Protein AF-A0A818V9G6-F1 (afdb_monomer)

Organism: NCBI:txid392033

Radius of gyration: 25.85 Å; Cα contacts (8 Å, |Δi|>4): 824; chains: 1; bounding box: 69×55×58 Å

pLDDT: mean 82.62, std 18.38, range [22.2, 98.62]

Mean predicted aligned error: 15.46 Å

Solvent-accessible surface area (backbone atoms only — not comparable to full-atom values): 23618 Å² total; per-residue (Å²): 104,80,31,44,23,48,38,34,36,33,36,74,29,57,73,32,66,68,58,37,52,49,52,52,50,51,43,48,75,70,61,42,40,80,78,40,77,47,78,49,63,40,52,57,70,60,30,46,64,73,47,48,96,37,66,90,42,96,58,34,69,60,47,28,52,56,56,30,71,36,48,30,38,38,33,37,34,36,26,70,46,24,39,64,50,52,45,58,46,36,40,60,67,52,18,88,52,16,43,75,78,39,43,91,15,54,14,22,70,63,32,80,34,60,84,50,31,43,59,49,67,47,95,57,53,54,91,77,52,59,74,60,67,60,41,74,78,58,62,80,79,83,75,82,91,81,87,81,86,79,90,77,93,76,97,64,88,79,78,60,72,46,40,82,43,76,79,36,66,56,29,31,40,29,40,25,85,32,49,56,93,79,73,47,72,46,34,28,38,24,36,41,36,53,40,96,88,72,32,26,41,31,40,41,37,44,72,72,46,73,64,32,48,50,54,48,25,69,75,26,62,70,39,76,32,35,57,31,37,36,39,47,41,76,81,59,51,85,21,44,66,64,49,39,73,74,40,69,86,36,44,33,33,21,32,52,48,34,63,74,70,47,70,88,52,84,62,74,46,46,57,81,40,54,72,62,38,52,69,46,54,88,54,33,48,55,35,52,71,20,30,40,57,69,67,76,32,55,58,73,88,70,36,58,25,67,32,43,36,38,36,31,67,85,38,19,33,32,41,34,35,50,39,45,31,30,25,46,73,47,52,75,71,43,40,74,75,66,44,44,72,68,35,67,44,65,33,76,39,59,83,66,54,21,34,47,84,29,34,56,20,41,56,38,31,49,49,20,52,50,41,46,60,70,73,50,84,34,32,24,35,42,21,26,33,46,36,65,45,78,59,63,31,48,62,50,52,51,51,45,53,63,71,40,44,70,56,32,54,51,49,15,54,52,22,36,72,75,44,80,79,54,64,76,54,78,87,58,52,72,54,44,20,44,73,40,79,58,80,87

Structure (mmCIF, N/CA/C/O backbone):
data_AF-A0A818V9G6-F1
#
_entry.id   AF-A0A818V9G6-F1
#
loop_
_atom_site.group_PDB
_atom_site.id
_atom_site.type_symbol
_atom_site.label_atom_id
_atom_site.label_alt_id
_atom_site.label_comp_id
_atom_site.label_asym_id
_atom_site.label_entity_id
_atom_site.label_seq_id
_atom_site.pdbx_PDB_ins_code
_atom_site.Cartn_x
_atom_site.Cartn_y
_atom_site.Cartn_z
_atom_site.occupancy
_atom_site.B_iso_or_equiv
_atom_site.auth_seq_id
_atom_site.auth_comp_id
_atom_site.auth_asym_id
_atom_site.auth_atom_id
_atom_site.pdbx_PDB_model_num
ATOM 1 N N . MET A 1 1 ? 14.598 -2.514 -17.286 1.00 56.56 1 MET A N 1
ATOM 2 C CA . MET A 1 1 ? 13.953 -3.072 -16.066 1.00 56.56 1 MET A CA 1
ATOM 3 C C . MET A 1 1 ? 14.981 -3.086 -14.938 1.00 56.56 1 MET A C 1
ATOM 5 O O . MET A 1 1 ? 16.111 -3.499 -15.182 1.00 56.56 1 MET A O 1
ATOM 9 N N . PHE A 1 2 ? 14.643 -2.624 -13.728 1.00 63.19 2 PHE A N 1
ATOM 10 C CA . PHE A 1 2 ? 15.576 -2.663 -12.592 1.00 63.19 2 PHE A CA 1
ATOM 11 C C . PHE A 1 2 ? 15.808 -4.105 -12.131 1.00 63.19 2 PHE A C 1
ATOM 13 O O . PHE A 1 2 ? 14.854 -4.850 -11.912 1.00 63.19 2 PHE A O 1
ATOM 20 N N . GLN A 1 3 ? 17.072 -4.495 -12.003 1.00 75.94 3 GLN A N 1
ATOM 21 C CA . GLN A 1 3 ? 17.481 -5.838 -11.611 1.00 75.94 3 GLN A CA 1
ATOM 22 C C . GLN A 1 3 ? 18.470 -5.757 -10.454 1.00 75.94 3 GLN A C 1
ATOM 24 O O . GLN A 1 3 ? 19.176 -4.764 -10.267 1.00 75.94 3 GLN A O 1
ATOM 29 N N . VAL A 1 4 ? 18.541 -6.843 -9.697 1.00 75.12 4 VAL A N 1
ATOM 30 C CA . VAL A 1 4 ? 19.542 -7.033 -8.652 1.00 75.12 4 VAL A CA 1
ATOM 31 C C . VAL A 1 4 ? 20.383 -8.258 -8.980 1.00 75.12 4 VAL A C 1
ATOM 33 O O . VAL A 1 4 ? 19.848 -9.293 -9.382 1.00 75.12 4 VAL A O 1
ATOM 36 N N . THR A 1 5 ? 21.697 -8.138 -8.824 1.00 81.69 5 THR A N 1
ATOM 37 C CA . THR A 1 5 ? 22.648 -9.220 -9.098 1.00 81.69 5 THR A CA 1
ATOM 38 C C . THR A 1 5 ? 23.633 -9.389 -7.949 1.00 81.69 5 THR A C 1
ATOM 40 O O . THR A 1 5 ? 23.911 -8.456 -7.190 1.00 81.69 5 THR A O 1
ATOM 43 N N . LEU A 1 6 ? 24.134 -10.612 -7.800 1.00 85.44 6 LEU A N 1
ATOM 44 C CA . LEU A 1 6 ? 25.155 -10.951 -6.823 1.00 85.44 6 LEU A CA 1
ATOM 45 C C . LEU A 1 6 ? 26.521 -10.671 -7.441 1.00 85.44 6 LEU A C 1
ATOM 47 O O . LEU A 1 6 ? 26.845 -11.212 -8.495 1.00 85.44 6 LEU A O 1
ATOM 51 N N . CYS A 1 7 ? 27.329 -9.880 -6.751 1.00 91.81 7 CYS A N 1
ATOM 52 C CA . CYS A 1 7 ? 28.738 -9.677 -7.037 1.00 91.81 7 CYS A CA 1
ATOM 53 C C . CYS A 1 7 ? 29.556 -10.296 -5.905 1.00 91.81 7 CYS A C 1
ATOM 55 O O . CYS A 1 7 ? 29.342 -9.986 -4.735 1.00 91.81 7 CYS A O 1
ATOM 57 N N . ILE A 1 8 ? 30.496 -11.178 -6.237 1.00 93.50 8 ILE A N 1
ATOM 58 C CA . ILE A 1 8 ? 31.497 -11.655 -5.277 1.00 93.50 8 ILE A CA 1
ATOM 59 C C . ILE A 1 8 ? 32.866 -11.297 -5.825 1.00 93.50 8 ILE A C 1
ATOM 61 O O . ILE A 1 8 ? 33.253 -11.817 -6.870 1.00 93.50 8 ILE A O 1
ATOM 65 N N . LEU A 1 9 ? 33.605 -10.458 -5.106 1.00 95.75 9 LEU A N 1
ATOM 66 C CA . LEU A 1 9 ? 35.024 -10.225 -5.345 1.00 95.75 9 LEU A CA 1
ATOM 67 C C . LEU A 1 9 ? 35.819 -11.320 -4.628 1.00 95.75 9 LEU A C 1
ATOM 69 O O . LEU A 1 9 ? 35.649 -11.543 -3.423 1.00 95.75 9 LEU A O 1
ATOM 73 N N . LYS A 1 10 ? 36.629 -12.045 -5.400 1.00 95.31 10 LYS A N 1
ATOM 74 C CA . LYS A 1 10 ? 37.334 -13.258 -4.972 1.00 95.31 10 LYS A CA 1
ATOM 75 C C . LYS A 1 10 ? 38.595 -12.927 -4.152 1.00 95.31 10 LYS A C 1
ATOM 77 O O . LYS A 1 10 ? 39.013 -11.767 -4.120 1.00 95.31 10 LYS A O 1
ATOM 82 N N . PRO A 1 11 ? 39.212 -13.918 -3.475 1.00 95.19 11 PRO A N 1
ATOM 83 C CA . PRO A 1 11 ? 40.272 -13.640 -2.505 1.00 95.19 11 PRO A CA 1
ATOM 84 C C . PRO A 1 11 ? 41.513 -12.925 -3.040 1.00 95.19 11 PRO A C 1
ATOM 86 O O . PRO A 1 11 ? 42.150 -12.179 -2.307 1.00 95.19 11 PRO A O 1
ATOM 89 N N . ASP A 1 12 ? 41.872 -13.142 -4.299 1.00 90.62 12 ASP A N 1
ATOM 90 C CA . ASP A 1 12 ? 42.953 -12.434 -4.996 1.00 90.62 12 ASP A CA 1
ATOM 91 C C . ASP A 1 12 ? 42.668 -10.936 -5.157 1.00 90.62 12 ASP A C 1
ATOM 93 O O . ASP A 1 12 ? 43.559 -10.123 -4.922 1.00 90.62 12 ASP A O 1
ATOM 97 N N . ILE A 1 13 ? 41.424 -10.564 -5.470 1.00 95.44 13 ILE A N 1
ATOM 98 C CA . ILE A 1 13 ? 41.014 -9.157 -5.563 1.00 95.44 13 ILE A CA 1
ATOM 99 C C . ILE A 1 13 ? 40.977 -8.512 -4.185 1.00 95.44 13 ILE A C 1
ATOM 101 O O . ILE A 1 13 ? 41.532 -7.437 -3.991 1.00 95.44 13 ILE A O 1
ATOM 105 N N . VAL A 1 14 ? 40.366 -9.176 -3.203 1.00 93.56 14 VAL A N 1
ATOM 106 C CA . VAL A 1 14 ? 40.207 -8.609 -1.853 1.00 93.56 14 VAL A CA 1
ATOM 107 C C . VAL A 1 14 ? 41.549 -8.450 -1.133 1.00 93.56 14 VAL A C 1
ATOM 109 O O . VAL A 1 14 ? 41.711 -7.523 -0.345 1.00 93.56 14 VAL A O 1
ATOM 112 N N . ARG A 1 15 ? 42.534 -9.311 -1.420 1.00 92.25 15 ARG A N 1
ATOM 113 C CA . ARG A 1 15 ? 43.902 -9.192 -0.885 1.00 92.25 15 ARG A CA 1
ATOM 114 C C . ARG A 1 15 ? 44.738 -8.098 -1.541 1.00 92.25 15 ARG A C 1
ATOM 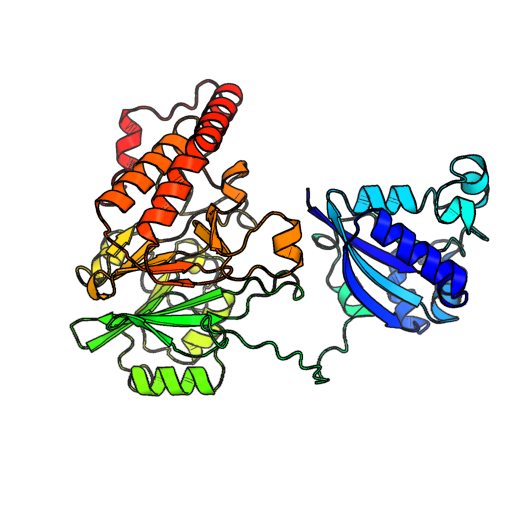116 O O . ARG A 1 15 ? 45.806 -7.795 -1.020 1.00 92.25 15 ARG A O 1
ATOM 123 N N . SER A 1 16 ? 44.287 -7.530 -2.657 1.00 91.31 16 SER A N 1
ATOM 124 C CA . SER A 1 16 ? 44.971 -6.443 -3.352 1.00 91.31 16 SER A CA 1
ATOM 125 C C . SER A 1 16 ? 44.153 -5.155 -3.215 1.00 91.31 16 SER A C 1
ATOM 127 O O . SER A 1 16 ? 43.252 -4.915 -4.020 1.00 91.31 16 SER A O 1
ATOM 129 N N . PRO A 1 17 ? 44.434 -4.297 -2.211 1.00 87.44 17 PRO A N 1
ATOM 130 C CA . PRO A 1 17 ? 43.645 -3.089 -1.959 1.00 87.44 17 PRO A CA 1
ATOM 131 C C . PRO A 1 17 ? 43.538 -2.159 -3.171 1.00 87.44 17 PRO A C 1
ATOM 133 O O . PRO A 1 17 ? 42.506 -1.519 -3.364 1.00 87.44 17 PRO A O 1
ATOM 136 N N . HIS A 1 18 ? 44.582 -2.100 -4.006 1.00 90.12 18 HIS A N 1
ATOM 137 C CA . HIS A 1 18 ? 44.571 -1.304 -5.231 1.00 90.12 18 HIS A CA 1
ATOM 138 C C . HIS A 1 18 ? 43.517 -1.816 -6.225 1.00 90.12 18 HIS A C 1
ATOM 140 O O . HIS A 1 18 ? 42.634 -1.051 -6.610 1.00 90.12 18 HIS A O 1
ATOM 146 N N . LEU A 1 19 ? 43.538 -3.118 -6.537 1.00 90.94 19 LEU A N 1
ATOM 147 C CA . LEU A 1 19 ? 42.581 -3.750 -7.455 1.00 90.94 19 LEU A CA 1
ATOM 148 C C . LEU A 1 19 ? 41.156 -3.749 -6.894 1.00 90.94 19 LEU A C 1
ATOM 150 O O . LEU A 1 19 ? 40.196 -3.510 -7.623 1.00 90.94 19 LEU A O 1
ATOM 154 N N . PHE A 1 20 ? 41.002 -3.983 -5.587 1.00 89.81 20 PHE A N 1
ATOM 155 C CA . PHE A 1 20 ? 39.706 -3.894 -4.920 1.00 89.81 20 PHE A CA 1
ATOM 156 C C . PHE A 1 20 ? 39.092 -2.501 -5.105 1.00 89.81 20 PHE A C 1
ATOM 158 O O . PHE A 1 20 ? 37.963 -2.379 -5.577 1.00 89.81 20 PHE A O 1
ATOM 165 N N . ASN A 1 21 ? 39.847 -1.445 -4.790 1.00 86.62 21 ASN A N 1
ATOM 166 C CA . ASN A 1 21 ? 39.370 -0.070 -4.916 1.00 86.62 21 ASN A CA 1
ATOM 167 C C . ASN A 1 21 ? 39.098 0.325 -6.372 1.00 86.62 21 ASN A C 1
ATOM 169 O O . ASN A 1 21 ? 38.137 1.048 -6.631 1.00 86.62 21 ASN A O 1
ATOM 173 N N . GLU A 1 22 ? 39.914 -0.143 -7.316 1.00 90.44 22 GLU A N 1
ATOM 174 C CA . GLU A 1 22 ? 39.704 0.068 -8.750 1.00 90.44 22 GLU A CA 1
ATOM 175 C C . GLU A 1 22 ? 38.382 -0.548 -9.220 1.00 90.44 22 GLU A C 1
ATOM 177 O O . GLU A 1 22 ? 37.556 0.140 -9.822 1.00 90.44 22 GLU A O 1
ATOM 182 N N . ILE A 1 23 ? 38.116 -1.803 -8.850 1.00 92.06 23 ILE A N 1
ATOM 183 C CA . ILE A 1 23 ? 36.875 -2.495 -9.213 1.00 92.06 23 ILE A CA 1
ATOM 184 C C . ILE A 1 23 ? 35.658 -1.837 -8.549 1.00 92.06 23 ILE A C 1
ATOM 186 O O . ILE A 1 23 ? 34.636 -1.653 -9.209 1.00 92.06 23 ILE A O 1
ATOM 190 N N . ILE A 1 24 ? 35.747 -1.422 -7.279 1.00 89.00 24 ILE A N 1
ATOM 191 C CA . ILE A 1 24 ? 34.659 -0.683 -6.615 1.00 89.00 24 ILE A CA 1
ATOM 192 C C . ILE A 1 24 ? 34.381 0.646 -7.333 1.00 89.00 24 ILE A C 1
ATOM 194 O O . ILE A 1 24 ? 33.220 0.958 -7.605 1.00 89.00 24 ILE A O 1
ATOM 198 N N . LYS A 1 25 ? 35.422 1.408 -7.695 1.00 84.12 25 LYS A N 1
ATOM 199 C CA . LYS A 1 25 ? 35.271 2.647 -8.476 1.00 84.12 25 LYS A CA 1
ATOM 200 C C . LYS A 1 25 ? 34.621 2.381 -9.829 1.00 84.12 25 LYS A C 1
ATOM 202 O O . LYS A 1 25 ? 33.707 3.109 -10.200 1.00 84.12 25 LYS A O 1
ATOM 207 N N . LEU A 1 26 ? 35.039 1.330 -10.531 1.00 88.25 26 LEU A N 1
ATOM 208 C CA . LEU A 1 26 ? 34.465 0.949 -11.818 1.00 88.25 26 LEU A CA 1
ATOM 209 C C . LEU A 1 26 ? 32.978 0.576 -11.693 1.00 88.25 26 LEU A C 1
ATOM 211 O O . LEU A 1 26 ? 32.168 1.004 -12.515 1.00 88.25 26 LEU A O 1
ATOM 215 N N . ILE A 1 27 ? 32.598 -0.165 -10.645 1.00 87.44 27 ILE A N 1
ATOM 216 C CA . ILE A 1 27 ? 31.195 -0.494 -10.337 1.00 87.44 27 ILE A CA 1
ATOM 217 C C . ILE A 1 27 ? 30.376 0.793 -10.133 1.00 87.44 27 ILE A C 1
ATOM 219 O O . ILE A 1 27 ? 29.310 0.942 -10.734 1.00 87.44 27 ILE A O 1
ATOM 223 N N . LEU A 1 28 ? 30.892 1.755 -9.359 1.00 75.88 28 LEU A N 1
ATOM 224 C CA . LEU A 1 28 ? 30.233 3.050 -9.136 1.00 75.88 28 LEU A CA 1
ATOM 225 C C . LEU A 1 28 ? 30.137 3.893 -10.419 1.00 75.88 28 LEU A C 1
ATOM 227 O O . LEU A 1 28 ? 29.083 4.458 -10.705 1.00 75.88 28 LEU A O 1
ATOM 231 N N . GLN A 1 29 ? 31.201 3.947 -11.225 1.00 80.12 29 GLN A N 1
ATOM 232 C CA . GLN A 1 29 ? 31.221 4.655 -12.514 1.00 80.12 29 GLN A CA 1
ATOM 233 C C . GLN A 1 29 ? 30.221 4.069 -13.514 1.00 80.12 29 GLN A C 1
ATOM 235 O O . GLN A 1 29 ? 29.648 4.793 -14.324 1.00 80.12 29 GLN A O 1
ATOM 240 N N . ARG A 1 30 ? 29.979 2.757 -13.443 1.00 85.31 30 ARG A N 1
ATOM 241 C CA . ARG A 1 30 ? 28.943 2.058 -14.212 1.00 85.31 30 ARG A CA 1
ATOM 242 C C . ARG A 1 30 ? 27.561 2.161 -13.563 1.00 85.31 30 ARG A C 1
ATOM 244 O O . ARG A 1 30 ? 26.678 1.390 -13.919 1.00 85.31 30 ARG A O 1
ATOM 251 N N . GLN A 1 31 ? 27.358 3.109 -12.646 1.00 82.38 31 GLN A N 1
ATOM 252 C CA . GLN A 1 31 ? 26.064 3.447 -12.043 1.00 82.38 31 GLN A CA 1
ATOM 253 C C . GLN A 1 31 ? 25.389 2.278 -11.310 1.00 82.38 31 GLN A C 1
ATOM 255 O O . GLN A 1 31 ? 24.166 2.248 -11.162 1.00 82.38 31 GLN A O 1
ATOM 260 N N . PHE A 1 32 ? 26.167 1.301 -10.839 1.00 78.62 32 PHE A N 1
ATOM 261 C CA . PHE A 1 32 ? 25.643 0.303 -9.917 1.00 78.62 32 PHE A CA 1
ATOM 262 C C . PHE A 1 32 ? 25.528 0.880 -8.517 1.00 78.62 32 PHE A C 1
ATOM 264 O O . PHE A 1 32 ? 26.389 1.614 -8.033 1.00 78.62 32 PHE A O 1
ATOM 271 N N . ILE A 1 33 ? 24.479 0.452 -7.834 1.00 69.81 33 ILE A N 1
ATOM 272 C CA . ILE A 1 33 ? 24.230 0.776 -6.441 1.00 69.81 33 ILE A CA 1
ATOM 273 C C . ILE A 1 33 ? 24.598 -0.439 -5.598 1.00 69.81 33 ILE A C 1
ATOM 275 O O . ILE A 1 33 ? 24.114 -1.543 -5.847 1.00 69.81 33 ILE A O 1
ATOM 279 N N . PHE A 1 34 ? 25.405 -0.240 -4.560 1.00 78.44 34 PHE A N 1
ATOM 280 C CA . PHE A 1 34 ? 25.644 -1.259 -3.542 1.00 78.44 34 PHE A CA 1
ATOM 281 C C . PHE A 1 34 ? 24.451 -1.305 -2.581 1.00 78.44 34 PHE A C 1
ATOM 283 O O . PHE A 1 34 ? 24.351 -0.495 -1.665 1.00 78.44 34 PHE A O 1
ATOM 290 N N . ILE A 1 35 ? 23.536 -2.254 -2.786 1.00 62.03 35 ILE A N 1
ATOM 291 C CA . ILE A 1 35 ? 22.356 -2.447 -1.926 1.00 62.03 35 ILE A CA 1
ATOM 292 C C . ILE A 1 35 ? 22.779 -3.056 -0.585 1.00 62.03 35 ILE A C 1
ATOM 294 O O . ILE A 1 35 ? 22.267 -2.697 0.474 1.00 62.03 35 ILE A O 1
ATOM 298 N N . LYS A 1 36 ? 23.718 -4.004 -0.624 1.00 68.56 36 LYS A N 1
ATOM 299 C CA . LYS A 1 36 ? 24.294 -4.620 0.572 1.00 68.56 36 LYS A CA 1
ATOM 300 C C . LYS A 1 36 ? 25.715 -5.061 0.290 1.00 68.56 36 LYS A C 1
ATOM 302 O O . LYS A 1 36 ? 25.979 -5.590 -0.782 1.00 68.56 36 LYS A O 1
ATOM 307 N N . SER A 1 37 ? 26.588 -4.918 1.276 1.00 80.00 37 SER A N 1
ATOM 308 C CA . SER A 1 37 ? 27.981 -5.355 1.208 1.00 80.00 37 SER A CA 1
ATOM 309 C C . SER A 1 37 ? 28.327 -6.160 2.451 1.00 80.00 37 SER A C 1
ATOM 311 O O . SER A 1 37 ? 27.856 -5.848 3.546 1.00 80.00 37 SER A O 1
ATOM 313 N N . LYS A 1 38 ? 29.138 -7.205 2.299 1.00 83.19 38 LYS A N 1
ATOM 314 C CA . LYS A 1 38 ? 29.694 -7.963 3.418 1.00 83.19 38 LYS A CA 1
ATOM 315 C C . LYS A 1 38 ? 31.058 -8.526 3.052 1.00 83.19 38 LYS A C 1
ATOM 317 O O . LYS A 1 38 ? 31.180 -9.277 2.088 1.00 83.19 38 LYS A O 1
ATOM 322 N N . HIS A 1 39 ? 32.045 -8.221 3.884 1.00 86.06 39 HIS A N 1
ATOM 323 C CA . HIS A 1 39 ? 33.328 -8.910 3.890 1.00 86.06 39 HIS A CA 1
ATOM 324 C C . HIS A 1 39 ? 33.225 -10.135 4.791 1.00 86.06 39 HIS A C 1
ATOM 326 O O . HIS A 1 39 ? 32.699 -10.057 5.905 1.00 86.06 39 HIS A O 1
ATOM 332 N N . LEU A 1 40 ? 33.674 -11.282 4.299 1.00 86.94 40 LEU A N 1
ATOM 333 C CA . LEU A 1 40 ? 33.691 -12.518 5.071 1.00 86.94 40 LEU A CA 1
ATOM 334 C C . LEU A 1 40 ? 34.746 -13.475 4.528 1.00 86.94 40 LEU A C 1
ATOM 336 O O . LEU A 1 40 ? 35.236 -13.300 3.420 1.00 86.94 40 LEU A O 1
ATOM 340 N N . GLN A 1 41 ? 35.034 -14.532 5.273 1.00 90.75 41 GLN A N 1
ATOM 341 C CA . GLN A 1 41 ? 35.801 -15.672 4.788 1.00 90.75 41 GLN A CA 1
ATOM 342 C C . GLN A 1 41 ? 34.910 -16.912 4.834 1.00 90.75 41 GLN A C 1
ATOM 344 O O . GLN A 1 41 ? 34.267 -17.190 5.849 1.00 90.75 41 GLN A O 1
ATOM 349 N N . LEU A 1 42 ? 34.823 -17.634 3.717 1.00 88.00 42 LEU A N 1
ATOM 350 C CA . LEU A 1 42 ? 34.069 -18.882 3.657 1.00 88.00 42 LEU A CA 1
ATOM 351 C C . LEU A 1 42 ? 34.885 -20.005 4.290 1.00 88.00 42 LEU A C 1
ATOM 353 O O . LEU A 1 42 ? 36.059 -20.174 3.975 1.00 88.00 42 LEU A O 1
ATOM 357 N N . ASN A 1 43 ? 34.247 -20.810 5.138 1.00 89.81 43 ASN A N 1
ATOM 358 C CA . ASN A 1 43 ? 34.790 -22.125 5.447 1.00 89.81 43 ASN A CA 1
ATOM 359 C C . ASN A 1 43 ? 34.507 -23.080 4.273 1.00 89.81 43 ASN A C 1
ATOM 361 O O . ASN A 1 43 ? 33.672 -22.800 3.405 1.00 89.81 43 ASN A O 1
ATOM 365 N N . ARG A 1 44 ? 35.208 -24.215 4.249 1.00 89.75 44 ARG A N 1
ATOM 366 C CA . ARG A 1 44 ? 35.089 -25.205 3.174 1.00 89.75 44 ARG A CA 1
ATOM 367 C C . ARG A 1 44 ? 33.640 -25.657 2.952 1.00 89.75 44 ARG A C 1
ATOM 369 O O . ARG A 1 44 ? 33.165 -25.597 1.826 1.00 89.75 44 ARG A O 1
ATOM 376 N N . GLN A 1 45 ? 32.928 -26.006 4.024 1.00 88.56 45 GLN A N 1
ATOM 377 C CA . GLN A 1 45 ? 31.542 -26.485 3.969 1.00 88.56 45 GLN A CA 1
ATOM 378 C C . GLN A 1 45 ? 30.593 -25.480 3.294 1.00 88.56 45 GLN A C 1
ATOM 380 O O . GLN A 1 45 ? 29.797 -25.856 2.437 1.00 88.56 45 GLN A O 1
ATOM 385 N N . ARG A 1 46 ? 30.684 -24.185 3.635 1.00 83.94 46 ARG A N 1
ATOM 386 C CA . ARG A 1 46 ? 29.854 -23.139 3.010 1.00 83.94 46 ARG A CA 1
ATOM 387 C C . ARG A 1 46 ? 30.211 -22.920 1.542 1.00 83.94 46 ARG A C 1
ATOM 389 O O . ARG A 1 46 ? 29.323 -22.639 0.743 1.00 83.94 46 ARG A O 1
ATOM 396 N N . ALA A 1 47 ? 31.489 -23.046 1.179 1.00 87.31 47 ALA A N 1
ATOM 397 C CA . ALA A 1 47 ? 31.914 -22.971 -0.217 1.00 87.31 47 ALA A CA 1
ATOM 398 C C . ALA A 1 47 ? 31.403 -24.172 -1.038 1.00 87.31 47 ALA A C 1
ATOM 400 O O . ALA A 1 47 ? 30.965 -23.978 -2.170 1.00 87.31 47 ALA A O 1
ATOM 401 N N . GLU A 1 48 ? 31.409 -25.381 -0.469 1.00 88.25 48 GLU A N 1
ATOM 402 C CA . GLU A 1 48 ? 30.835 -26.588 -1.087 1.00 88.25 48 GLU A CA 1
ATOM 403 C C . GLU A 1 48 ? 29.321 -26.454 -1.278 1.00 88.25 48 GLU A C 1
ATOM 405 O O . GLU A 1 48 ? 28.803 -26.713 -2.360 1.00 88.25 48 GLU A O 1
ATOM 410 N N . GLU A 1 49 ? 28.605 -25.970 -0.261 1.00 84.75 49 GLU A N 1
ATOM 411 C CA . GLU A 1 49 ? 27.172 -25.693 -0.376 1.00 84.75 49 GLU A CA 1
ATOM 412 C C . GLU A 1 49 ? 26.863 -24.649 -1.457 1.00 84.75 49 GLU A C 1
ATOM 414 O O . GLU A 1 49 ? 25.934 -24.841 -2.241 1.00 84.75 49 GLU A O 1
ATOM 419 N N . PHE A 1 50 ? 27.648 -23.571 -1.532 1.00 82.19 50 PHE A N 1
ATOM 420 C CA . PHE A 1 50 ? 27.447 -22.516 -2.524 1.00 82.19 50 PHE A CA 1
ATOM 421 C C . PHE A 1 50 ? 27.672 -23.001 -3.964 1.00 82.19 50 PHE A C 1
ATOM 423 O O . PHE A 1 50 ? 26.915 -22.630 -4.855 1.00 82.19 50 PHE A O 1
ATOM 430 N N . TYR A 1 51 ? 28.686 -23.839 -4.198 1.00 82.88 51 TYR A N 1
ATOM 431 C CA . TYR A 1 51 ? 29.033 -24.342 -5.533 1.00 82.88 51 TYR A CA 1
ATOM 432 C C . TYR A 1 51 ? 28.492 -25.748 -5.824 1.00 82.88 51 TYR A C 1
ATOM 434 O O . TYR A 1 51 ? 28.985 -26.402 -6.742 1.00 82.88 51 TYR A O 1
ATOM 442 N N . ARG A 1 52 ? 27.486 -26.222 -5.077 1.00 85.31 52 ARG A N 1
ATOM 443 C CA . ARG A 1 52 ? 26.956 -27.595 -5.175 1.00 85.31 52 ARG A CA 1
ATOM 444 C C . ARG A 1 52 ? 26.580 -28.006 -6.603 1.00 85.31 52 ARG A C 1
ATOM 446 O O . ARG A 1 52 ? 26.852 -29.130 -7.004 1.00 85.31 52 ARG A O 1
ATOM 453 N N . GLU A 1 53 ? 26.046 -27.085 -7.403 1.00 80.31 53 GLU A N 1
ATOM 454 C CA . GLU A 1 53 ? 25.700 -27.310 -8.821 1.00 80.31 53 GLU A CA 1
ATOM 455 C C . GLU A 1 53 ? 26.905 -27.682 -9.707 1.00 80.31 53 GLU A C 1
ATOM 457 O O . GLU A 1 53 ? 26.753 -28.114 -10.849 1.00 80.31 53 GLU A O 1
ATOM 462 N N . HIS A 1 54 ? 28.127 -27.502 -9.208 1.00 84.31 54 HIS A N 1
ATOM 463 C CA . HIS A 1 54 ? 29.361 -27.859 -9.893 1.00 84.31 54 HIS A CA 1
ATOM 464 C C . HIS A 1 54 ? 30.037 -29.099 -9.309 1.00 84.31 54 HIS A C 1
ATOM 466 O O . HIS A 1 54 ? 31.133 -29.407 -9.762 1.00 84.31 54 HIS A O 1
ATOM 472 N N . GLN A 1 55 ? 29.432 -29.809 -8.350 1.00 89.44 55 GLN A N 1
ATOM 473 C CA . GLN A 1 55 ? 30.074 -30.906 -7.611 1.00 89.44 55 GLN A CA 1
ATOM 474 C C . GLN A 1 55 ? 30.691 -31.990 -8.513 1.00 89.44 55 GLN A C 1
ATOM 476 O O . GLN A 1 55 ? 31.747 -32.529 -8.192 1.00 89.44 55 GLN A O 1
ATOM 481 N N . GLU A 1 56 ? 30.081 -32.258 -9.668 1.00 91.12 56 GLU A N 1
ATOM 482 C CA . GLU A 1 56 ? 30.549 -33.258 -10.640 1.00 91.12 56 GLU A CA 1
ATOM 483 C C . GLU A 1 56 ? 31.589 -32.722 -11.643 1.00 91.12 56 GLU A C 1
ATOM 485 O O . GLU A 1 56 ? 32.096 -33.456 -12.490 1.00 91.12 56 GLU A O 1
ATOM 490 N N . LYS A 1 57 ? 31.920 -31.425 -11.603 1.00 90.19 57 LYS A N 1
ATOM 491 C CA . LYS A 1 57 ? 32.890 -30.823 -12.527 1.00 90.19 57 LYS A CA 1
ATOM 492 C C . LYS A 1 57 ? 34.316 -31.040 -12.022 1.00 90.19 57 LYS A C 1
ATOM 494 O O . LYS A 1 57 ? 34.619 -30.797 -10.857 1.00 90.19 57 LYS A O 1
ATOM 499 N N . PHE A 1 58 ? 35.239 -31.362 -12.932 1.00 91.06 58 PHE A N 1
ATOM 500 C CA . PHE A 1 58 ? 36.655 -31.618 -12.612 1.00 91.06 58 PHE A CA 1
ATOM 501 C C . PHE A 1 58 ? 37.352 -30.475 -11.839 1.00 91.06 58 PHE A C 1
ATOM 503 O O . PHE A 1 58 ? 38.316 -30.706 -11.115 1.00 91.06 58 PHE A O 1
ATOM 510 N N . PHE A 1 59 ? 36.877 -29.230 -11.974 1.00 86.19 59 PHE A N 1
ATOM 511 C CA . PHE A 1 59 ? 37.442 -28.054 -11.302 1.00 86.19 59 PHE A CA 1
ATOM 512 C C . PHE A 1 59 ? 36.832 -27.758 -9.921 1.00 86.19 59 PHE A C 1
ATOM 514 O O . PHE A 1 59 ? 37.292 -26.833 -9.247 1.00 86.19 59 PHE A O 1
ATOM 521 N N . TYR A 1 60 ? 35.815 -28.505 -9.484 1.00 90.88 60 TYR A N 1
ATOM 522 C CA . TYR A 1 60 ? 35.035 -28.215 -8.277 1.00 90.88 60 TYR A CA 1
ATOM 523 C C . TYR A 1 60 ? 35.887 -28.117 -7.011 1.00 90.88 60 TYR A C 1
ATOM 525 O O . TYR A 1 60 ? 35.863 -27.100 -6.320 1.00 90.88 60 TYR A O 1
ATOM 533 N N . SER A 1 61 ? 36.712 -29.136 -6.749 1.00 92.88 61 SER A N 1
ATOM 534 C CA . SER A 1 61 ? 37.566 -29.184 -5.554 1.00 92.88 61 SER A CA 1
ATOM 535 C C . SER A 1 61 ? 38.525 -27.988 -5.491 1.00 92.88 61 SER A C 1
ATOM 537 O O . SER A 1 61 ? 38.683 -27.348 -4.448 1.00 92.88 61 SER A O 1
ATOM 539 N N . ARG A 1 62 ? 39.097 -27.606 -6.642 1.00 93.06 62 ARG A N 1
ATOM 540 C CA . ARG A 1 62 ? 39.973 -26.432 -6.760 1.00 93.06 62 ARG A CA 1
ATOM 541 C C . ARG A 1 62 ? 39.213 -25.126 -6.515 1.00 93.06 62 ARG A C 1
ATOM 543 O O . ARG A 1 62 ? 39.745 -24.242 -5.845 1.00 93.06 62 ARG A O 1
ATOM 550 N N . LEU A 1 63 ? 37.993 -25.001 -7.041 1.00 90.56 63 LEU A N 1
ATOM 551 C CA . LEU A 1 63 ? 37.130 -23.830 -6.859 1.00 90.56 63 LEU A CA 1
ATOM 552 C C . LEU A 1 63 ? 36.741 -23.641 -5.389 1.00 90.56 63 LEU A C 1
ATOM 554 O O . LEU A 1 63 ? 36.913 -22.547 -4.855 1.00 90.56 63 LEU A O 1
ATOM 558 N N . VAL A 1 64 ? 36.286 -24.708 -4.729 1.00 93.19 64 VAL A N 1
ATOM 559 C CA . VAL A 1 64 ? 35.949 -24.717 -3.298 1.00 93.19 64 VAL A CA 1
ATOM 560 C C . VAL A 1 64 ? 37.160 -24.326 -2.457 1.00 93.19 64 VAL A C 1
ATOM 562 O O . VAL A 1 64 ? 37.077 -23.405 -1.641 1.00 93.19 64 VAL A O 1
ATOM 565 N N . HIS A 1 65 ? 38.305 -24.980 -2.684 1.00 93.88 65 HIS A N 1
ATOM 566 C CA . HIS A 1 65 ? 39.524 -24.691 -1.934 1.00 93.88 65 HIS A CA 1
ATOM 567 C C . HIS A 1 65 ? 39.921 -23.218 -2.075 1.00 93.88 65 HIS A C 1
ATOM 569 O O . HIS A 1 65 ? 40.108 -22.528 -1.076 1.00 93.88 65 HIS A O 1
ATOM 575 N N . TYR A 1 66 ? 39.953 -22.702 -3.303 1.00 94.12 66 TYR A N 1
ATOM 576 C CA . TYR A 1 66 ? 40.291 -21.306 -3.566 1.00 94.12 66 TYR A CA 1
ATOM 577 C C . TYR A 1 66 ? 39.310 -20.317 -2.923 1.00 94.12 66 TYR A C 1
ATOM 579 O O . TYR A 1 66 ? 39.746 -19.345 -2.315 1.00 94.12 66 TYR A O 1
ATOM 587 N N . MET A 1 67 ? 38.004 -20.569 -2.988 1.00 93.31 67 MET A N 1
ATOM 588 C CA . MET A 1 67 ? 36.999 -19.668 -2.409 1.00 93.31 67 MET A CA 1
ATOM 589 C C . MET A 1 67 ? 36.988 -19.682 -0.874 1.00 93.31 67 MET A C 1
ATOM 591 O O . MET A 1 67 ? 36.509 -18.729 -0.265 1.00 93.31 67 MET A O 1
ATOM 595 N N . SER A 1 68 ? 37.545 -20.727 -0.253 1.00 92.88 68 SER A N 1
ATOM 596 C CA . SER A 1 68 ? 37.714 -20.838 1.205 1.00 92.88 68 SER A CA 1
ATOM 597 C C . SER A 1 68 ? 39.093 -20.401 1.724 1.00 92.88 68 SER A C 1
ATOM 599 O O . SER A 1 68 ? 39.294 -20.301 2.934 1.00 92.88 68 SER A O 1
ATOM 601 N N . CYS A 1 69 ? 40.057 -20.108 0.840 1.00 93.62 69 CYS A N 1
ATOM 602 C CA . CYS A 1 69 ? 41.440 -19.860 1.257 1.00 93.62 69 CYS A CA 1
ATOM 603 C C . CYS A 1 69 ? 41.698 -18.444 1.789 1.00 93.62 69 CYS A C 1
ATOM 605 O O . CYS A 1 69 ? 42.811 -18.172 2.235 1.00 93.62 69 CYS A O 1
ATOM 607 N N . GLY A 1 70 ? 40.733 -17.522 1.707 1.00 90.94 70 GLY A N 1
ATOM 608 C CA . GLY A 1 70 ? 40.913 -16.124 2.100 1.00 90.94 70 GLY A CA 1
ATOM 609 C C . GLY A 1 70 ? 39.623 -15.304 2.119 1.00 90.94 70 GLY A C 1
ATOM 610 O O . GLY A 1 70 ? 38.555 -15.834 1.805 1.00 90.94 70 GLY A O 1
ATOM 611 N N . PRO A 1 71 ? 39.715 -14.014 2.490 1.00 93.19 71 PRO A N 1
ATOM 612 C CA . PRO A 1 71 ? 38.556 -13.138 2.565 1.00 93.19 71 PRO A CA 1
ATOM 613 C C . PRO A 1 71 ? 37.984 -12.872 1.173 1.00 93.19 71 PRO A C 1
ATOM 615 O O . PRO A 1 71 ? 38.717 -12.698 0.207 1.00 93.19 71 PRO A O 1
ATOM 618 N N . ILE A 1 72 ? 36.665 -12.794 1.092 1.00 94.19 72 ILE A N 1
ATOM 619 C CA . ILE A 1 72 ? 35.903 -12.369 -0.079 1.00 94.19 72 ILE A CA 1
ATOM 620 C C . ILE A 1 72 ? 35.068 -11.142 0.284 1.00 94.19 72 ILE A C 1
ATOM 622 O O . ILE A 1 72 ? 34.774 -10.892 1.458 1.00 94.19 72 ILE A O 1
ATOM 626 N N . SER A 1 73 ? 34.640 -10.401 -0.733 1.00 91.75 73 SER A N 1
ATOM 627 C CA . SER A 1 73 ? 33.698 -9.300 -0.570 1.00 91.75 73 SER A CA 1
ATOM 628 C C . SER A 1 73 ? 32.457 -9.592 -1.392 1.00 91.75 73 SER A C 1
ATOM 630 O O . SER A 1 73 ? 32.528 -9.718 -2.612 1.00 91.75 73 SER A O 1
ATOM 632 N N . CYS A 1 74 ? 31.329 -9.765 -0.714 1.00 88.38 74 CYS A N 1
ATOM 633 C CA . CYS A 1 74 ? 30.048 -10.065 -1.336 1.00 88.38 74 CYS A CA 1
ATOM 634 C C . CYS A 1 74 ? 29.186 -8.811 -1.359 1.00 88.38 74 CYS A C 1
ATOM 636 O O . CYS A 1 74 ? 28.970 -8.178 -0.324 1.00 88.38 74 CYS A O 1
ATOM 638 N N . HIS A 1 75 ? 28.644 -8.498 -2.526 1.00 84.62 75 HIS A N 1
ATOM 639 C CA . HIS A 1 75 ? 27.811 -7.338 -2.763 1.00 84.62 75 HIS A CA 1
ATOM 640 C C . HIS A 1 75 ? 26.522 -7.738 -3.472 1.00 84.62 75 HIS A C 1
ATOM 642 O O . HIS A 1 75 ? 26.524 -8.543 -4.400 1.00 84.62 75 HIS A O 1
ATOM 648 N N . ILE A 1 76 ? 25.416 -7.140 -3.051 1.00 79.88 76 ILE A N 1
ATOM 649 C CA . ILE A 1 76 ? 24.180 -7.118 -3.824 1.00 79.88 76 ILE A CA 1
ATOM 650 C C . ILE A 1 76 ? 24.175 -5.798 -4.576 1.00 79.88 76 ILE A C 1
ATOM 652 O O . ILE A 1 76 ? 24.145 -4.737 -3.949 1.00 79.88 76 ILE A O 1
ATOM 656 N N . LEU A 1 77 ? 24.245 -5.872 -5.902 1.00 82.25 77 LEU A N 1
ATOM 657 C CA . LEU A 1 77 ? 24.294 -4.705 -6.770 1.00 82.25 77 LEU A CA 1
ATOM 658 C C . LEU A 1 77 ? 22.934 -4.479 -7.431 1.00 82.25 77 LEU A C 1
ATOM 660 O O . LEU A 1 77 ? 22.312 -5.431 -7.901 1.00 82.25 77 LEU A O 1
ATOM 664 N N . GLY A 1 78 ? 22.488 -3.226 -7.474 1.00 72.06 78 GLY A N 1
ATOM 665 C CA . GLY A 1 78 ? 21.251 -2.802 -8.128 1.00 72.06 78 GLY A CA 1
ATOM 666 C C . GLY A 1 78 ? 21.515 -1.826 -9.266 1.00 72.06 78 GLY A C 1
ATOM 667 O O . GLY A 1 78 ? 22.282 -0.880 -9.094 1.00 72.06 78 GLY A O 1
ATOM 668 N N . ARG A 1 79 ? 20.879 -2.057 -10.417 1.00 84.31 79 ARG A N 1
ATOM 669 C CA . ARG A 1 79 ? 20.904 -1.183 -11.603 1.00 84.31 79 ARG A CA 1
ATOM 670 C C . ARG A 1 79 ? 19.782 -1.595 -12.565 1.00 84.31 79 ARG A C 1
ATOM 672 O O . ARG A 1 79 ? 19.297 -2.726 -12.529 1.00 84.31 79 ARG A O 1
ATOM 679 N N . GLU A 1 80 ? 19.386 -0.720 -13.481 1.00 76.81 80 GLU A N 1
ATOM 680 C CA . GLU A 1 80 ? 18.708 -1.173 -14.696 1.00 76.81 80 GLU A CA 1
ATOM 681 C C . GLU A 1 80 ? 19.594 -2.139 -15.503 1.00 76.81 80 GLU A C 1
ATOM 683 O O . GLU A 1 80 ? 20.764 -1.852 -15.759 1.00 76.81 80 GLU A O 1
ATOM 688 N N . ASN A 1 81 ? 19.032 -3.300 -15.865 1.00 84.44 81 ASN A N 1
ATOM 689 C CA . ASN A 1 81 ? 19.722 -4.397 -16.559 1.00 84.44 81 ASN A CA 1
ATOM 690 C C . ASN A 1 81 ? 20.998 -4.877 -15.831 1.00 84.44 81 ASN A C 1
ATOM 692 O O . ASN A 1 81 ? 21.970 -5.288 -16.465 1.00 84.44 81 ASN A O 1
ATOM 696 N N . ALA A 1 82 ? 20.995 -4.827 -14.489 1.00 82.81 82 ALA A N 1
ATOM 697 C CA . ALA A 1 82 ? 22.156 -5.107 -13.641 1.00 82.81 82 ALA A CA 1
ATOM 698 C C . ALA A 1 82 ? 22.860 -6.432 -13.947 1.00 82.81 82 ALA A C 1
ATOM 700 O O . ALA A 1 82 ? 24.082 -6.492 -13.865 1.00 82.81 82 ALA A O 1
ATOM 701 N N . ILE A 1 83 ? 22.118 -7.492 -14.280 1.00 85.06 83 ILE A N 1
ATOM 702 C CA . ILE A 1 83 ? 22.705 -8.812 -14.543 1.00 85.06 83 ILE A CA 1
ATOM 703 C C . ILE A 1 83 ? 23.511 -8.767 -15.833 1.00 85.06 83 ILE A C 1
ATOM 705 O O . ILE A 1 83 ? 24.700 -9.072 -15.824 1.00 85.06 83 ILE A O 1
ATOM 709 N N . GLN A 1 84 ? 22.873 -8.348 -16.927 1.00 90.75 84 GLN A N 1
ATOM 710 C CA . GLN A 1 84 ? 23.512 -8.254 -18.236 1.00 90.75 84 GLN A CA 1
ATOM 711 C C . GLN A 1 84 ? 24.731 -7.337 -18.177 1.00 90.75 84 GLN A C 1
ATOM 713 O O . GLN A 1 84 ? 25.806 -7.701 -18.649 1.00 90.75 84 GLN A O 1
ATOM 718 N N . GLU A 1 85 ? 24.580 -6.178 -17.545 1.00 94.19 85 GLU A N 1
ATOM 719 C CA . GLU A 1 85 ? 25.670 -5.229 -17.403 1.00 94.19 85 GLU A CA 1
ATOM 720 C C . GLU A 1 85 ? 26.817 -5.799 -16.562 1.00 94.19 85 GLU A C 1
ATOM 722 O O . GLU A 1 85 ? 27.972 -5.728 -16.975 1.00 94.19 85 GLU A O 1
ATOM 727 N N . TRP A 1 86 ? 26.531 -6.380 -15.392 1.00 94.38 86 TRP A N 1
ATOM 728 C CA . TRP A 1 86 ? 27.578 -6.910 -14.519 1.00 94.38 86 TRP A CA 1
ATOM 729 C C . TRP A 1 86 ? 28.340 -8.033 -15.224 1.00 94.38 86 TRP A C 1
ATOM 731 O O . TRP A 1 86 ? 29.566 -8.098 -15.166 1.00 94.38 86 TRP A O 1
ATOM 741 N N . ARG A 1 87 ? 27.631 -8.873 -15.982 1.00 92.94 87 ARG A N 1
ATOM 742 C CA . ARG A 1 87 ? 28.232 -9.900 -16.840 1.00 92.94 87 ARG A CA 1
ATOM 743 C C . ARG A 1 87 ? 29.096 -9.300 -17.946 1.00 92.94 87 ARG A C 1
ATOM 745 O O . ARG A 1 87 ? 30.189 -9.812 -18.181 1.00 92.94 87 ARG A O 1
ATOM 752 N N . SER A 1 88 ? 28.645 -8.217 -18.576 1.00 93.75 88 SER A N 1
ATOM 753 C CA . SER A 1 88 ? 29.426 -7.490 -19.579 1.00 93.75 88 SER A CA 1
ATOM 754 C C . SER A 1 88 ? 30.706 -6.904 -18.981 1.00 93.75 88 SER A C 1
ATOM 756 O O . SER A 1 88 ? 31.765 -7.009 -19.590 1.00 93.75 88 SER A O 1
ATOM 758 N N . MET A 1 89 ? 30.635 -6.335 -17.774 1.00 95.44 89 MET A N 1
ATOM 759 C CA . MET A 1 89 ? 31.807 -5.817 -17.062 1.00 95.44 89 MET A CA 1
ATOM 760 C C . MET A 1 89 ? 32.792 -6.923 -16.681 1.00 95.44 89 MET A C 1
ATOM 762 O O . MET A 1 89 ? 34.003 -6.717 -16.747 1.00 95.44 89 MET A O 1
ATOM 766 N N . LEU A 1 90 ? 32.287 -8.091 -16.275 1.00 95.31 90 LEU A N 1
ATOM 767 C CA . LEU A 1 90 ? 33.126 -9.235 -15.930 1.00 95.31 90 LEU A CA 1
ATOM 768 C C . LEU A 1 90 ? 33.872 -9.787 -17.146 1.00 95.31 90 LEU A C 1
ATOM 770 O O . LEU A 1 90 ? 35.045 -10.121 -17.014 1.00 95.31 90 LEU A O 1
ATOM 774 N N . GLY A 1 91 ? 33.211 -9.894 -18.299 1.00 90.81 91 GLY A N 1
ATOM 775 C CA . GLY A 1 91 ? 33.747 -10.572 -19.480 1.00 90.81 91 GLY A CA 1
ATOM 776 C C . GLY A 1 91 ? 33.684 -12.107 -19.386 1.00 90.81 91 GLY A C 1
ATOM 777 O O . GLY A 1 91 ? 33.254 -12.665 -18.366 1.00 90.81 91 GLY A O 1
ATOM 778 N N . PRO A 1 92 ? 34.082 -12.839 -20.444 1.00 89.50 92 PRO A N 1
ATOM 779 C CA . PRO A 1 92 ? 33.993 -14.299 -20.482 1.00 89.50 92 PRO A CA 1
ATOM 780 C C . PRO A 1 92 ? 34.780 -14.994 -19.358 1.00 89.50 92 PRO A C 1
ATOM 782 O O . PRO A 1 92 ? 35.793 -14.499 -18.866 1.00 89.50 92 PRO A O 1
ATOM 785 N N . THR A 1 93 ? 34.304 -16.167 -18.928 1.00 85.75 93 THR A N 1
ATOM 786 C CA . THR A 1 93 ? 34.865 -16.911 -17.779 1.00 85.75 93 THR A CA 1
ATOM 787 C C . THR A 1 93 ? 36.249 -17.510 -18.063 1.00 85.75 93 THR A C 1
ATOM 789 O O . THR A 1 93 ? 37.024 -17.683 -17.122 1.00 85.75 93 THR A O 1
ATOM 792 N N . LYS A 1 94 ? 36.559 -17.817 -19.334 1.00 84.88 94 LYS A N 1
ATOM 793 C CA . LYS A 1 94 ? 37.837 -18.401 -19.773 1.00 84.88 94 LYS A CA 1
ATOM 794 C C . LYS A 1 94 ? 38.884 -17.303 -19.968 1.00 84.88 94 LYS A C 1
ATOM 796 O O . LYS A 1 94 ? 38.986 -16.732 -21.051 1.00 84.88 94 LYS A O 1
ATOM 801 N N . VAL A 1 95 ? 39.644 -17.017 -18.914 1.00 83.81 95 VAL A N 1
ATOM 802 C CA . VAL A 1 95 ? 40.546 -15.857 -18.815 1.00 83.81 95 VAL A CA 1
ATOM 803 C C . VAL A 1 95 ? 41.552 -15.820 -19.964 1.00 83.81 95 VAL A C 1
ATOM 805 O O . VAL A 1 95 ? 41.756 -14.764 -20.553 1.00 83.81 95 VAL A O 1
ATOM 808 N N . TYR A 1 96 ? 42.109 -16.973 -20.348 1.00 82.88 96 TYR A N 1
ATOM 809 C CA . TYR A 1 96 ? 43.097 -17.045 -21.430 1.00 82.88 96 TYR A CA 1
ATOM 810 C C . TYR A 1 96 ? 42.556 -16.572 -22.789 1.00 82.88 96 TYR A C 1
ATOM 812 O O . TYR A 1 96 ? 43.341 -16.120 -23.610 1.00 82.88 96 TYR A O 1
ATOM 820 N N . LYS A 1 97 ? 41.239 -16.660 -23.034 1.00 81.25 97 LYS A N 1
ATOM 821 C CA . LYS A 1 97 ? 40.599 -16.076 -24.227 1.00 81.25 97 LYS A CA 1
ATOM 822 C C . LYS A 1 97 ? 40.228 -14.620 -23.999 1.00 81.25 97 LYS A C 1
ATOM 824 O O . LYS A 1 97 ? 40.478 -13.773 -24.850 1.00 81.25 97 LYS A O 1
ATOM 829 N N . THR A 1 98 ? 39.669 -14.331 -22.825 1.00 82.31 98 THR A N 1
ATOM 830 C CA . THR A 1 98 ? 39.185 -13.000 -22.447 1.00 82.31 98 THR A CA 1
ATOM 831 C C . THR A 1 98 ? 40.265 -11.925 -22.546 1.00 82.31 98 THR A C 1
ATOM 833 O O . THR A 1 98 ? 39.953 -10.808 -22.944 1.00 82.31 98 THR A O 1
ATOM 836 N N . ILE A 1 99 ? 41.525 -12.252 -22.242 1.00 79.50 99 ILE A N 1
ATOM 837 C CA . ILE A 1 99 ? 42.655 -11.314 -22.358 1.00 79.50 99 ILE A CA 1
ATOM 838 C C . ILE A 1 99 ? 42.834 -10.797 -23.798 1.00 79.50 99 ILE A C 1
ATOM 840 O O . ILE A 1 99 ? 43.220 -9.648 -23.979 1.00 79.50 99 ILE A O 1
ATOM 844 N N . PHE A 1 100 ? 42.515 -11.603 -24.817 1.00 78.69 100 PHE A N 1
ATOM 845 C CA . PHE A 1 100 ? 42.635 -11.208 -26.226 1.00 78.69 100 PHE A CA 1
ATOM 846 C C . PHE A 1 100 ? 41.315 -10.684 -26.804 1.00 78.69 100 PHE A C 1
ATOM 848 O O . PHE A 1 100 ? 41.308 -9.707 -27.545 1.00 78.69 100 PHE A O 1
ATOM 855 N N . GLU A 1 101 ? 40.193 -11.320 -26.461 1.00 85.12 101 GLU A N 1
ATOM 856 C CA . GLU A 1 101 ? 38.882 -11.043 -27.068 1.00 85.12 101 GLU A CA 1
ATOM 857 C C . GLU A 1 101 ? 38.117 -9.903 -26.367 1.00 85.12 101 GLU A C 1
ATOM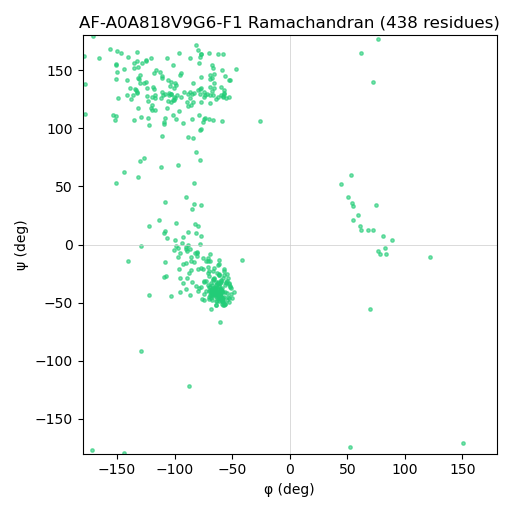 859 O O . GLU A 1 101 ? 37.254 -9.272 -26.973 1.00 85.12 101 GLU A O 1
ATOM 864 N N . ALA A 1 102 ? 38.407 -9.635 -25.089 1.00 87.94 102 ALA A N 1
ATOM 865 C CA . ALA A 1 102 ? 37.709 -8.639 -24.271 1.00 87.94 102 ALA A CA 1
ATOM 866 C C . ALA A 1 102 ? 38.636 -8.040 -23.191 1.00 87.94 102 ALA A C 1
ATOM 868 O O . ALA A 1 102 ? 38.318 -8.029 -21.995 1.00 87.94 102 ALA A O 1
ATOM 869 N N . ALA A 1 103 ? 39.799 -7.540 -23.630 1.00 86.25 103 ALA A N 1
ATOM 870 C CA . ALA A 1 103 ? 40.896 -7.049 -22.787 1.00 86.25 103 ALA A CA 1
ATOM 871 C C . ALA A 1 103 ? 40.508 -5.917 -21.816 1.00 86.25 103 ALA A C 1
ATOM 873 O O . ALA A 1 103 ? 41.184 -5.701 -20.819 1.00 86.25 103 ALA A O 1
ATOM 874 N N . ASN A 1 104 ? 39.419 -5.196 -22.092 1.00 91.38 104 ASN A N 1
ATOM 875 C CA . ASN A 1 104 ? 38.905 -4.084 -21.286 1.00 91.38 104 ASN A CA 1
ATOM 876 C C . ASN A 1 104 ? 37.926 -4.506 -20.171 1.00 91.38 104 ASN A C 1
ATOM 878 O O . ASN A 1 104 ? 37.405 -3.648 -19.460 1.00 91.38 104 ASN A O 1
ATOM 882 N N . THR A 1 105 ? 37.624 -5.799 -20.041 1.00 93.62 105 THR A N 1
ATOM 883 C CA . THR A 1 105 ? 36.751 -6.333 -18.981 1.00 93.62 105 THR A CA 1
ATOM 884 C C . THR A 1 105 ? 37.546 -6.643 -17.716 1.00 93.62 105 THR A C 1
ATOM 886 O O . THR A 1 105 ? 38.754 -6.859 -17.781 1.00 93.62 105 THR A O 1
ATOM 889 N N . ILE A 1 106 ? 36.880 -6.753 -16.560 1.00 94.56 106 ILE A N 1
ATOM 890 C CA . ILE A 1 106 ? 37.544 -7.035 -15.271 1.00 94.56 106 ILE A CA 1
ATOM 891 C C . ILE A 1 106 ? 38.396 -8.314 -15.358 1.00 94.56 106 ILE A C 1
ATOM 893 O O . ILE A 1 106 ? 39.521 -8.349 -14.862 1.00 94.56 106 ILE A O 1
ATOM 897 N N . ARG A 1 107 ? 37.890 -9.368 -16.017 1.00 94.44 107 ARG A N 1
ATOM 898 C CA . ARG A 1 107 ? 38.643 -10.618 -16.219 1.00 94.44 107 ARG A CA 1
ATOM 899 C C . ARG A 1 107 ? 39.760 -10.483 -17.245 1.00 94.44 107 ARG A C 1
ATOM 901 O O . ARG A 1 107 ? 40.759 -11.178 -17.103 1.00 94.44 107 ARG A O 1
ATOM 908 N N . GLY A 1 108 ? 39.593 -9.634 -18.257 1.00 88.94 108 GLY A N 1
ATOM 909 C CA . GLY A 1 108 ? 40.629 -9.368 -19.258 1.00 88.94 108 GLY A CA 1
ATOM 910 C C . GLY A 1 108 ? 41.808 -8.598 -18.672 1.00 88.94 108 GLY A C 1
ATOM 911 O O . GLY A 1 108 ? 42.951 -8.921 -18.967 1.00 88.94 108 GLY A O 1
ATOM 912 N N . GLN A 1 109 ? 41.529 -7.641 -17.786 1.00 91.00 109 GLN A N 1
ATOM 913 C CA . GLN A 1 109 ? 42.545 -6.787 -17.169 1.00 91.00 109 GLN A CA 1
ATOM 914 C C . GLN A 1 109 ? 43.251 -7.449 -15.983 1.00 91.00 109 GLN A C 1
ATOM 916 O O . GLN A 1 109 ? 44.441 -7.223 -15.775 1.00 91.00 109 GLN A O 1
ATOM 921 N N . HIS A 1 110 ? 42.531 -8.249 -15.188 1.00 90.88 110 HIS A N 1
ATOM 922 C CA . HIS A 1 110 ? 43.038 -8.719 -13.892 1.00 90.88 110 HIS A CA 1
ATOM 923 C C . HIS A 1 110 ? 42.940 -10.237 -13.682 1.00 90.88 110 HIS A C 1
ATOM 925 O O . HIS A 1 110 ? 43.326 -10.737 -12.622 1.00 90.88 110 HIS A O 1
ATOM 931 N N . GLY A 1 111 ? 42.391 -10.991 -14.640 1.00 88.69 111 GLY A N 1
ATOM 932 C CA . GLY A 1 111 ? 42.238 -12.438 -14.514 1.00 88.69 111 GLY A CA 1
ATOM 933 C C . GLY A 1 111 ? 43.586 -13.153 -14.558 1.00 88.69 111 GLY A C 1
ATOM 934 O O . GLY A 1 111 ? 44.411 -12.880 -15.421 1.00 88.69 111 GLY A O 1
ATOM 935 N N . ILE A 1 112 ? 43.791 -14.121 -13.660 1.00 87.00 112 ILE A N 1
ATOM 936 C CA . ILE A 1 112 ? 45.040 -14.901 -13.594 1.00 87.00 112 ILE A CA 1
ATOM 937 C C . ILE A 1 112 ? 44.845 -16.292 -14.211 1.00 87.00 112 ILE A C 1
ATOM 939 O O . ILE A 1 112 ? 45.689 -16.793 -14.944 1.00 87.00 112 ILE A O 1
ATOM 943 N N . THR A 1 113 ? 43.730 -16.954 -13.892 1.00 86.75 113 THR A N 1
ATOM 944 C CA . THR A 1 113 ? 43.367 -18.283 -14.422 1.00 86.75 113 THR A CA 1
ATOM 945 C C . THR A 1 113 ? 41.848 -18.409 -14.492 1.00 86.75 113 THR A C 1
ATOM 947 O O . THR A 1 113 ? 41.144 -17.656 -13.824 1.00 86.75 113 THR A O 1
ATOM 950 N N . ASP A 1 114 ? 41.322 -19.419 -15.186 1.00 84.00 114 ASP A N 1
ATOM 951 C CA . ASP A 1 114 ? 39.870 -19.660 -15.261 1.00 84.00 114 ASP A CA 1
ATOM 952 C C . ASP A 1 114 ? 39.203 -19.797 -13.874 1.00 84.00 114 ASP A C 1
ATOM 954 O O . ASP A 1 114 ? 38.064 -19.372 -13.675 1.00 84.00 114 ASP A O 1
ATOM 958 N N . THR A 1 115 ? 39.916 -20.330 -12.871 1.00 84.50 115 THR A N 1
ATOM 959 C CA . THR A 1 115 ? 39.428 -20.383 -11.479 1.00 84.50 115 THR A CA 1
ATOM 960 C C . THR A 1 115 ? 39.609 -19.045 -10.745 1.00 84.50 115 THR A C 1
ATOM 962 O O . THR A 1 115 ? 38.709 -18.621 -10.010 1.00 84.50 115 THR A O 1
ATOM 965 N N . ARG A 1 116 ? 40.746 -18.364 -10.957 1.00 88.25 116 ARG A N 1
ATOM 966 C CA . ARG A 1 116 ? 41.097 -17.045 -10.389 1.00 88.25 116 ARG A CA 1
ATOM 967 C C . ARG A 1 116 ? 40.791 -15.927 -11.388 1.00 88.25 116 ARG A C 1
ATOM 969 O O . ARG A 1 116 ? 41.688 -15.320 -11.967 1.00 88.25 116 ARG A O 1
ATOM 976 N N . ASN A 1 117 ? 39.502 -15.727 -11.628 1.00 89.50 117 ASN A N 1
ATOM 977 C CA . ASN A 1 117 ? 38.969 -14.797 -12.623 1.00 89.50 117 ASN A CA 1
ATOM 978 C C . ASN A 1 117 ? 38.319 -13.565 -11.970 1.00 89.50 117 ASN A C 1
ATOM 980 O O . ASN A 1 117 ? 37.283 -13.086 -12.432 1.00 89.50 117 ASN A O 1
ATOM 984 N N . CYS A 1 118 ? 38.913 -13.092 -10.871 1.00 92.12 118 CYS A N 1
ATOM 985 C CA . CYS A 1 118 ? 38.586 -11.855 -10.155 1.00 92.12 118 CYS A CA 1
ATOM 986 C C . CYS A 1 118 ? 37.248 -11.842 -9.406 1.00 92.12 118 CYS A C 1
ATOM 988 O O . CYS A 1 118 ? 37.200 -11.570 -8.207 1.00 92.12 118 CYS A O 1
ATOM 990 N N . ALA A 1 119 ? 36.146 -12.110 -10.102 1.00 92.25 119 ALA A N 1
ATOM 991 C CA . ALA A 1 119 ? 34.814 -11.926 -9.563 1.00 92.25 119 ALA A CA 1
ATOM 992 C C . ALA A 1 119 ? 33.768 -12.880 -10.160 1.00 92.25 119 ALA A C 1
ATOM 994 O O . ALA A 1 119 ? 33.887 -13.401 -11.279 1.00 92.25 119 ALA A O 1
ATOM 995 N N . HIS A 1 120 ? 32.724 -13.118 -9.371 1.00 88.75 120 HIS A N 1
ATOM 996 C CA . HIS A 1 120 ? 31.560 -13.918 -9.733 1.00 88.75 120 HIS A CA 1
ATOM 997 C C . HIS A 1 120 ? 30.318 -13.030 -9.872 1.00 88.75 120 HIS A C 1
ATOM 999 O O . HIS A 1 120 ? 30.134 -12.070 -9.120 1.00 88.75 120 HIS A O 1
ATOM 1005 N N . GLY A 1 121 ? 29.475 -13.374 -10.846 1.00 85.19 121 GLY A N 1
ATOM 1006 C CA . GLY A 1 121 ? 28.201 -12.730 -11.133 1.00 85.19 121 GLY A CA 1
ATOM 1007 C C . GLY A 1 121 ? 27.132 -13.787 -11.350 1.00 85.19 121 GLY A C 1
ATOM 1008 O O . GLY A 1 121 ? 27.396 -14.745 -12.076 1.00 85.19 121 GLY A O 1
ATOM 1009 N N . SER A 1 122 ? 25.966 -13.615 -10.727 1.00 76.50 122 SER A N 1
ATOM 1010 C CA . SER A 1 122 ? 24.837 -14.530 -10.925 1.00 76.50 122 SER A CA 1
ATOM 1011 C C . SER A 1 122 ? 24.252 -14.392 -12.333 1.00 76.50 122 SER A C 1
ATOM 1013 O O . SER A 1 122 ? 24.165 -13.281 -12.858 1.00 76.50 122 SER A O 1
ATOM 1015 N N . ASP A 1 123 ? 23.842 -15.521 -12.914 1.00 64.81 123 ASP A N 1
ATOM 1016 C CA . ASP A 1 123 ? 23.256 -15.615 -14.258 1.00 64.81 123 ASP A CA 1
ATOM 1017 C C . ASP A 1 123 ? 21.722 -15.461 -14.257 1.00 64.81 123 ASP A C 1
ATOM 1019 O O . ASP A 1 123 ? 21.097 -15.440 -15.315 1.00 64.81 123 ASP A O 1
ATOM 1023 N N . ILE A 1 124 ? 21.107 -15.315 -13.078 1.00 56.25 124 ILE A N 1
ATOM 1024 C CA . ILE A 1 124 ? 19.660 -15.156 -12.906 1.00 56.25 124 ILE A CA 1
ATOM 1025 C C . ILE A 1 124 ? 19.340 -14.000 -11.959 1.00 56.25 124 ILE A C 1
ATOM 1027 O O . ILE A 1 124 ? 20.157 -13.580 -11.138 1.00 56.25 124 ILE A O 1
ATOM 1031 N N . MET A 1 125 ? 18.121 -13.469 -12.071 1.00 54.59 125 MET A N 1
ATOM 1032 C CA . MET A 1 125 ? 17.598 -12.506 -11.102 1.00 54.59 125 MET A CA 1
ATOM 1033 C C . MET A 1 125 ? 17.640 -13.135 -9.713 1.00 54.59 125 MET A C 1
ATOM 1035 O O . MET A 1 125 ? 17.164 -14.253 -9.546 1.00 54.59 125 MET A O 1
ATOM 1039 N N . ILE A 1 126 ? 18.139 -12.415 -8.700 1.00 51.66 126 ILE A N 1
ATOM 1040 C CA . ILE A 1 126 ? 18.138 -12.927 -7.315 1.00 51.66 126 ILE A CA 1
ATOM 1041 C C . ILE A 1 126 ? 16.714 -13.293 -6.849 1.00 51.66 126 ILE A C 1
ATOM 1043 O O . ILE A 1 126 ? 16.566 -14.164 -6.002 1.00 51.66 126 ILE A O 1
ATOM 1047 N N . TYR A 1 127 ? 15.666 -12.717 -7.454 1.00 42.94 127 TYR A N 1
ATOM 1048 C CA . TYR A 1 127 ? 14.273 -13.135 -7.247 1.00 42.94 127 TYR A CA 1
ATOM 1049 C C . TYR A 1 127 ? 14.002 -14.621 -7.577 1.00 42.94 127 TYR A C 1
ATOM 1051 O O . TYR A 1 127 ? 13.088 -15.198 -7.000 1.00 42.94 127 TYR A O 1
ATOM 1059 N N . GLY A 1 128 ? 14.788 -15.244 -8.466 1.00 37.62 128 GLY A N 1
ATOM 1060 C CA . GLY A 1 128 ? 14.735 -16.673 -8.810 1.00 37.62 128 GLY A CA 1
ATOM 1061 C C . GLY A 1 128 ? 15.780 -17.539 -8.097 1.00 37.62 128 GLY A C 1
ATOM 1062 O O . GLY A 1 128 ? 15.800 -18.753 -8.281 1.00 37.62 128 GLY A O 1
ATOM 1063 N N . LEU A 1 129 ? 16.648 -16.944 -7.271 1.00 38.28 129 LEU A N 1
ATOM 1064 C CA . LEU A 1 129 ? 17.564 -17.700 -6.428 1.00 38.28 129 LEU A CA 1
ATOM 1065 C C . LEU A 1 129 ? 16.855 -18.067 -5.136 1.00 38.28 129 LEU A C 1
ATOM 1067 O O . LEU A 1 129 ? 16.427 -17.206 -4.365 1.00 38.28 129 LEU A O 1
ATOM 1071 N N . SER A 1 130 ? 16.764 -19.374 -4.908 1.00 38.75 130 SER A N 1
ATOM 1072 C CA . SER A 1 130 ? 16.269 -19.937 -3.666 1.00 38.75 130 SER A CA 1
ATOM 1073 C C . SER A 1 130 ? 16.912 -19.240 -2.466 1.00 38.75 130 SER A C 1
ATOM 1075 O O . SER A 1 130 ? 18.063 -18.787 -2.483 1.00 38.75 130 SER A O 1
ATOM 1077 N N . SER A 1 131 ? 16.160 -19.217 -1.375 1.00 45.12 131 SER A N 1
ATOM 1078 C CA . SER A 1 131 ? 16.562 -18.784 -0.041 1.00 45.12 131 SER A CA 1
ATOM 1079 C C . SER A 1 131 ? 17.964 -19.224 0.428 1.00 45.12 131 SER A C 1
ATOM 1081 O O . SER A 1 131 ? 18.440 -18.691 1.425 1.00 45.12 131 SER A O 1
ATOM 1083 N N . LEU A 1 132 ? 18.634 -20.165 -0.244 1.00 42.25 132 LEU A N 1
ATOM 1084 C CA . LEU A 1 132 ? 19.958 -20.698 0.081 1.00 42.25 132 LEU A CA 1
ATOM 1085 C C . LEU A 1 132 ? 21.107 -19.695 -0.117 1.00 42.25 132 LEU A C 1
ATOM 1087 O O . LEU A 1 132 ? 21.917 -19.546 0.797 1.00 42.25 132 LEU A O 1
ATOM 1091 N N . LEU A 1 133 ? 21.174 -18.948 -1.230 1.00 46.88 133 LEU A N 1
ATOM 1092 C CA . LEU A 1 133 ? 22.307 -18.031 -1.468 1.00 46.88 133 LEU A CA 1
ATOM 1093 C C . LEU A 1 133 ? 22.320 -16.856 -0.489 1.00 46.88 133 LEU A C 1
ATOM 1095 O O . LEU A 1 133 ? 23.348 -16.522 0.101 1.00 46.88 133 LEU A O 1
ATOM 1099 N N . PHE A 1 134 ? 21.151 -16.265 -0.250 1.00 49.22 134 PHE A N 1
ATOM 1100 C CA . PHE A 1 134 ? 21.009 -15.196 0.732 1.00 49.22 134 PHE A CA 1
ATOM 1101 C C . PHE A 1 134 ? 21.282 -15.703 2.159 1.00 49.22 134 PHE A C 1
ATOM 1103 O O . PHE A 1 134 ? 21.939 -15.014 2.942 1.00 49.22 134 PHE A O 1
ATOM 1110 N N . ARG A 1 135 ? 20.843 -16.926 2.500 1.00 52.56 135 ARG A N 1
ATOM 1111 C CA . ARG A 1 135 ? 21.121 -17.541 3.809 1.00 52.56 135 ARG A CA 1
ATOM 1112 C C . ARG A 1 135 ? 22.610 -17.848 4.006 1.00 52.56 135 ARG A C 1
ATOM 1114 O O . ARG A 1 135 ? 23.118 -17.572 5.090 1.00 52.56 135 ARG A O 1
ATOM 1121 N N . SER A 1 136 ? 23.323 -18.341 2.992 1.00 52.00 136 SER A N 1
ATOM 1122 C CA . SER A 1 136 ? 24.726 -18.764 3.144 1.00 52.00 136 SER A CA 1
ATOM 1123 C C . SER A 1 136 ? 25.664 -17.596 3.491 1.00 52.00 136 SER A C 1
ATOM 1125 O O . SER A 1 136 ? 26.533 -17.722 4.357 1.00 52.00 136 SER A O 1
ATOM 1127 N N . PHE A 1 137 ? 25.424 -16.408 2.922 1.00 54.19 137 PHE A N 1
ATOM 1128 C CA . PHE A 1 137 ? 26.255 -15.226 3.193 1.00 54.19 137 PHE A CA 1
ATOM 1129 C C . PHE A 1 137 ? 25.705 -14.308 4.293 1.00 54.19 137 PHE A C 1
ATOM 1131 O O . PHE A 1 137 ? 26.491 -13.654 4.988 1.00 54.19 137 PHE A O 1
ATOM 1138 N N . PHE A 1 138 ? 24.385 -14.250 4.506 1.00 55.50 138 PHE A N 1
ATOM 1139 C CA . PHE A 1 138 ? 23.753 -13.215 5.338 1.00 55.50 138 PHE A CA 1
ATOM 1140 C C . PHE A 1 138 ? 22.915 -13.734 6.530 1.00 55.50 138 PHE A C 1
ATOM 1142 O O . PHE A 1 138 ? 22.170 -12.946 7.111 1.00 55.50 138 PHE A O 1
ATOM 1149 N N . SER A 1 139 ? 23.050 -15.002 6.951 1.00 43.31 139 SER A N 1
ATOM 1150 C CA . SER A 1 139 ? 22.224 -15.616 8.019 1.00 43.31 139 SER A CA 1
ATOM 1151 C C . SER A 1 139 ? 22.379 -15.057 9.444 1.00 43.31 139 SER A C 1
ATOM 1153 O O . SER A 1 139 ? 21.404 -15.078 10.188 1.00 43.31 139 SER A O 1
ATOM 1155 N N . SER A 1 140 ? 23.536 -14.530 9.860 1.00 36.78 140 SER A N 1
ATOM 1156 C CA . SER A 1 140 ? 23.782 -14.157 11.275 1.00 36.78 140 SER A CA 1
ATOM 1157 C C . SER A 1 140 ? 23.192 -12.815 11.742 1.00 36.78 140 SER A C 1
ATOM 1159 O O . SER A 1 140 ? 23.588 -12.304 12.783 1.00 36.78 140 SER A O 1
ATOM 1161 N N . PHE A 1 141 ? 22.247 -12.213 11.022 1.00 39.62 141 PHE A N 1
ATOM 1162 C CA . PHE A 1 141 ? 21.764 -10.855 11.322 1.00 39.62 141 PHE A CA 1
ATOM 1163 C C . PHE A 1 141 ? 20.681 -10.780 12.416 1.00 39.62 141 PHE A C 1
ATOM 1165 O O . PHE A 1 141 ? 19.769 -9.963 12.325 1.00 39.62 141 PHE A O 1
ATOM 1172 N N . ARG A 1 142 ? 20.755 -11.642 13.441 1.00 29.78 142 ARG A N 1
ATOM 1173 C CA . ARG A 1 142 ? 19.774 -11.643 14.536 1.00 29.78 142 ARG A CA 1
ATOM 1174 C C . ARG A 1 142 ? 20.140 -10.740 15.716 1.00 29.78 142 ARG A C 1
ATOM 1176 O O . ARG A 1 142 ? 19.232 -10.424 16.456 1.00 29.78 142 ARG A O 1
ATOM 1183 N N . ASN A 1 143 ? 21.384 -10.272 15.858 1.00 28.88 143 ASN A N 1
ATOM 1184 C CA . ASN A 1 143 ? 21.788 -9.362 16.940 1.00 28.88 143 ASN A CA 1
ATOM 1185 C C . ASN A 1 143 ? 22.999 -8.505 16.530 1.00 28.88 143 ASN A C 1
ATOM 1187 O O . ASN A 1 143 ? 24.087 -9.050 16.381 1.00 28.88 143 ASN A O 1
ATOM 1191 N N . MET A 1 144 ? 22.815 -7.190 16.357 1.00 24.42 144 MET A N 1
ATOM 1192 C CA . MET A 1 144 ? 23.786 -6.149 16.747 1.00 24.42 144 MET A CA 1
ATOM 1193 C C . MET A 1 144 ? 23.222 -4.757 16.441 1.00 24.42 144 MET A C 1
ATOM 1195 O O . MET A 1 144 ? 23.055 -4.372 15.284 1.00 24.42 144 MET A O 1
ATOM 1199 N N . SER A 1 145 ? 22.948 -4.017 17.514 1.00 31.33 145 SER A N 1
ATOM 1200 C CA . SER A 1 145 ? 22.802 -2.566 17.520 1.00 31.33 145 SER A CA 1
ATOM 1201 C C . SER A 1 145 ? 24.180 -1.928 17.373 1.00 31.33 145 SER A C 1
ATOM 1203 O O . SER A 1 145 ? 25.086 -2.233 18.142 1.00 31.33 145 SER A O 1
ATOM 1205 N N . SER A 1 146 ? 24.328 -1.005 16.432 1.00 25.69 146 SER A N 1
ATOM 1206 C CA . SER A 1 146 ? 25.360 0.027 16.509 1.00 25.69 146 SER A CA 1
ATOM 1207 C C . SER A 1 146 ? 24.876 1.255 15.752 1.00 25.69 146 SER A C 1
ATOM 1209 O O . SER A 1 146 ? 24.761 1.257 14.525 1.00 25.69 146 SER A O 1
ATOM 1211 N N . THR A 1 147 ? 24.528 2.262 16.540 1.00 26.34 147 THR A N 1
ATOM 1212 C CA . THR A 1 147 ? 24.101 3.606 16.170 1.00 26.34 147 THR A CA 1
ATOM 1213 C C . THR A 1 147 ? 25.241 4.363 15.490 1.00 26.34 147 THR A C 1
ATOM 1215 O O . THR A 1 147 ? 26.366 4.345 15.979 1.00 26.34 147 THR A O 1
ATOM 1218 N N . VAL A 1 148 ? 24.934 5.109 14.430 1.00 22.70 148 VAL A N 1
ATOM 1219 C CA . VAL A 1 148 ? 25.633 6.363 14.120 1.00 22.70 148 VAL A CA 1
ATOM 1220 C C . VAL A 1 148 ? 24.542 7.401 13.902 1.00 22.70 148 VAL A C 1
ATOM 1222 O O . VAL A 1 148 ? 23.759 7.304 12.959 1.00 22.70 148 VAL A O 1
ATOM 1225 N N . ALA A 1 149 ? 24.442 8.337 14.842 1.00 23.80 149 ALA A N 1
ATOM 1226 C CA . ALA A 1 149 ? 23.533 9.465 14.768 1.00 23.80 149 ALA A CA 1
ATOM 1227 C C . ALA A 1 149 ? 24.103 10.513 13.807 1.00 23.80 149 ALA A C 1
ATOM 1229 O O . ALA A 1 149 ? 25.276 10.870 13.895 1.00 23.80 149 ALA A O 1
ATOM 1230 N N . VAL A 1 150 ? 23.255 11.038 12.928 1.00 23.92 150 VAL A N 1
ATOM 1231 C CA . VAL A 1 150 ? 23.485 12.316 12.254 1.00 23.92 150 VAL A CA 1
ATOM 1232 C C . VAL A 1 150 ? 22.281 13.182 12.591 1.00 23.92 150 VAL A C 1
ATOM 1234 O O . VAL A 1 150 ? 21.189 12.971 12.067 1.00 23.92 150 VAL A O 1
ATOM 1237 N N . GLN A 1 151 ? 22.465 14.116 13.523 1.00 22.20 151 GLN A N 1
ATOM 1238 C CA . GLN A 1 151 ? 21.507 15.189 13.762 1.00 22.20 151 GLN A CA 1
ATOM 1239 C C . GLN A 1 151 ? 21.621 16.214 12.636 1.00 22.20 151 GLN A C 1
ATOM 1241 O O . GLN A 1 151 ? 22.709 16.698 12.335 1.00 22.20 151 GLN A O 1
ATOM 1246 N N . THR A 1 152 ? 20.481 16.590 12.066 1.00 24.61 152 THR A N 1
ATOM 1247 C CA . THR A 1 152 ? 20.305 17.903 11.437 1.00 24.61 152 THR A CA 1
ATOM 1248 C C . THR A 1 152 ? 18.974 18.483 11.921 1.00 24.61 152 THR A C 1
ATOM 1250 O O . THR A 1 152 ? 17.982 17.750 11.960 1.00 24.61 152 THR A O 1
ATOM 1253 N N . PRO A 1 153 ? 18.934 19.757 12.344 1.00 28.16 153 PRO A N 1
ATOM 1254 C CA . PRO A 1 153 ? 17.702 20.420 12.738 1.00 28.16 153 PRO A CA 1
ATOM 1255 C C . PRO A 1 153 ? 17.012 20.990 11.494 1.00 28.16 153 PRO A C 1
ATOM 1257 O O . PRO A 1 153 ? 17.650 21.674 10.697 1.00 28.16 153 PRO A O 1
ATOM 1260 N N . ASN A 1 154 ? 15.723 20.694 11.318 1.00 26.41 154 ASN A N 1
ATOM 1261 C CA . ASN A 1 154 ? 14.698 21.672 10.936 1.00 26.41 154 ASN A CA 1
ATOM 1262 C C . ASN A 1 154 ? 13.314 21.012 10.866 1.00 26.41 154 ASN A C 1
ATOM 1264 O O . ASN A 1 154 ? 13.154 19.888 10.394 1.00 26.41 154 ASN A O 1
ATOM 1268 N N . ALA A 1 155 ? 12.329 21.740 11.386 1.00 30.41 155 ALA A N 1
ATOM 1269 C CA . ALA A 1 155 ? 10.951 21.331 11.595 1.00 30.41 155 ALA A CA 1
ATOM 1270 C C . ALA A 1 155 ? 10.246 20.904 10.294 1.00 30.41 155 ALA A C 1
ATOM 1272 O O . ALA A 1 155 ? 9.864 21.723 9.466 1.00 30.41 155 ALA A O 1
ATOM 1273 N N . ALA A 1 156 ? 10.048 19.598 10.154 1.00 33.22 156 ALA A N 1
ATOM 1274 C CA . ALA A 1 156 ? 9.024 18.969 9.329 1.00 33.22 156 ALA A CA 1
ATOM 1275 C C . ALA A 1 156 ? 8.720 17.645 10.029 1.00 33.22 156 ALA A C 1
ATOM 1277 O O . ALA A 1 156 ? 9.631 16.815 10.086 1.00 33.22 156 ALA A O 1
ATOM 1278 N N . HIS A 1 157 ? 7.523 17.508 10.616 1.00 39.31 157 HIS A N 1
ATOM 1279 C CA . HIS A 1 157 ? 7.079 16.383 11.453 1.00 39.31 157 HIS A CA 1
ATOM 1280 C C . HIS A 1 157 ? 7.828 15.078 11.129 1.00 39.31 157 HIS A C 1
ATOM 1282 O O . HIS A 1 157 ? 7.649 14.482 10.070 1.00 39.31 157 HIS A O 1
ATOM 1288 N N . ASN A 1 158 ? 8.748 14.669 12.007 1.00 42.19 158 ASN A N 1
ATOM 1289 C CA . ASN A 1 158 ? 9.290 13.317 11.958 1.00 42.19 158 ASN A CA 1
ATOM 1290 C C . ASN A 1 158 ? 8.211 12.429 12.562 1.00 42.19 158 ASN A C 1
ATOM 1292 O O . ASN A 1 158 ? 8.041 12.406 13.775 1.00 42.19 158 ASN A O 1
ATOM 1296 N N . LEU A 1 159 ? 7.431 11.779 11.703 1.00 56.00 159 LEU A N 1
ATOM 1297 C CA . LEU A 1 159 ? 6.486 10.763 12.133 1.00 56.00 159 LEU A CA 1
ATOM 1298 C C . LEU A 1 159 ? 7.291 9.549 12.590 1.00 56.00 159 LEU A C 1
ATOM 1300 O O . LEU A 1 159 ? 7.916 8.865 11.772 1.00 56.00 159 LEU A O 1
ATOM 1304 N N . ASP A 1 160 ? 7.317 9.313 13.898 1.00 61.34 160 ASP A N 1
ATOM 1305 C CA . ASP A 1 160 ? 7.968 8.136 14.448 1.00 61.34 160 ASP A CA 1
ATOM 1306 C C . ASP A 1 160 ? 7.208 6.882 14.006 1.00 61.34 160 ASP A C 1
ATOM 1308 O O . ASP A 1 160 ? 5.981 6.776 14.077 1.00 61.34 160 ASP A O 1
ATOM 1312 N N . LYS A 1 161 ? 7.955 5.920 13.457 1.00 77.19 161 LYS A N 1
ATOM 1313 C CA . LYS A 1 161 ? 7.374 4.661 12.986 1.00 77.19 161 LYS A CA 1
ATOM 1314 C C . LYS A 1 161 ? 6.844 3.899 14.192 1.00 77.19 161 LYS A C 1
ATOM 1316 O O . 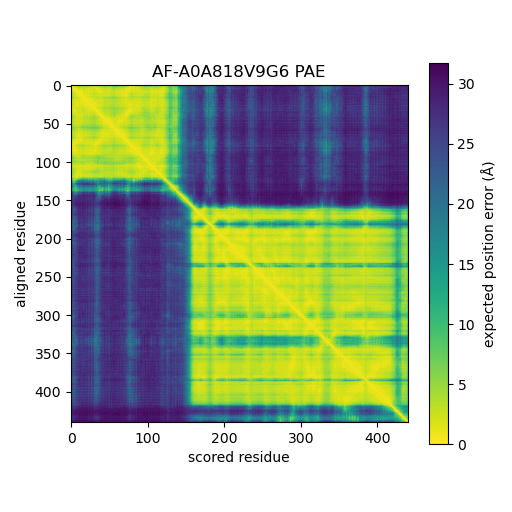LYS A 1 161 ? 7.595 3.682 15.138 1.00 77.19 161 LYS A O 1
ATOM 1321 N N . ASN A 1 162 ? 5.632 3.364 14.066 1.00 87.25 162 ASN A N 1
ATOM 1322 C CA . ASN A 1 162 ? 4.950 2.574 15.087 1.00 87.25 162 ASN A CA 1
ATOM 1323 C C . ASN A 1 162 ? 4.376 3.359 16.278 1.00 87.25 162 ASN A C 1
ATOM 1325 O O . ASN A 1 162 ? 4.344 2.841 17.389 1.00 87.25 162 ASN A O 1
ATOM 1329 N N . GLU A 1 163 ? 3.903 4.579 16.038 1.00 85.06 163 GLU A N 1
ATOM 1330 C CA . GLU A 1 163 ? 3.182 5.393 17.024 1.00 85.06 163 GLU A CA 1
ATOM 1331 C C . GLU A 1 163 ? 1.883 5.922 16.406 1.00 85.06 163 GLU A C 1
ATOM 1333 O O . GLU A 1 163 ? 1.833 6.187 15.196 1.00 85.06 163 GLU A O 1
ATOM 1338 N N . LEU A 1 164 ? 0.829 6.051 17.218 1.00 85.25 164 LEU A N 1
ATOM 1339 C CA . LEU A 1 164 ? -0.402 6.719 16.800 1.00 85.25 164 LEU A CA 1
ATOM 1340 C C . LEU A 1 164 ? -0.182 8.227 16.761 1.00 85.25 164 LEU A C 1
ATOM 1342 O O . LEU A 1 164 ? 0.188 8.847 17.755 1.00 85.25 164 LEU A O 1
ATOM 1346 N N . TYR A 1 165 ? -0.503 8.841 15.628 1.00 86.25 165 TYR A N 1
ATOM 1347 C CA . TYR A 1 165 ? -0.550 10.292 15.524 1.00 86.25 165 TYR A CA 1
ATOM 1348 C C . TYR A 1 165 ? -1.844 10.738 14.851 1.00 86.25 165 TYR A C 1
ATOM 1350 O O . TYR A 1 165 ? -2.381 10.075 13.963 1.00 86.25 165 TYR A O 1
ATOM 1358 N N . SER A 1 166 ? -2.371 11.863 15.329 1.00 88.19 166 SER A N 1
ATOM 1359 C CA . SER A 1 166 ? -3.621 12.431 14.835 1.00 88.19 166 SER A CA 1
ATOM 1360 C C . SER A 1 166 ? -3.387 13.157 13.512 1.00 88.19 166 SER A C 1
ATOM 1362 O O . SER A 1 166 ? -2.486 13.990 13.408 1.00 88.19 166 SER A O 1
ATOM 1364 N N . ILE A 1 167 ? -4.206 12.836 12.510 1.00 90.06 167 ILE A N 1
ATOM 1365 C CA . ILE A 1 167 ? -4.268 13.560 11.231 1.00 90.06 167 ILE A CA 1
ATOM 1366 C C . ILE A 1 167 ? -5.292 14.689 11.318 1.00 90.06 167 ILE A C 1
ATOM 1368 O O . ILE A 1 167 ? -5.100 15.771 10.771 1.00 90.06 167 ILE A O 1
ATOM 1372 N N . GLY A 1 168 ? -6.395 14.416 12.004 1.00 83.06 168 GLY A N 1
ATOM 1373 C CA . GLY A 1 168 ? -7.511 15.323 12.188 1.00 83.06 168 GLY A CA 1
ATOM 1374 C C . GLY A 1 168 ? -8.494 14.743 13.202 1.00 83.06 168 GLY A C 1
ATOM 1375 O O . GLY A 1 168 ? -8.238 13.680 13.776 1.00 83.06 168 GLY A O 1
ATOM 1376 N N . PRO A 1 169 ? -9.626 15.422 13.440 1.00 85.56 169 PRO A N 1
ATOM 1377 C CA . PRO A 1 169 ? -10.621 14.965 14.401 1.00 85.56 169 PRO A CA 1
ATOM 1378 C C . PRO A 1 169 ? -11.027 13.516 14.131 1.00 85.56 169 PRO A C 1
ATOM 1380 O O . PRO A 1 169 ? -11.404 13.181 13.010 1.00 85.56 169 PRO A O 1
ATOM 1383 N N . ASN A 1 170 ? -10.941 12.668 15.157 1.00 93.88 170 ASN A N 1
ATOM 1384 C CA . ASN A 1 170 ? -11.348 11.262 15.113 1.00 93.88 170 ASN A CA 1
ATOM 1385 C C . ASN A 1 170 ? -10.589 10.386 14.097 1.00 93.88 170 ASN A C 1
ATOM 1387 O O . ASN A 1 170 ? -11.053 9.291 13.787 1.00 93.88 170 ASN A O 1
ATOM 1391 N N . PHE A 1 171 ? -9.437 10.832 13.582 1.00 96.94 171 PHE A N 1
ATOM 1392 C CA . PHE A 1 171 ? -8.634 10.068 12.627 1.00 96.94 171 PHE A CA 1
ATOM 1393 C C . PHE A 1 171 ? -7.166 10.037 13.045 1.00 96.94 171 PHE A C 1
ATOM 1395 O O . PHE A 1 171 ? -6.469 11.058 13.034 1.00 96.94 171 PHE A O 1
ATOM 1402 N N . TRP A 1 172 ? -6.673 8.835 13.317 1.00 96.50 172 TRP A N 1
ATOM 1403 C CA . TRP A 1 172 ? -5.270 8.565 13.600 1.00 96.50 172 TRP A CA 1
ATOM 1404 C C . TRP A 1 172 ? -4.652 7.731 12.482 1.00 96.50 172 TRP A C 1
ATOM 1406 O O . TRP A 1 172 ? -5.318 6.904 11.858 1.00 96.50 172 TRP A O 1
ATOM 1416 N N . ASN A 1 173 ? -3.361 7.930 12.242 1.00 94.94 173 ASN A N 1
ATOM 1417 C CA . ASN A 1 173 ? -2.570 7.088 11.354 1.00 94.94 173 ASN A CA 1
ATOM 1418 C C . ASN A 1 173 ? -1.345 6.555 12.099 1.00 94.94 173 ASN A C 1
ATOM 1420 O O . ASN A 1 173 ? -0.904 7.118 13.101 1.00 94.94 173 ASN A O 1
ATOM 1424 N N . VAL A 1 174 ? -0.806 5.456 11.590 1.00 92.88 174 VAL A N 1
ATOM 1425 C CA . VAL A 1 174 ? 0.419 4.825 12.062 1.00 92.88 174 VAL A CA 1
ATOM 1426 C C . VAL A 1 174 ? 1.282 4.511 10.853 1.00 92.88 174 VAL A C 1
ATOM 1428 O O . VAL A 1 174 ? 0.822 3.879 9.901 1.00 92.88 174 VAL A O 1
ATOM 1431 N N . ARG A 1 175 ? 2.563 4.887 10.912 1.00 89.38 175 ARG A N 1
ATOM 1432 C CA . ARG A 1 175 ? 3.560 4.463 9.920 1.00 89.38 175 ARG A CA 1
ATOM 1433 C C . ARG A 1 175 ? 4.183 3.136 10.337 1.00 89.38 175 ARG A C 1
ATOM 1435 O O . ARG A 1 175 ? 4.819 3.034 11.387 1.00 89.38 175 ARG A O 1
ATOM 1442 N N . GLY A 1 176 ? 4.015 2.116 9.508 1.00 83.75 176 GLY A N 1
ATOM 1443 C CA . GLY A 1 176 ? 4.642 0.808 9.657 1.00 83.75 176 GLY A CA 1
ATOM 1444 C C . GLY A 1 176 ? 5.920 0.684 8.833 1.00 83.75 176 GLY A C 1
ATOM 1445 O O . GLY A 1 176 ? 6.185 1.461 7.915 1.00 83.75 176 GLY A O 1
ATOM 1446 N N . ARG A 1 177 ? 6.725 -0.334 9.145 1.00 79.25 177 ARG A N 1
ATOM 1447 C CA . ARG A 1 177 ? 7.861 -0.718 8.301 1.00 79.25 177 ARG A CA 1
ATOM 1448 C C . ARG A 1 177 ? 7.406 -1.777 7.316 1.00 79.25 177 ARG A C 1
ATOM 1450 O O . ARG A 1 177 ? 6.859 -2.797 7.722 1.00 79.25 177 ARG A O 1
ATOM 1457 N N . PHE A 1 178 ? 7.723 -1.582 6.047 1.00 68.69 178 PHE A N 1
ATOM 1458 C CA . PHE A 1 178 ? 7.527 -2.603 5.029 1.00 68.69 178 PHE A CA 1
ATOM 1459 C C . PHE A 1 178 ? 8.766 -2.651 4.161 1.00 68.69 178 PHE A C 1
ATOM 1461 O O . PHE A 1 178 ? 9.064 -1.742 3.388 1.00 68.69 178 PHE A O 1
ATOM 1468 N N . LYS A 1 179 ? 9.547 -3.714 4.338 1.00 59.56 179 LYS A N 1
ATOM 1469 C CA . LYS A 1 179 ? 10.830 -3.843 3.661 1.00 59.56 179 LYS A CA 1
ATOM 1470 C C . LYS A 1 179 ? 10.696 -4.723 2.435 1.00 59.56 179 LYS A C 1
ATOM 1472 O O . LYS A 1 179 ? 10.688 -5.950 2.560 1.00 59.56 179 LYS A O 1
ATOM 1477 N N . ILE A 1 180 ? 10.754 -4.120 1.253 1.00 49.75 180 ILE A N 1
ATOM 1478 C CA . ILE A 1 180 ? 11.017 -4.887 0.038 1.00 49.75 180 ILE A CA 1
ATOM 1479 C C . ILE A 1 180 ? 12.409 -5.513 0.165 1.00 49.75 180 ILE A C 1
ATOM 1481 O O . ILE A 1 180 ? 13.404 -4.850 0.486 1.00 49.75 180 ILE A O 1
ATOM 1485 N N . LEU A 1 181 ? 12.462 -6.834 -0.033 1.00 40.72 181 LEU A N 1
ATOM 1486 C CA . LEU A 1 181 ? 13.676 -7.652 0.061 1.00 40.72 181 LEU A CA 1
ATOM 1487 C C . LEU A 1 181 ? 14.428 -7.538 1.401 1.00 40.72 181 LEU A C 1
ATOM 1489 O O . LEU A 1 181 ? 15.614 -7.857 1.462 1.00 40.72 181 LEU A O 1
ATOM 1493 N N . LYS A 1 182 ? 13.770 -7.096 2.485 1.00 41.19 182 LYS A N 1
ATOM 1494 C CA . LYS A 1 182 ? 14.398 -6.795 3.792 1.00 41.19 182 LYS A CA 1
ATOM 1495 C C . LYS A 1 182 ? 15.446 -5.665 3.762 1.00 41.19 182 LYS A C 1
ATOM 1497 O O . LYS A 1 182 ? 16.174 -5.506 4.744 1.00 41.19 182 LYS A O 1
ATOM 1502 N N . LEU A 1 183 ? 15.531 -4.892 2.675 1.00 39.41 183 LEU A N 1
ATOM 1503 C CA . LEU A 1 183 ? 16.617 -3.929 2.423 1.00 39.41 183 LEU A CA 1
ATOM 1504 C C . LEU A 1 183 ? 16.113 -2.502 2.224 1.00 39.41 183 LEU A C 1
ATOM 1506 O O . LEU A 1 183 ? 16.691 -1.581 2.793 1.00 39.41 183 LEU A O 1
ATOM 1510 N N . VAL A 1 184 ? 15.033 -2.327 1.460 1.00 52.31 184 VAL A N 1
ATOM 1511 C CA . VAL A 1 184 ? 14.435 -1.012 1.212 1.00 52.31 184 VAL A CA 1
ATOM 1512 C C . VAL A 1 184 ? 13.128 -0.946 1.975 1.00 52.31 184 VAL A C 1
ATOM 1514 O O . VAL A 1 184 ? 12.179 -1.647 1.636 1.00 52.31 184 VAL A O 1
ATOM 1517 N N . ASP A 1 185 ? 13.114 -0.149 3.038 1.00 65.62 185 ASP A N 1
ATOM 1518 C CA . ASP A 1 185 ? 11.888 0.169 3.759 1.00 65.62 185 ASP A CA 1
ATOM 1519 C C . ASP A 1 185 ? 11.096 1.180 2.930 1.00 65.62 185 ASP A C 1
ATOM 1521 O O . ASP A 1 185 ? 11.501 2.336 2.820 1.00 65.62 185 ASP A O 1
ATOM 1525 N N . ILE A 1 186 ? 10.026 0.711 2.294 1.00 67.44 186 ILE A N 1
ATOM 1526 C CA . ILE A 1 186 ? 9.076 1.551 1.554 1.00 67.44 186 ILE A CA 1
ATOM 1527 C C . ILE A 1 186 ? 7.885 1.964 2.420 1.00 67.44 186 ILE A C 1
ATOM 1529 O O . ILE A 1 186 ? 7.013 2.692 1.950 1.00 67.44 186 ILE A O 1
ATOM 1533 N N . GLU A 1 187 ? 7.899 1.537 3.687 1.00 79.44 187 GLU A N 1
ATOM 1534 C CA . GLU A 1 187 ? 6.862 1.785 4.682 1.00 79.44 187 GLU A CA 1
ATOM 1535 C C . GLU A 1 187 ? 5.504 1.186 4.310 1.00 79.44 187 GLU A C 1
ATOM 1537 O O . GLU A 1 187 ? 5.265 0.747 3.190 1.00 79.44 187 GLU A O 1
ATOM 1542 N N . THR A 1 188 ? 4.629 1.111 5.297 1.00 85.81 188 THR A N 1
ATOM 1543 C CA . THR A 1 188 ? 3.213 0.770 5.137 1.00 85.81 188 THR A CA 1
ATOM 1544 C C . THR A 1 188 ? 2.430 1.601 6.151 1.00 85.81 188 THR A C 1
ATOM 1546 O O . THR A 1 188 ? 3.026 2.391 6.897 1.00 85.81 188 THR A O 1
ATOM 1549 N N . GLN A 1 189 ? 1.115 1.445 6.203 1.00 92.62 189 GLN A N 1
ATOM 1550 C CA . GLN A 1 189 ? 0.266 2.241 7.069 1.00 92.62 189 GLN A CA 1
ATOM 1551 C C . GLN A 1 189 ? -0.859 1.434 7.702 1.00 92.62 189 GLN A C 1
ATOM 1553 O O . GLN A 1 189 ? -1.221 0.358 7.244 1.00 92.62 189 GLN A O 1
ATOM 1558 N N . MET A 1 190 ? -1.406 2.003 8.766 1.00 95.31 190 MET A N 1
ATOM 1559 C CA . MET A 1 190 ? -2.685 1.629 9.353 1.00 95.31 190 MET A CA 1
ATOM 1560 C C . MET A 1 190 ? -3.364 2.919 9.798 1.00 95.31 190 MET A C 1
ATOM 1562 O O . MET A 1 190 ? -2.692 3.824 10.303 1.00 95.31 190 MET A O 1
ATOM 1566 N N . SER A 1 191 ? -4.677 3.011 9.627 1.00 97.38 191 SER A N 1
ATOM 1567 C CA . SER A 1 191 ? -5.471 4.114 10.171 1.00 97.38 191 SER A CA 1
ATOM 1568 C C . SER A 1 191 ? -6.464 3.611 11.207 1.00 97.38 191 SER A C 1
ATOM 1570 O O . SER A 1 191 ? -6.939 2.483 11.127 1.00 97.38 191 SER A O 1
ATOM 1572 N N . ILE A 1 192 ? -6.789 4.461 12.175 1.00 98.31 192 ILE A N 1
ATOM 1573 C CA . ILE A 1 192 ? -7.852 4.222 13.149 1.00 98.31 192 ILE A CA 1
ATOM 1574 C C . ILE A 1 192 ? -8.814 5.401 13.072 1.00 98.31 192 ILE A C 1
ATOM 1576 O O . ILE A 1 192 ? -8.387 6.552 13.149 1.00 98.31 192 ILE A O 1
ATOM 1580 N N . ILE A 1 193 ? -10.099 5.112 12.901 1.00 98.50 193 ILE A N 1
ATOM 1581 C CA . ILE A 1 193 ? -11.165 6.104 12.755 1.00 98.50 193 ILE A CA 1
ATOM 1582 C C . ILE A 1 193 ? -12.155 5.894 13.892 1.00 98.50 193 ILE A C 1
ATOM 1584 O O . ILE A 1 193 ? -12.635 4.776 14.072 1.00 98.50 193 ILE A O 1
ATOM 1588 N N . GLN A 1 194 ? -12.468 6.941 14.651 1.00 97.94 194 GLN A N 1
ATOM 1589 C CA . GLN A 1 194 ? -13.557 6.895 15.624 1.00 97.94 194 GLN A CA 1
ATOM 1590 C C . GLN A 1 194 ? -14.868 7.319 14.959 1.00 97.94 194 GLN A C 1
ATOM 1592 O O . GLN A 1 194 ? -14.982 8.421 14.428 1.00 97.94 194 GLN A O 1
ATOM 1597 N N . LEU A 1 195 ? -15.857 6.436 15.016 1.00 97.75 195 LEU A N 1
ATOM 1598 C CA . LEU A 1 195 ? -17.207 6.643 14.507 1.00 97.75 195 LEU A CA 1
ATOM 1599 C C . LEU A 1 195 ? -18.028 7.521 15.463 1.00 97.75 195 LEU A C 1
ATOM 1601 O O . LEU A 1 195 ? -17.726 7.624 16.657 1.00 97.75 195 LEU A O 1
ATOM 1605 N N . ARG A 1 196 ? -19.130 8.102 14.972 1.00 95.25 196 ARG A N 1
ATOM 1606 C CA . ARG A 1 196 ? -20.060 8.925 15.774 1.00 95.25 196 ARG A CA 1
ATOM 1607 C C . ARG A 1 196 ? -20.645 8.175 16.973 1.00 95.25 196 ARG A C 1
ATOM 1609 O O . ARG A 1 196 ? -20.960 8.794 17.984 1.00 95.25 196 ARG A O 1
ATOM 1616 N N . ASN A 1 197 ? -20.779 6.853 16.874 1.00 95.56 197 ASN A N 1
ATOM 1617 C CA . ASN A 1 197 ? -21.262 5.991 17.957 1.00 95.56 197 ASN A CA 1
ATOM 1618 C C . ASN A 1 197 ? -20.191 5.707 19.041 1.00 95.56 197 ASN A C 1
ATOM 1620 O O . ASN A 1 197 ? -20.460 4.969 19.989 1.00 95.56 197 ASN A O 1
ATOM 1624 N N . GLY A 1 198 ? -18.979 6.257 18.900 1.00 96.06 198 GLY A N 1
ATOM 1625 C CA . GLY A 1 198 ? -17.852 6.072 19.816 1.00 96.06 198 GLY A CA 1
ATOM 1626 C C . GLY A 1 198 ? -17.040 4.791 19.594 1.00 96.06 198 GLY A C 1
ATOM 1627 O O . GLY A 1 198 ? -16.037 4.596 20.286 1.00 96.06 198 GLY A O 1
ATOM 1628 N N . LYS A 1 199 ? -17.439 3.927 18.652 1.00 98.31 199 LYS A N 1
ATOM 1629 C CA . LYS A 1 199 ? -16.674 2.750 18.221 1.00 98.31 199 LYS A CA 1
ATOM 1630 C C . LYS A 1 199 ? -15.596 3.126 17.207 1.00 98.31 199 LYS A C 1
ATOM 1632 O O . LYS A 1 199 ? -15.522 4.263 16.753 1.00 98.31 199 LYS A O 1
ATOM 1637 N N . PHE A 1 200 ? -14.740 2.165 16.875 1.00 98.62 200 PHE A N 1
ATOM 1638 C CA . PHE A 1 200 ? -13.573 2.383 16.030 1.00 98.62 200 PHE A CA 1
ATOM 1639 C C . PHE A 1 200 ? -13.542 1.449 14.824 1.00 98.62 200 PHE A C 1
ATOM 1641 O O . PHE A 1 200 ? -13.794 0.248 14.952 1.00 98.62 200 PHE A O 1
ATOM 1648 N N . LEU A 1 201 ? -13.147 2.004 13.681 1.00 98.56 201 LEU A N 1
ATOM 1649 C CA . LEU A 1 201 ? -12.687 1.251 12.521 1.00 98.56 201 LEU A CA 1
ATOM 1650 C C . LEU A 1 201 ? -11.172 1.273 12.454 1.00 98.56 201 LEU A C 1
ATOM 1652 O O . LEU A 1 201 ? -10.552 2.328 12.583 1.00 98.56 201 LEU A O 1
ATOM 1656 N N . VAL A 1 202 ? -10.589 0.111 12.200 1.00 98.50 202 VAL A N 1
ATOM 1657 C CA . VAL A 1 202 ? -9.171 -0.027 11.876 1.00 98.50 202 VAL A CA 1
ATOM 1658 C C . VAL A 1 202 ? -9.060 -0.308 10.382 1.00 98.50 202 VAL A C 1
ATOM 1660 O O . VAL A 1 202 ? -9.671 -1.252 9.888 1.00 98.50 202 VAL A O 1
ATOM 1663 N N . ILE A 1 203 ? -8.313 0.523 9.662 1.00 97.88 203 ILE A N 1
ATOM 1664 C CA . ILE A 1 203 ? -8.088 0.413 8.219 1.00 97.88 203 ILE A CA 1
ATOM 1665 C C . ILE A 1 203 ? -6.660 -0.081 7.992 1.00 97.88 203 ILE A C 1
ATOM 1667 O O . ILE A 1 203 ? -5.700 0.583 8.398 1.00 97.88 203 ILE A O 1
ATOM 1671 N N . ASP A 1 204 ? -6.560 -1.253 7.375 1.00 95.75 204 ASP A N 1
ATOM 1672 C CA . ASP A 1 204 ? -5.368 -2.083 7.238 1.00 95.75 204 ASP A CA 1
ATOM 1673 C C . ASP A 1 204 ? -4.673 -2.355 8.576 1.00 95.75 204 ASP A C 1
ATOM 1675 O O . ASP A 1 204 ? -5.215 -2.093 9.650 1.00 95.75 204 ASP A O 1
ATOM 1679 N N . THR A 1 205 ? -3.511 -3.003 8.554 1.00 93.88 205 THR A N 1
ATOM 1680 C CA . THR A 1 205 ? -2.789 -3.327 9.788 1.00 93.88 205 THR A CA 1
ATOM 1681 C C . THR A 1 205 ? -1.289 -3.212 9.587 1.00 93.88 205 THR A C 1
ATOM 1683 O O . THR A 1 205 ? -0.756 -3.448 8.505 1.00 93.88 205 THR A O 1
ATOM 1686 N N . VAL A 1 206 ? -0.587 -2.895 10.672 1.00 91.88 206 VAL A N 1
ATOM 1687 C CA . VAL A 1 206 ? 0.878 -2.893 10.724 1.00 91.88 206 VAL A CA 1
ATOM 1688 C C . VAL A 1 206 ? 1.365 -3.787 11.854 1.00 91.88 206 VAL A C 1
ATOM 1690 O O . VAL A 1 206 ? 0.632 -4.091 12.795 1.00 91.88 206 VAL A O 1
ATOM 1693 N N . GLU A 1 207 ? 2.618 -4.228 11.771 1.00 88.31 207 GLU A N 1
ATOM 1694 C CA . GLU A 1 207 ? 3.271 -4.911 12.886 1.00 88.31 207 GLU A CA 1
ATOM 1695 C C . GLU A 1 207 ? 3.253 -3.974 14.096 1.00 88.31 207 GLU A C 1
ATOM 1697 O O . GLU A 1 207 ? 3.664 -2.826 13.966 1.00 88.31 207 GLU A O 1
ATOM 1702 N N . MET A 1 208 ? 2.755 -4.424 15.248 1.00 89.81 208 MET A N 1
ATOM 1703 C CA . MET A 1 208 ? 2.613 -3.579 16.435 1.00 89.81 208 MET A CA 1
ATOM 1704 C C . MET A 1 208 ? 3.756 -3.806 17.420 1.00 89.81 208 MET A C 1
ATOM 1706 O O . MET A 1 208 ? 3.975 -4.932 17.864 1.00 89.81 208 MET A O 1
ATOM 1710 N N . SER A 1 209 ? 4.434 -2.728 17.807 1.00 89.38 209 SER A N 1
ATOM 1711 C CA . SER A 1 209 ? 5.260 -2.686 19.011 1.00 89.38 209 SER A CA 1
ATOM 1712 C C . SER A 1 209 ? 4.382 -2.722 20.261 1.00 89.38 209 SER A C 1
ATOM 1714 O O . SER A 1 209 ? 3.178 -2.453 20.206 1.00 89.38 209 SER A O 1
ATOM 1716 N N . ASP A 1 210 ? 4.998 -3.002 21.408 1.00 89.38 210 ASP A N 1
ATOM 1717 C CA . ASP A 1 210 ? 4.303 -2.973 22.696 1.00 89.38 210 ASP A CA 1
ATOM 1718 C C . ASP A 1 210 ? 3.708 -1.592 22.991 1.00 89.38 210 ASP A C 1
ATOM 1720 O O . ASP A 1 210 ? 2.588 -1.501 23.491 1.00 89.38 210 ASP A O 1
ATOM 1724 N N . ARG A 1 211 ? 4.413 -0.519 22.610 1.00 90.81 211 ARG A N 1
ATOM 1725 C CA . ARG A 1 211 ? 3.928 0.855 22.767 1.00 90.81 211 ARG A CA 1
ATOM 1726 C C . ARG A 1 211 ? 2.687 1.109 21.918 1.00 90.81 211 ARG A C 1
ATOM 1728 O O . ARG A 1 211 ? 1.670 1.526 22.458 1.00 90.81 211 ARG A O 1
ATOM 1735 N N . LEU A 1 212 ? 2.737 0.802 20.621 1.00 92.62 212 LEU A N 1
ATOM 1736 C CA . LEU A 1 212 ? 1.577 0.981 19.744 1.00 92.62 212 LEU A CA 1
ATOM 1737 C C . LEU A 1 212 ? 0.371 0.181 20.242 1.00 92.62 212 LEU A C 1
ATOM 1739 O O . LEU A 1 212 ? -0.754 0.673 20.244 1.00 92.62 212 LEU A O 1
ATOM 1743 N N . ARG A 1 213 ? 0.603 -1.052 20.705 1.00 94.94 213 ARG A N 1
ATOM 1744 C CA . ARG A 1 213 ? -0.451 -1.882 21.292 1.00 94.94 213 ARG A CA 1
ATOM 1745 C C . ARG A 1 213 ? -1.069 -1.219 22.527 1.00 94.94 213 ARG A C 1
ATOM 1747 O O . ARG A 1 213 ? -2.287 -1.234 22.659 1.00 94.94 213 ARG A O 1
ATOM 1754 N N . GLN A 1 214 ? -0.261 -0.631 23.410 1.00 95.12 214 GLN A N 1
ATOM 1755 C CA . GLN A 1 214 ? -0.757 0.110 24.576 1.00 95.12 214 GLN A CA 1
ATOM 1756 C C . GLN A 1 214 ? -1.585 1.335 24.171 1.00 95.12 214 GLN A C 1
ATOM 1758 O O . GLN A 1 214 ? -2.666 1.532 24.722 1.00 95.12 214 GLN A O 1
ATOM 1763 N N . GLU A 1 215 ? -1.128 2.109 23.183 1.00 95.38 215 GLU A N 1
ATOM 1764 C CA . GLU A 1 215 ? -1.861 3.279 22.681 1.00 95.38 215 GLU A CA 1
ATOM 1765 C C . GLU A 1 215 ? -3.218 2.867 22.074 1.00 95.38 215 GLU A C 1
ATOM 1767 O O . GLU A 1 215 ? -4.248 3.464 22.392 1.00 95.38 215 GLU A O 1
ATOM 1772 N N . ILE A 1 216 ? -3.256 1.788 21.280 1.00 96.56 216 ILE A N 1
ATOM 1773 C CA . ILE A 1 216 ? -4.506 1.239 20.726 1.00 96.56 216 ILE A CA 1
ATOM 1774 C C . ILE A 1 216 ? -5.423 0.729 21.840 1.00 96.56 216 ILE A C 1
ATOM 1776 O O . ILE A 1 216 ? -6.621 1.011 21.819 1.00 96.56 216 ILE A O 1
ATOM 1780 N N . ASN A 1 217 ? -4.888 0.010 22.828 1.00 97.44 217 ASN A N 1
ATOM 1781 C CA . ASN A 1 217 ? -5.666 -0.482 23.964 1.00 97.44 217 ASN A CA 1
ATOM 1782 C C . ASN A 1 217 ? -6.299 0.663 24.755 1.00 97.44 217 ASN A C 1
ATOM 1784 O O . ASN A 1 217 ? -7.476 0.592 25.104 1.00 97.44 217 ASN A O 1
ATOM 1788 N N . GLN A 1 218 ? -5.544 1.728 25.009 1.00 97.38 218 GLN A N 1
ATOM 1789 C CA . GLN A 1 218 ? -6.059 2.903 25.700 1.00 97.38 218 GLN A CA 1
ATOM 1790 C C . GLN A 1 218 ? -7.162 3.588 24.886 1.00 97.38 218 GLN A C 1
ATOM 1792 O O . GLN A 1 218 ? -8.197 3.949 25.443 1.00 97.38 218 GLN A O 1
ATOM 1797 N N . LEU A 1 219 ? -6.968 3.722 23.571 1.00 95.75 219 LEU A N 1
ATOM 1798 C CA . LEU A 1 219 ? -7.928 4.368 22.677 1.00 95.75 219 LEU A CA 1
ATOM 1799 C C . LEU A 1 219 ? -9.232 3.565 22.536 1.00 95.75 219 LEU A C 1
ATOM 1801 O O . LEU A 1 219 ? -10.320 4.131 22.508 1.00 95.75 219 LEU A O 1
ATOM 1805 N N . THR A 1 220 ? -9.127 2.239 22.462 1.00 97.44 220 THR A N 1
ATOM 1806 C CA . THR A 1 220 ? -10.227 1.352 22.050 1.00 97.44 220 THR A CA 1
ATOM 1807 C C . THR A 1 220 ? -10.817 0.522 23.189 1.00 97.44 220 THR A C 1
ATOM 1809 O O . THR A 1 220 ? -11.587 -0.404 22.932 1.00 97.44 220 THR A O 1
ATOM 1812 N N . ASN A 1 221 ? -10.478 0.839 24.442 1.00 97.50 221 ASN A N 1
ATOM 1813 C CA . ASN A 1 221 ? -10.841 0.042 25.616 1.00 97.50 221 ASN A CA 1
ATOM 1814 C C . ASN A 1 221 ? -10.415 -1.433 25.462 1.00 97.50 221 ASN A C 1
ATOM 1816 O O . ASN A 1 221 ? -11.243 -2.339 25.444 1.00 97.50 221 ASN A O 1
ATOM 1820 N N . ASN A 1 222 ? -9.110 -1.660 25.299 1.00 96.44 222 ASN A N 1
ATOM 1821 C CA . ASN A 1 222 ? -8.495 -2.972 25.065 1.00 96.44 222 ASN A CA 1
ATOM 1822 C C . ASN A 1 222 ? -9.099 -3.729 23.868 1.00 96.44 222 ASN A C 1
ATOM 1824 O O . ASN A 1 222 ? -9.245 -4.949 23.899 1.00 96.44 222 ASN A O 1
ATOM 1828 N N . GLY A 1 223 ? -9.482 -3.000 22.819 1.00 97.31 223 GLY A N 1
ATOM 1829 C CA . GLY A 1 223 ? -10.102 -3.557 21.621 1.00 97.31 223 GLY A CA 1
ATOM 1830 C C . GLY A 1 223 ? -11.613 -3.782 21.703 1.00 97.31 223 GLY A C 1
ATOM 1831 O O . GLY A 1 223 ? -12.220 -4.052 20.671 1.00 97.31 223 GLY A O 1
ATOM 1832 N N . GLU A 1 224 ? -12.257 -3.625 22.867 1.00 97.75 224 GLU A N 1
ATOM 1833 C CA . GLU A 1 224 ? -13.710 -3.848 23.019 1.00 97.75 224 GLU A CA 1
ATOM 1834 C C . GLU A 1 224 ? -14.562 -2.836 22.227 1.00 97.75 224 GLU A C 1
ATOM 1836 O O . GLU A 1 224 ? -15.741 -3.069 21.937 1.00 97.75 224 GLU A O 1
ATOM 1841 N N . ASN A 1 225 ? -13.978 -1.690 21.867 1.00 98.38 225 ASN A N 1
ATOM 1842 C CA . ASN A 1 225 ? -14.625 -0.687 21.027 1.00 98.38 225 ASN A CA 1
ATOM 1843 C C . ASN A 1 225 ? -14.203 -0.743 19.555 1.00 98.38 225 ASN A C 1
ATOM 1845 O O . ASN A 1 225 ? -14.681 0.088 18.786 1.00 98.38 225 ASN A O 1
ATOM 1849 N N . ILE A 1 226 ? -13.373 -1.706 19.140 1.00 98.62 226 ILE A N 1
ATOM 1850 C CA . ILE A 1 226 ? -13.111 -1.938 17.714 1.00 98.62 226 ILE A CA 1
ATOM 1851 C C . ILE A 1 226 ? -14.337 -2.631 17.118 1.00 98.62 226 ILE A C 1
ATOM 1853 O O . ILE A 1 226 ? -14.606 -3.798 17.397 1.00 98.62 226 ILE A O 1
ATOM 1857 N N . GLU A 1 227 ? -15.091 -1.897 16.305 1.00 98.06 227 GLU A N 1
ATOM 1858 C CA . GLU A 1 227 ? -16.262 -2.426 15.606 1.00 98.06 227 GLU A CA 1
ATOM 1859 C C . GLU A 1 227 ? -15.831 -3.324 14.449 1.00 98.06 227 GLU A C 1
ATOM 1861 O O . GLU A 1 227 ? -16.317 -4.451 14.315 1.00 98.06 227 GLU A O 1
ATOM 1866 N N . ALA A 1 228 ? -14.880 -2.846 13.642 1.00 98.50 228 ALA A N 1
ATOM 1867 C CA . ALA A 1 228 ? -14.354 -3.616 12.533 1.00 98.50 228 ALA A CA 1
ATOM 1868 C C . ALA A 1 228 ? -12.901 -3.286 12.173 1.00 98.50 228 ALA A C 1
ATOM 1870 O O . ALA A 1 228 ? -12.400 -2.187 12.413 1.00 98.50 228 ALA A O 1
ATOM 1871 N N . VAL A 1 229 ? -12.251 -4.268 11.553 1.00 98.50 229 VAL A N 1
ATOM 1872 C CA . VAL A 1 229 ? -10.941 -4.160 10.911 1.00 98.50 229 VAL A CA 1
ATOM 1873 C C . VAL A 1 229 ? -11.123 -4.429 9.420 1.00 98.50 229 VAL A C 1
ATOM 1875 O O . VAL A 1 229 ? -11.698 -5.448 9.035 1.00 98.50 229 VAL A O 1
ATOM 1878 N N . ILE A 1 230 ? -10.656 -3.513 8.580 1.00 97.75 230 ILE A N 1
ATOM 1879 C CA . ILE A 1 230 ? -10.923 -3.479 7.142 1.00 97.75 230 ILE A CA 1
ATOM 1880 C C . ILE A 1 230 ? -9.597 -3.587 6.392 1.00 97.75 230 ILE A C 1
ATOM 1882 O O . ILE A 1 230 ? -8.742 -2.729 6.554 1.00 97.75 230 ILE A O 1
ATOM 1886 N N . GLY A 1 231 ? -9.417 -4.618 5.567 1.00 96.06 231 GLY A N 1
ATOM 1887 C CA . GLY A 1 231 ? -8.257 -4.746 4.679 1.00 96.06 231 GLY A CA 1
ATOM 1888 C C . GLY A 1 231 ? -8.532 -4.175 3.301 1.00 96.06 231 GLY A C 1
ATOM 1889 O O . GLY A 1 231 ? -9.218 -4.826 2.507 1.00 96.06 231 GLY A O 1
ATOM 1890 N N . THR A 1 232 ? -7.995 -2.989 3.007 1.00 93.50 232 THR A N 1
ATOM 1891 C CA . THR A 1 232 ? -8.296 -2.242 1.772 1.00 93.50 232 THR A CA 1
ATOM 1892 C C . THR A 1 232 ? -7.420 -2.661 0.602 1.00 93.50 232 THR A C 1
ATOM 1894 O O . THR A 1 232 ? -7.825 -2.510 -0.559 1.00 93.50 232 THR A O 1
ATOM 1897 N N . HIS A 1 233 ? -6.260 -3.261 0.886 1.00 83.00 233 HIS A N 1
ATOM 1898 C CA . HIS A 1 233 ? -5.327 -3.685 -0.144 1.00 83.00 233 HIS A CA 1
ATOM 1899 C C . HIS A 1 233 ? -4.659 -5.031 0.168 1.00 83.00 233 HIS A C 1
ATOM 1901 O O . HIS A 1 233 ? -4.055 -5.231 1.221 1.00 83.00 233 HIS A O 1
ATOM 1907 N N . PRO A 1 234 ? -4.690 -5.991 -0.766 1.00 65.44 234 PRO A N 1
ATOM 1908 C CA . PRO A 1 234 ? -4.332 -7.374 -0.469 1.00 65.44 234 PRO A CA 1
ATOM 1909 C C . PRO A 1 234 ? -2.826 -7.666 -0.363 1.00 65.44 234 PRO A C 1
ATOM 1911 O O . PRO A 1 234 ? -2.431 -8.834 -0.278 1.00 65.44 234 PRO A O 1
ATOM 1914 N N . PHE A 1 235 ? -1.973 -6.644 -0.396 1.00 68.62 235 PHE A N 1
ATOM 1915 C CA . PHE A 1 235 ? -0.521 -6.792 -0.239 1.00 68.62 235 PHE A CA 1
ATOM 1916 C C . PHE A 1 235 ? -0.005 -6.266 1.103 1.00 68.62 235 PHE A C 1
ATOM 1918 O O . PHE A 1 235 ? 1.064 -6.696 1.538 1.00 68.62 235 PHE A O 1
ATOM 1925 N N . HIS A 1 236 ? -0.809 -5.482 1.827 1.00 70.56 236 HIS A N 1
ATOM 1926 C CA . HIS A 1 236 ? -0.524 -5.050 3.203 1.00 70.56 236 HIS A CA 1
ATOM 1927 C C . HIS A 1 236 ? -1.090 -6.055 4.219 1.00 70.56 236 HIS A C 1
ATOM 1929 O O . HIS A 1 236 ? -1.651 -5.715 5.252 1.00 70.56 236 HIS A O 1
ATOM 1935 N N . THR A 1 237 ? -0.942 -7.346 3.905 1.00 67.25 237 THR A N 1
ATOM 1936 C CA . THR A 1 237 ? -1.617 -8.464 4.583 1.00 67.25 237 THR A CA 1
ATOM 1937 C C . THR A 1 237 ? -0.822 -9.085 5.727 1.00 67.25 237 THR A C 1
ATOM 1939 O O . THR A 1 237 ? -1.384 -9.798 6.553 1.00 67.25 237 THR A O 1
ATOM 1942 N N . LEU A 1 238 ? 0.490 -8.836 5.798 1.00 72.31 238 LEU A N 1
ATOM 1943 C CA . LEU A 1 238 ? 1.402 -9.571 6.688 1.00 72.31 238 LEU A CA 1
ATOM 1944 C C . LEU A 1 238 ? 1.097 -9.392 8.181 1.00 72.31 238 LEU A C 1
ATOM 1946 O O . LEU A 1 238 ? 1.456 -10.247 8.988 1.00 72.31 238 LEU A O 1
ATOM 1950 N N . SER A 1 239 ? 0.458 -8.287 8.547 1.00 87.38 239 SER A N 1
ATOM 1951 C CA . SER A 1 239 ? 0.220 -7.915 9.941 1.00 87.38 239 SER A CA 1
ATOM 1952 C C . SER A 1 239 ? -1.164 -8.308 10.452 1.00 87.38 239 SER A C 1
ATOM 1954 O O . SER A 1 239 ? -1.379 -8.324 11.665 1.00 87.38 239 SER A O 1
ATOM 1956 N N . PHE A 1 240 ? -2.066 -8.721 9.560 1.00 92.25 240 PHE A N 1
ATOM 1957 C CA . PHE A 1 240 ? -3.434 -9.088 9.909 1.00 92.25 240 PHE A CA 1
ATOM 1958 C C . PHE A 1 240 ? -3.518 -10.272 10.883 1.00 92.25 240 PHE A C 1
ATOM 1960 O O . PHE A 1 240 ? -4.244 -10.149 11.868 1.00 92.25 240 PHE A O 1
ATOM 1967 N N . PRO A 1 241 ? -2.763 -11.380 10.712 1.00 92.94 241 PRO A N 1
ATOM 1968 C CA . PRO A 1 241 ? -2.809 -12.489 11.666 1.00 92.94 241 PRO A CA 1
ATOM 1969 C C . PRO A 1 241 ? -2.385 -12.084 13.085 1.00 92.94 241 PRO A C 1
ATOM 1971 O O . PRO A 1 241 ? -3.028 -12.466 14.061 1.00 92.94 241 PRO A O 1
ATOM 1974 N N . ALA A 1 242 ? -1.336 -11.265 13.215 1.00 91.38 242 ALA A N 1
ATOM 1975 C CA . ALA A 1 242 ? -0.871 -10.775 14.513 1.00 91.38 242 ALA A CA 1
ATOM 1976 C C . ALA A 1 242 ? -1.866 -9.786 15.145 1.00 91.38 242 ALA A C 1
ATOM 1978 O O . ALA A 1 242 ? -2.071 -9.806 16.360 1.00 91.38 242 ALA A O 1
ATOM 1979 N N . PHE A 1 243 ? -2.506 -8.944 14.329 1.00 95.56 243 PHE A N 1
ATOM 1980 C CA . PHE A 1 243 ? -3.551 -8.031 14.788 1.00 95.56 243 PHE A CA 1
ATOM 1981 C C . PHE A 1 243 ? -4.810 -8.792 15.233 1.00 95.56 243 PHE A C 1
ATOM 1983 O O . PHE A 1 243 ? -5.363 -8.491 16.286 1.00 95.56 243 PHE A O 1
ATOM 1990 N N . TYR A 1 244 ? -5.216 -9.827 14.492 1.00 96.81 244 TYR A N 1
ATOM 1991 C CA . TYR A 1 244 ? -6.323 -10.718 14.855 1.00 96.81 244 TYR A CA 1
ATOM 1992 C C . TYR A 1 244 ? -6.079 -11.453 16.172 1.00 96.81 244 TYR A C 1
ATOM 1994 O O . TYR A 1 244 ? -6.967 -11.508 17.016 1.00 96.81 244 TYR A O 1
ATOM 2002 N N . GLN A 1 245 ? -4.862 -11.948 16.405 1.00 96.25 245 GLN A N 1
ATOM 2003 C CA . GLN A 1 245 ? -4.507 -12.547 17.696 1.00 96.25 245 GLN A CA 1
ATOM 2004 C C . GLN A 1 245 ? -4.626 -11.558 18.863 1.00 96.25 245 GLN A C 1
ATOM 2006 O O . GLN A 1 245 ? -4.959 -11.967 19.973 1.00 96.25 245 GLN A O 1
ATOM 2011 N N . ALA A 1 246 ? -4.347 -10.272 18.632 1.00 96.38 246 ALA A N 1
ATOM 2012 C CA . ALA A 1 246 ? -4.476 -9.239 19.655 1.00 96.38 246 ALA A CA 1
ATOM 2013 C C . ALA A 1 246 ? -5.937 -8.824 19.898 1.00 96.38 246 ALA A C 1
ATOM 2015 O O . ALA A 1 246 ? -6.306 -8.586 21.046 1.00 96.38 246 ALA A O 1
ATOM 2016 N N . TYR A 1 247 ? -6.762 -8.771 18.846 1.00 98.00 247 TYR A N 1
ATOM 2017 C CA . TYR A 1 247 ? -8.133 -8.249 18.894 1.00 98.00 247 TYR A CA 1
ATOM 2018 C C . TYR A 1 247 ? -9.163 -9.186 18.230 1.00 98.00 247 TYR A C 1
ATOM 2020 O O . TYR A 1 247 ? -9.898 -8.773 17.331 1.00 98.00 247 TYR A O 1
ATOM 2028 N N . PRO A 1 248 ? -9.290 -10.447 18.681 1.00 97.19 248 PRO A N 1
ATOM 2029 C CA . PRO A 1 248 ? -10.068 -11.470 17.972 1.00 97.19 248 PRO A CA 1
ATOM 2030 C C . PRO A 1 248 ? -11.587 -11.238 17.986 1.00 97.19 248 PRO A C 1
ATOM 2032 O O . PRO A 1 248 ? -12.314 -11.893 17.243 1.00 97.19 248 PRO A O 1
ATOM 2035 N N . LYS A 1 249 ? -12.085 -10.338 18.845 1.00 96.50 249 LYS A N 1
ATOM 2036 C CA . LYS A 1 249 ? -13.516 -10.023 18.977 1.00 96.50 249 LYS A CA 1
ATOM 2037 C C . LYS A 1 249 ? -14.041 -9.078 17.891 1.00 96.50 249 LYS A C 1
ATOM 2039 O O . LYS A 1 249 ? -15.251 -9.036 17.682 1.00 96.50 249 LYS A O 1
ATOM 2044 N N . ALA A 1 250 ? -13.165 -8.318 17.231 1.00 97.94 250 ALA A N 1
ATOM 2045 C CA . ALA A 1 250 ? -13.564 -7.392 16.177 1.00 97.94 250 ALA A CA 1
ATOM 2046 C C . ALA A 1 250 ? -14.085 -8.144 14.938 1.00 97.94 250 ALA A C 1
ATOM 2048 O O . ALA A 1 250 ? -13.709 -9.290 14.680 1.00 97.94 250 ALA A O 1
ATOM 2049 N N . ALA A 1 251 ? -14.937 -7.498 14.138 1.00 98.25 251 ALA A N 1
ATOM 2050 C CA . ALA A 1 251 ? -15.345 -8.039 12.844 1.00 98.25 251 ALA A CA 1
ATOM 2051 C C . ALA A 1 251 ? -14.298 -7.709 11.766 1.00 98.25 251 ALA A C 1
ATOM 2053 O O . ALA A 1 251 ? -13.908 -6.558 11.616 1.00 98.25 251 ALA A O 1
ATOM 2054 N N . TYR A 1 252 ? -13.865 -8.696 10.982 1.00 98.38 252 TYR A N 1
ATOM 2055 C CA . TYR A 1 252 ? -12.853 -8.493 9.938 1.00 98.38 252 TYR A CA 1
ATOM 2056 C C . TYR A 1 252 ? -13.501 -8.496 8.555 1.00 98.38 252 TYR A C 1
ATOM 2058 O O . TYR A 1 252 ? -14.213 -9.438 8.220 1.00 98.38 252 TYR A O 1
ATOM 2066 N N . TYR A 1 253 ? -13.234 -7.483 7.736 1.00 98.12 253 TYR A N 1
ATOM 2067 C CA . TYR A 1 253 ? -13.704 -7.376 6.350 1.00 98.12 253 TYR A CA 1
ATOM 2068 C C . TYR A 1 253 ? -12.512 -7.135 5.436 1.00 98.12 253 TYR A C 1
ATOM 2070 O O . TYR A 1 253 ? -11.608 -6.384 5.788 1.00 98.12 253 TYR A O 1
ATOM 2078 N N . GLY A 1 254 ? -12.474 -7.773 4.275 1.00 95.62 254 GLY A N 1
ATOM 2079 C CA . GLY A 1 254 ? -11.299 -7.702 3.411 1.00 95.62 254 GLY A CA 1
ATOM 2080 C C . GLY A 1 254 ? -11.669 -7.744 1.945 1.00 95.62 254 GLY A C 1
ATOM 2081 O O . GLY A 1 254 ? -12.783 -8.100 1.578 1.00 95.62 254 GLY A O 1
ATOM 2082 N N . THR A 1 255 ? -10.722 -7.380 1.090 1.00 93.50 255 THR A N 1
ATOM 2083 C CA . THR A 1 255 ? -10.870 -7.566 -0.361 1.00 93.50 255 THR A CA 1
ATOM 2084 C C . THR A 1 255 ? -11.005 -9.054 -0.738 1.00 93.50 255 THR A C 1
ATOM 2086 O O . THR A 1 255 ? -10.564 -9.919 0.029 1.00 93.50 255 THR A O 1
ATOM 2089 N N . PRO A 1 256 ? -11.473 -9.395 -1.956 1.00 91.94 256 PRO A N 1
ATOM 2090 C CA . PRO A 1 256 ? -11.610 -10.789 -2.389 1.00 91.94 256 PRO A CA 1
ATOM 2091 C C . PRO A 1 256 ? -10.325 -11.613 -2.221 1.00 91.94 256 PRO A C 1
ATOM 2093 O O . PRO A 1 256 ? -10.355 -12.805 -1.914 1.00 91.94 256 PRO A O 1
ATOM 2096 N N . ARG A 1 257 ? -9.155 -10.985 -2.392 1.00 89.88 257 ARG A N 1
ATOM 2097 C CA . ARG A 1 257 ? -7.862 -11.657 -2.217 1.00 89.88 257 ARG A CA 1
ATOM 2098 C C . ARG A 1 257 ? -7.508 -11.908 -0.748 1.00 89.88 257 ARG A C 1
ATOM 2100 O O . ARG A 1 257 ? -6.887 -12.934 -0.485 1.00 89.88 257 ARG A O 1
ATOM 2107 N N . HIS A 1 258 ? -7.911 -11.052 0.195 1.00 92.31 258 HIS A N 1
ATOM 2108 C CA . HIS A 1 258 ? -7.761 -11.342 1.628 1.00 92.31 258 HIS A CA 1
ATOM 2109 C C . HIS A 1 258 ? -8.487 -12.638 1.992 1.00 92.31 258 HIS A C 1
ATOM 2111 O O . HIS A 1 258 ? -7.872 -13.545 2.549 1.00 92.31 258 HIS A O 1
ATOM 2117 N N . LEU A 1 259 ? -9.749 -12.758 1.570 1.00 93.25 259 LEU A N 1
ATOM 2118 C CA . LEU A 1 259 ? -10.580 -13.937 1.815 1.00 93.25 259 LEU A CA 1
ATOM 2119 C C . LEU A 1 259 ? -9.962 -15.208 1.207 1.00 93.25 259 LEU A C 1
ATOM 2121 O O . LEU A 1 259 ? -9.996 -16.267 1.828 1.00 93.25 259 LEU A O 1
ATOM 2125 N N . ARG A 1 260 ? -9.346 -15.111 0.018 1.00 90.62 260 ARG A N 1
ATOM 2126 C CA . ARG A 1 260 ? -8.664 -16.249 -0.631 1.00 90.62 260 ARG A CA 1
ATOM 2127 C C . ARG A 1 260 ? -7.316 -16.625 -0.004 1.00 90.62 260 ARG A C 1
ATOM 2129 O O . ARG A 1 260 ? -6.907 -17.777 -0.132 1.00 90.62 260 ARG A O 1
ATOM 2136 N N . ARG A 1 261 ? -6.569 -15.667 0.559 1.00 87.38 261 ARG A N 1
ATOM 2137 C CA . ARG A 1 261 ? -5.150 -15.853 0.939 1.00 87.38 261 ARG A CA 1
ATOM 2138 C C . ARG A 1 261 ? -4.895 -15.919 2.444 1.00 87.38 261 ARG A C 1
ATOM 2140 O O . ARG A 1 261 ? -3.920 -16.557 2.823 1.00 87.38 261 ARG A O 1
ATOM 2147 N N . LEU A 1 262 ? -5.729 -15.283 3.264 1.00 89.69 262 LEU A N 1
ATOM 2148 C CA . LEU A 1 262 ? -5.628 -15.268 4.727 1.00 89.69 262 LEU A CA 1
ATOM 2149 C C . LEU A 1 262 ? -6.802 -16.037 5.338 1.00 89.69 262 LEU A C 1
ATOM 2151 O O . LEU A 1 262 ? -7.696 -15.456 5.956 1.00 89.69 262 LEU A O 1
ATOM 2155 N N . THR A 1 263 ? -6.827 -17.348 5.108 1.00 91.81 263 THR A N 1
ATOM 2156 C CA . THR A 1 263 ? -7.926 -18.233 5.526 1.00 91.81 263 THR A CA 1
ATOM 2157 C C . THR A 1 263 ? -7.990 -18.453 7.038 1.00 91.81 263 THR A C 1
ATOM 2159 O O . THR A 1 263 ? -8.987 -18.958 7.543 1.00 91.81 263 THR A O 1
ATOM 2162 N N . GLU A 1 264 ? -6.936 -18.096 7.772 1.00 91.62 264 GLU A N 1
ATOM 2163 C CA . GLU A 1 264 ? -6.881 -18.156 9.235 1.00 91.62 264 GLU A CA 1
ATOM 2164 C C . GLU A 1 264 ? -7.715 -17.066 9.928 1.00 91.62 264 GLU A C 1
ATOM 2166 O O . GLU A 1 264 ? -7.978 -17.169 11.127 1.00 91.62 264 GLU A O 1
ATOM 2171 N N . ILE A 1 265 ? -8.140 -16.035 9.191 1.00 95.06 265 ILE A N 1
ATOM 2172 C CA . ILE A 1 265 ? -8.991 -14.962 9.709 1.00 95.06 265 ILE A CA 1
ATOM 2173 C C . ILE A 1 265 ? -10.445 -15.260 9.331 1.00 95.06 265 ILE A C 1
ATOM 2175 O O . ILE A 1 265 ? -10.738 -15.483 8.154 1.00 95.06 265 ILE A O 1
ATOM 2179 N N . PRO A 1 266 ? -11.387 -15.230 10.291 1.00 96.38 266 PRO A N 1
ATOM 2180 C CA . PRO A 1 266 ? -12.803 -15.445 10.016 1.00 96.38 266 PRO A CA 1
ATOM 2181 C C . PRO A 1 266 ? -13.441 -14.181 9.416 1.00 96.38 266 PRO A C 1
ATOM 2183 O O . PRO A 1 266 ? -14.199 -13.471 10.085 1.00 96.38 266 PRO A O 1
ATOM 2186 N N . TRP A 1 267 ? -13.122 -13.887 8.152 1.00 97.00 267 TRP A N 1
ATOM 2187 C CA . TRP A 1 267 ? -13.655 -12.736 7.422 1.00 97.00 267 TRP A CA 1
ATOM 2188 C C . TRP A 1 267 ? -15.192 -12.740 7.413 1.00 97.00 267 TRP A C 1
ATOM 2190 O O . TRP A 1 267 ? -15.832 -13.716 7.024 1.00 97.00 267 TRP A O 1
ATOM 2200 N N . LYS A 1 268 ? -15.788 -11.628 7.845 1.00 98.00 268 LYS A N 1
ATOM 2201 C CA . LYS A 1 268 ? -17.235 -11.391 7.933 1.00 98.00 268 LYS A CA 1
ATOM 2202 C C . LYS A 1 268 ? -17.850 -10.882 6.635 1.00 98.00 268 LYS A C 1
ATOM 2204 O O . LYS A 1 268 ? -19.073 -10.881 6.523 1.00 98.00 268 LYS A O 1
ATOM 2209 N N . GLY A 1 269 ? -17.041 -10.441 5.677 1.00 96.12 269 GLY A N 1
ATOM 2210 C CA . GLY A 1 269 ? -17.537 -9.997 4.382 1.00 96.12 269 GLY A CA 1
ATOM 2211 C C . GLY A 1 269 ? -16.436 -9.555 3.429 1.00 96.12 269 GLY A C 1
ATOM 2212 O O . GLY A 1 269 ? -15.303 -9.282 3.837 1.00 96.12 269 GLY A O 1
ATOM 2213 N N . ASP A 1 270 ? -16.820 -9.500 2.160 1.00 94.75 270 ASP A N 1
ATOM 2214 C CA . ASP A 1 270 ? -15.997 -9.077 1.037 1.00 94.75 270 ASP A CA 1
ATOM 2215 C C . ASP A 1 270 ? -16.227 -7.585 0.760 1.00 94.75 270 ASP A C 1
ATOM 2217 O O . ASP A 1 270 ? -17.363 -7.153 0.576 1.00 94.75 270 ASP A O 1
ATOM 2221 N N . LEU A 1 271 ? -15.158 -6.791 0.701 1.00 93.88 271 LEU A N 1
ATOM 2222 C CA . LEU A 1 271 ? -15.237 -5.371 0.353 1.00 93.88 271 LEU A CA 1
ATOM 2223 C C . LEU A 1 271 ? -15.608 -5.122 -1.109 1.00 93.88 271 LEU A C 1
ATOM 2225 O O . LEU A 1 271 ? -15.841 -3.968 -1.453 1.00 93.88 271 LEU A O 1
ATOM 2229 N N . ASN A 1 272 ? -15.674 -6.143 -1.969 1.00 91.69 272 ASN A N 1
ATOM 2230 C CA . ASN A 1 272 ? -16.284 -6.032 -3.293 1.00 91.69 272 ASN A CA 1
ATOM 2231 C C . ASN A 1 272 ? -17.814 -5.871 -3.211 1.00 91.69 272 ASN A C 1
ATOM 2233 O O . ASN A 1 272 ? -18.405 -5.270 -4.107 1.00 91.69 272 ASN A O 1
ATOM 2237 N N . ASP A 1 273 ? -18.449 -6.291 -2.113 1.00 91.69 273 ASP A N 1
ATOM 2238 C CA . ASP A 1 273 ? -19.870 -6.041 -1.858 1.00 91.69 273 ASP A CA 1
ATOM 2239 C C . ASP A 1 273 ? -20.098 -4.594 -1.387 1.00 91.69 273 ASP A C 1
ATOM 2241 O O . ASP A 1 273 ? -19.542 -4.134 -0.385 1.00 91.69 273 ASP A O 1
ATOM 2245 N N . CYS A 1 274 ? -20.937 -3.863 -2.119 1.00 88.31 274 CYS A N 1
ATOM 2246 C CA . CYS A 1 274 ? -21.291 -2.482 -1.807 1.00 88.31 274 CYS A CA 1
ATOM 2247 C C . CYS A 1 274 ? -22.040 -2.339 -0.478 1.00 88.31 274 CYS A C 1
ATOM 2249 O O . CYS A 1 274 ? -21.778 -1.381 0.246 1.00 88.31 274 CYS A O 1
ATOM 2251 N N . ASN A 1 275 ? -22.881 -3.307 -0.098 1.00 91.25 275 ASN A N 1
ATOM 2252 C CA . ASN A 1 275 ? -23.604 -3.258 1.173 1.00 91.25 275 ASN A CA 1
ATOM 2253 C C . ASN A 1 275 ? -22.639 -3.319 2.357 1.00 91.25 275 ASN A C 1
ATOM 2255 O O . ASN A 1 275 ? -22.899 -2.736 3.404 1.00 91.25 275 ASN A O 1
ATOM 2259 N N . ILE A 1 276 ? -21.510 -4.020 2.199 1.00 94.81 276 ILE A N 1
ATOM 2260 C CA . ILE A 1 276 ? -20.454 -4.050 3.212 1.00 94.81 276 ILE A CA 1
ATOM 2261 C C . ILE A 1 276 ? -19.752 -2.695 3.292 1.00 94.81 276 ILE A C 1
ATOM 2263 O O . ILE A 1 276 ? -19.551 -2.196 4.396 1.00 94.81 276 ILE A O 1
ATOM 2267 N N . ARG A 1 277 ? -19.410 -2.088 2.148 1.00 94.19 277 ARG A N 1
ATOM 2268 C CA . ARG A 1 277 ? -18.758 -0.766 2.095 1.00 94.19 277 ARG A CA 1
ATOM 2269 C C . ARG A 1 277 ? -19.621 0.349 2.697 1.00 94.19 277 ARG A C 1
ATOM 2271 O O . ARG A 1 277 ? -19.080 1.224 3.362 1.00 94.19 277 ARG A O 1
ATOM 2278 N N . GLN A 1 278 ? -20.941 0.278 2.522 1.00 94.69 278 GLN A N 1
ATOM 2279 C CA . GLN A 1 278 ? -21.901 1.288 2.989 1.00 94.69 278 GLN A CA 1
ATOM 2280 C C . GLN A 1 278 ? -22.260 1.181 4.481 1.00 94.69 278 GLN A C 1
ATOM 2282 O O . GLN A 1 278 ? -22.929 2.062 5.015 1.00 94.69 278 GLN A O 1
ATOM 2287 N N . LYS A 1 279 ? -21.807 0.138 5.195 1.00 96.19 279 LYS A N 1
ATOM 2288 C CA . LYS A 1 279 ? -22.141 -0.087 6.620 1.00 96.19 279 LYS A CA 1
ATOM 2289 C C . LYS A 1 279 ? -21.820 1.084 7.540 1.00 96.19 279 LYS A C 1
ATOM 2291 O O . LYS A 1 279 ? -22.478 1.244 8.564 1.00 96.19 279 LYS A O 1
ATOM 2296 N N . TRP A 1 280 ? -20.785 1.841 7.200 1.00 97.00 280 TRP A N 1
ATOM 2297 C CA . TRP A 1 280 ? -20.252 2.908 8.040 1.00 97.00 280 TRP A CA 1
ATOM 2298 C C . TRP A 1 280 ? -20.547 4.295 7.487 1.00 97.00 280 TRP A C 1
ATOM 2300 O O . TRP A 1 280 ? -20.042 5.282 8.015 1.00 97.00 280 TRP A O 1
ATOM 2310 N N . GLU A 1 281 ? -21.386 4.402 6.460 1.00 95.62 281 GLU A N 1
ATOM 2311 C CA . GLU A 1 281 ? -21.879 5.698 6.016 1.00 95.62 281 GLU A CA 1
ATOM 2312 C C . GLU A 1 281 ? -22.842 6.298 7.061 1.00 95.62 281 GLU A C 1
ATOM 2314 O O . GLU A 1 281 ? -23.582 5.567 7.725 1.00 95.62 281 GLU A O 1
ATOM 2319 N N . PRO A 1 282 ? -22.857 7.633 7.242 1.00 96.00 282 PRO A N 1
ATOM 2320 C CA . PRO A 1 282 ? -22.03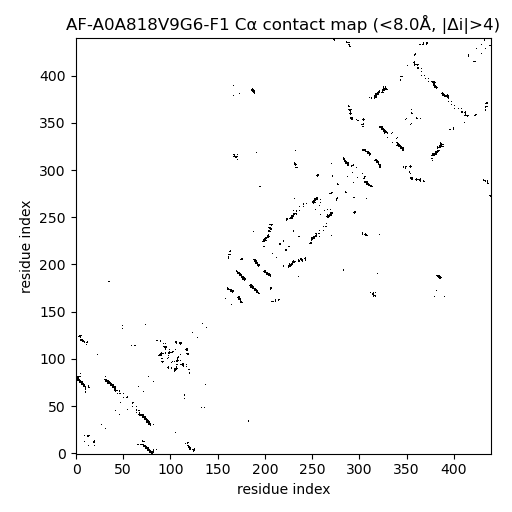0 8.631 6.557 1.00 96.00 282 PRO A CA 1
ATOM 2321 C C . PRO A 1 282 ? -20.678 8.916 7.244 1.00 96.00 282 PRO A C 1
ATOM 2323 O O . PRO A 1 282 ? -20.050 9.923 6.934 1.00 96.00 282 PRO A O 1
ATOM 2326 N N . ASP A 1 283 ? -20.253 8.124 8.234 1.00 96.44 283 ASP A N 1
ATOM 2327 C CA . ASP A 1 283 ? -18.970 8.353 8.924 1.00 96.44 283 ASP A CA 1
ATOM 2328 C C . ASP A 1 283 ? -17.775 8.056 8.034 1.00 96.44 283 ASP A C 1
ATOM 2330 O O . ASP A 1 283 ? -16.788 8.786 8.058 1.00 96.44 283 ASP A O 1
ATOM 2334 N N . VAL A 1 284 ? -17.857 6.989 7.251 1.00 98.12 284 VAL A N 1
ATOM 2335 C CA . VAL A 1 284 ? -16.793 6.554 6.358 1.00 98.12 284 VAL A CA 1
ATOM 2336 C C . VAL A 1 284 ? -17.405 6.143 5.031 1.00 98.12 284 VAL A C 1
ATOM 2338 O O . VAL A 1 284 ? -18.277 5.281 4.986 1.00 98.12 284 VAL A O 1
ATOM 2341 N N . GLU A 1 285 ? -16.912 6.743 3.953 1.00 97.38 285 GLU A N 1
ATOM 2342 C CA . GLU A 1 285 ? -17.279 6.391 2.584 1.00 97.38 285 GLU A CA 1
ATOM 2343 C C . GLU A 1 285 ? -16.161 5.560 1.950 1.00 97.38 285 GLU A C 1
ATOM 2345 O O . GLU A 1 285 ? -14.974 5.851 2.127 1.00 97.38 285 GLU A O 1
ATOM 2350 N N . MET A 1 286 ? -16.522 4.529 1.182 1.00 96.75 286 MET A N 1
ATOM 2351 C CA . MET A 1 286 ? -15.548 3.659 0.520 1.00 96.75 286 MET A CA 1
ATOM 2352 C C . MET A 1 286 ? -15.889 3.435 -0.946 1.00 96.75 286 MET A C 1
ATOM 2354 O O . MET A 1 286 ? -16.999 3.023 -1.280 1.00 96.75 286 MET A O 1
ATOM 2358 N N . ARG A 1 287 ? -14.907 3.627 -1.830 1.00 94.69 287 ARG A N 1
ATOM 2359 C CA . ARG A 1 287 ? -15.071 3.405 -3.275 1.00 94.69 287 ARG A CA 1
ATOM 2360 C C . ARG A 1 287 ? -13.883 2.647 -3.851 1.00 94.69 287 ARG A C 1
ATOM 2362 O O . ARG A 1 287 ? -12.766 2.748 -3.353 1.00 94.69 287 ARG A O 1
ATOM 2369 N N . ILE A 1 288 ? -14.124 1.895 -4.918 1.00 93.44 288 ILE A N 1
ATOM 2370 C CA . ILE A 1 288 ? -13.091 1.153 -5.649 1.00 93.44 288 ILE A CA 1
ATOM 2371 C C . ILE A 1 288 ? -12.914 1.828 -7.013 1.00 93.44 288 ILE A C 1
ATOM 2373 O O . ILE A 1 288 ? -13.924 2.043 -7.687 1.00 93.44 288 ILE A O 1
ATOM 2377 N N . PRO A 1 289 ? -11.681 2.177 -7.429 1.00 92.81 289 PRO A N 1
ATOM 2378 C CA . PRO A 1 289 ? -11.463 2.750 -8.750 1.00 92.81 289 PRO A CA 1
ATOM 2379 C C . PRO A 1 289 ? -11.908 1.847 -9.901 1.00 92.81 289 PRO A C 1
ATOM 2381 O O . PRO A 1 289 ? -11.609 0.655 -9.941 1.00 92.81 289 PRO A O 1
ATOM 2384 N N . ALA A 1 290 ? -12.594 2.448 -10.869 1.00 91.12 290 ALA A N 1
ATOM 2385 C CA . ALA A 1 290 ? -12.979 1.795 -12.111 1.00 91.12 290 ALA A CA 1
ATOM 2386 C C . ALA A 1 290 ? -11.797 1.686 -13.095 1.00 91.12 290 ALA A C 1
ATOM 2388 O O . ALA A 1 290 ? -10.789 2.385 -12.975 1.00 91.12 290 ALA A O 1
ATOM 2389 N N . GLY A 1 291 ? -11.927 0.826 -14.110 1.00 90.44 291 GLY A N 1
ATOM 2390 C CA . GLY A 1 291 ? -10.906 0.653 -15.155 1.00 90.44 291 GLY A CA 1
ATOM 2391 C C . GLY A 1 291 ? -9.728 -0.252 -14.762 1.00 90.44 291 GLY A C 1
ATOM 2392 O O . GLY A 1 291 ? -8.771 -0.383 -15.529 1.00 90.44 291 GLY A O 1
ATOM 2393 N N . ALA A 1 292 ? -9.802 -0.910 -13.604 1.00 91.06 292 ALA A N 1
ATOM 2394 C CA . ALA A 1 292 ? -8.816 -1.863 -13.103 1.00 91.06 292 ALA A CA 1
ATOM 2395 C C . ALA A 1 292 ? -9.487 -3.123 -12.523 1.00 91.06 292 ALA A C 1
ATOM 2397 O O . ALA A 1 292 ? -10.638 -3.084 -12.095 1.00 91.06 292 ALA A O 1
ATOM 2398 N N . GLU A 1 293 ? -8.752 -4.236 -12.491 1.00 89.50 293 GLU A N 1
ATOM 2399 C CA . GLU A 1 293 ? -9.217 -5.524 -11.955 1.00 89.50 293 GLU A CA 1
ATOM 2400 C C . GLU A 1 293 ? -9.024 -5.606 -10.437 1.00 89.50 293 GLU A C 1
ATOM 2402 O O . GLU A 1 293 ? -7.895 -5.750 -9.971 1.00 89.50 293 GLU A O 1
ATOM 2407 N N . PHE A 1 294 ? -10.112 -5.546 -9.663 1.00 88.81 294 PHE A N 1
ATOM 2408 C CA . PHE A 1 294 ? -10.075 -5.589 -8.194 1.00 88.81 294 PHE A CA 1
ATOM 2409 C C . PHE A 1 294 ? -10.223 -6.999 -7.605 1.00 88.81 294 PHE A C 1
ATOM 2411 O O . PHE A 1 294 ? -9.619 -7.310 -6.573 1.00 88.81 294 PHE A O 1
ATOM 2418 N N . ILE A 1 295 ? -10.995 -7.879 -8.246 1.00 88.12 295 ILE A N 1
ATOM 2419 C CA . ILE A 1 295 ? -11.361 -9.184 -7.684 1.00 88.12 295 ILE A CA 1
ATOM 2420 C C . ILE A 1 295 ? -10.187 -10.152 -7.775 1.00 88.12 295 ILE A C 1
ATOM 2422 O O . ILE A 1 295 ? -9.854 -10.852 -6.803 1.00 88.12 295 ILE A O 1
ATOM 2426 N N . ASN A 1 296 ? -9.545 -10.214 -8.940 1.00 86.81 296 ASN A N 1
ATOM 2427 C CA . ASN A 1 296 ? -8.442 -11.138 -9.179 1.00 86.81 296 ASN A CA 1
ATOM 2428 C C . ASN A 1 296 ? -7.335 -10.553 -10.075 1.00 86.81 296 ASN A C 1
ATOM 2430 O O . ASN A 1 296 ? -7.064 -11.104 -11.146 1.00 86.81 296 ASN A O 1
ATOM 2434 N N . PRO A 1 297 ? -6.656 -9.473 -9.638 1.00 84.44 297 PRO A N 1
ATOM 2435 C CA . PRO A 1 297 ? -5.642 -8.796 -10.440 1.00 84.44 297 PRO A CA 1
ATOM 2436 C C . PRO A 1 297 ? -4.511 -9.743 -10.843 1.00 84.44 297 PRO A C 1
ATOM 2438 O O . PRO A 1 297 ? -3.890 -10.385 -9.995 1.00 84.44 297 PRO A O 1
ATOM 2441 N N . GLN A 1 298 ? -4.209 -9.797 -12.144 1.00 82.19 298 GLN A N 1
ATOM 2442 C CA . GLN A 1 298 ? -3.112 -10.599 -12.694 1.00 82.19 298 GLN A CA 1
ATOM 2443 C C . GLN A 1 298 ? -1.964 -9.727 -13.233 1.00 82.19 298 GLN A C 1
ATOM 2445 O O . GLN A 1 298 ? -2.225 -8.661 -13.795 1.00 82.19 298 GLN A O 1
ATOM 2450 N N . PRO A 1 299 ? -0.692 -10.157 -13.105 1.00 79.12 299 PRO A N 1
ATOM 2451 C CA . PRO A 1 299 ? -0.233 -11.277 -12.282 1.00 79.12 299 PRO A CA 1
ATOM 2452 C C . PRO A 1 299 ? -0.409 -10.972 -10.792 1.00 79.12 299 PRO A C 1
ATOM 2454 O O . PRO A 1 299 ? 0.018 -9.919 -10.316 1.00 79.12 299 PRO A O 1
ATOM 2457 N N . GLU A 1 300 ? -0.979 -11.914 -10.047 1.00 75.31 300 GLU A N 1
ATOM 2458 C CA . GLU A 1 300 ? -1.337 -11.731 -8.633 1.00 75.31 300 GLU A CA 1
ATOM 2459 C C . GLU A 1 300 ? -0.122 -11.436 -7.723 1.00 75.31 300 GLU A C 1
ATOM 2461 O O . GLU A 1 300 ? -0.264 -10.941 -6.612 1.00 75.31 300 GLU A O 1
ATOM 2466 N N . SER A 1 301 ? 1.102 -11.708 -8.179 1.00 71.56 301 SER A N 1
ATOM 2467 C CA . SER A 1 301 ? 2.335 -11.394 -7.449 1.00 71.56 301 SER A CA 1
ATOM 2468 C C . SER A 1 301 ? 2.831 -9.957 -7.617 1.00 71.56 301 SER A C 1
ATOM 2470 O O . SER A 1 301 ? 3.730 -9.563 -6.882 1.00 71.56 301 SER A O 1
ATOM 2472 N N . SER A 1 302 ? 2.334 -9.211 -8.607 1.00 70.00 302 SER A N 1
ATOM 2473 C CA . SER A 1 302 ? 2.894 -7.903 -9.000 1.00 70.00 302 SER A CA 1
ATOM 2474 C C . SER A 1 302 ? 1.853 -6.842 -9.355 1.00 70.00 302 SER A C 1
ATOM 2476 O O . SER A 1 302 ? 2.195 -5.669 -9.509 1.00 70.00 302 SER A O 1
ATOM 2478 N N . ASN A 1 303 ? 0.598 -7.240 -9.560 1.00 78.69 303 ASN A N 1
ATOM 2479 C CA . ASN A 1 303 ? -0.478 -6.311 -9.846 1.00 78.69 303 ASN A CA 1
ATOM 2480 C C . ASN A 1 303 ? -1.103 -5.820 -8.535 1.00 78.69 303 ASN A C 1
ATOM 2482 O O . ASN A 1 303 ? -1.988 -6.453 -7.966 1.00 78.69 303 ASN A O 1
ATOM 2486 N N . HIS A 1 304 ? -0.568 -4.699 -8.063 1.00 81.19 304 HIS A N 1
ATOM 2487 C CA . HIS A 1 304 ? -0.924 -4.038 -6.806 1.00 81.19 304 HIS A CA 1
ATOM 2488 C C . HIS A 1 304 ? -1.583 -2.680 -7.065 1.00 81.19 304 HIS A C 1
ATOM 2490 O O . HIS A 1 304 ? -1.484 -1.774 -6.258 1.00 81.19 304 HIS A O 1
ATOM 2496 N N . PHE A 1 305 ? -2.130 -2.459 -8.265 1.00 89.38 305 PHE A N 1
ATOM 2497 C CA . PHE A 1 305 ? -2.552 -1.108 -8.634 1.00 89.38 305 PHE A CA 1
ATOM 2498 C C . PHE A 1 305 ? -3.756 -0.631 -7.830 1.00 89.38 305 PHE A C 1
ATOM 2500 O O . PHE A 1 305 ? -3.806 0.535 -7.470 1.00 89.38 305 PHE A O 1
ATOM 2507 N N . ILE A 1 306 ? -4.726 -1.516 -7.614 1.00 89.88 306 ILE A N 1
ATOM 2508 C CA . ILE A 1 306 ? -6.065 -1.150 -7.179 1.00 89.88 306 ILE A CA 1
ATOM 2509 C C . ILE A 1 306 ? -6.280 -1.478 -5.701 1.00 89.88 306 ILE A C 1
ATOM 2511 O O . ILE A 1 306 ? -6.025 -2.596 -5.254 1.00 89.88 306 ILE A O 1
ATOM 2515 N N . CYS A 1 307 ? -6.778 -0.501 -4.948 1.00 92.69 307 CYS A N 1
ATOM 2516 C CA . CYS A 1 307 ? -7.174 -0.635 -3.548 1.00 92.69 307 CYS A CA 1
ATOM 2517 C C . CYS A 1 307 ? -8.551 0.000 -3.324 1.00 92.69 307 CYS A C 1
ATOM 2519 O O . CYS A 1 307 ? -9.027 0.777 -4.156 1.00 92.69 307 CYS A O 1
ATOM 2521 N N . VAL A 1 308 ? -9.180 -0.300 -2.189 1.00 94.94 308 VAL A N 1
ATOM 2522 C CA . VAL A 1 308 ? -10.348 0.467 -1.734 1.00 94.94 308 VAL A CA 1
ATOM 2523 C C . VAL A 1 308 ? -9.862 1.837 -1.254 1.00 94.94 308 VAL A C 1
ATOM 2525 O O . VAL A 1 308 ? -8.919 1.922 -0.474 1.00 94.94 308 VAL A O 1
ATOM 2528 N N . PHE A 1 309 ? -10.481 2.913 -1.728 1.00 97.25 309 PHE A N 1
ATOM 2529 C CA . PHE A 1 309 ? -10.255 4.258 -1.208 1.00 97.25 309 PHE A CA 1
ATOM 2530 C C . PHE A 1 309 ? -11.222 4.483 -0.054 1.00 97.25 309 PHE A C 1
ATOM 2532 O O . PHE A 1 309 ? -12.421 4.259 -0.223 1.00 97.25 309 PHE A O 1
ATOM 2539 N N . VAL A 1 310 ? -10.711 4.939 1.087 1.00 98.25 310 VAL A N 1
ATOM 2540 C CA . VAL A 1 310 ? -11.507 5.162 2.299 1.00 98.25 310 VAL A CA 1
ATOM 2541 C C . VAL A 1 310 ? -11.464 6.643 2.652 1.00 98.25 310 VAL A C 1
ATOM 2543 O O . VAL A 1 310 ? -10.399 7.182 2.954 1.00 98.25 310 VAL A O 1
ATOM 2546 N N . TYR A 1 311 ? -12.610 7.312 2.606 1.00 98.50 311 TYR A N 1
ATOM 2547 C CA . TYR A 1 311 ? -12.745 8.726 2.930 1.00 98.50 311 TYR A CA 1
ATOM 2548 C C . TYR A 1 311 ? -13.469 8.906 4.262 1.00 98.50 311 TYR A C 1
ATOM 2550 O O . TYR A 1 311 ? -14.544 8.354 4.479 1.00 98.50 311 TYR A O 1
ATOM 2558 N N . HIS A 1 312 ? -12.875 9.702 5.150 1.00 98.31 312 HIS A N 1
ATOM 2559 C CA . HIS A 1 312 ? -13.483 10.114 6.410 1.00 98.31 312 HIS A CA 1
ATOM 2560 C C . HIS A 1 312 ? -13.834 11.611 6.334 1.00 98.31 312 HIS A C 1
ATOM 2562 O O . HIS A 1 312 ? -12.922 12.452 6.407 1.00 98.31 312 HIS A O 1
ATOM 2568 N N . PRO A 1 313 ? -15.125 11.976 6.188 1.00 97.25 313 PRO A N 1
ATOM 2569 C CA . PRO A 1 313 ? -15.544 13.361 5.981 1.00 97.25 313 PRO A CA 1
ATOM 2570 C C . PRO A 1 313 ? -15.151 14.300 7.122 1.00 97.25 313 PRO A C 1
ATOM 2572 O O . PRO A 1 313 ? -14.664 15.401 6.868 1.00 97.25 313 PRO A O 1
ATOM 2575 N N . THR A 1 314 ? -15.288 13.868 8.381 1.00 94.12 314 THR A N 1
ATOM 2576 C CA . THR A 1 314 ? -15.044 14.726 9.553 1.00 94.12 314 THR A CA 1
ATOM 2577 C C . THR A 1 314 ? -13.591 15.190 9.658 1.00 94.12 314 THR A C 1
ATOM 2579 O O . THR A 1 314 ? -13.347 16.358 9.951 1.00 94.12 314 THR A O 1
ATOM 2582 N N . SER A 1 315 ? -12.619 14.314 9.384 1.00 95.56 315 SER A N 1
ATOM 2583 C CA . SER A 1 315 ? -11.199 14.704 9.358 1.00 95.56 315 SER A CA 1
ATOM 2584 C C . SER A 1 315 ? -10.731 15.194 7.991 1.00 95.56 315 SER A C 1
ATOM 2586 O O . SER A 1 315 ? -9.573 15.591 7.849 1.00 95.56 315 SER A O 1
ATOM 2588 N N . ARG A 1 316 ? -11.599 15.109 6.975 1.00 97.31 316 ARG A N 1
ATOM 2589 C CA . ARG A 1 316 ? -11.276 15.351 5.566 1.00 97.31 316 ARG A CA 1
ATOM 2590 C C . ARG A 1 316 ? -10.044 14.558 5.127 1.00 97.31 316 ARG A C 1
ATOM 2592 O O . ARG A 1 316 ? -9.188 15.078 4.411 1.00 97.31 316 ARG A O 1
ATOM 2599 N N . THR A 1 317 ? -9.940 13.307 5.568 1.00 98.19 317 THR A N 1
ATOM 2600 C CA . THR A 1 317 ? -8.775 12.458 5.293 1.00 98.19 317 THR A CA 1
ATOM 2601 C C . THR A 1 317 ? -9.149 11.332 4.355 1.00 98.19 317 THR A C 1
ATOM 2603 O O . THR A 1 317 ? -10.126 10.621 4.585 1.00 98.19 317 THR A O 1
ATOM 2606 N N 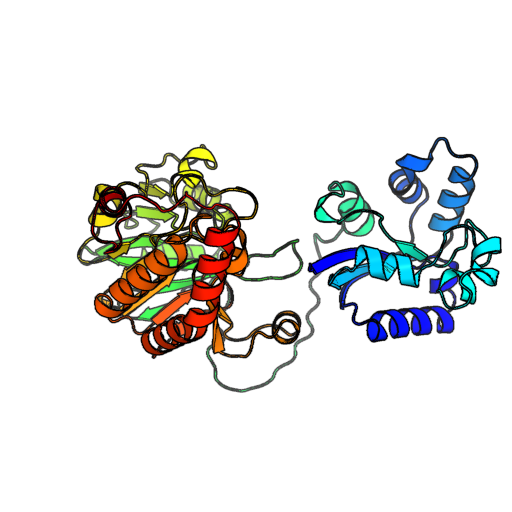. LEU A 1 318 ? -8.335 11.159 3.320 1.00 98.50 318 LEU A N 1
ATOM 2607 C CA . LEU A 1 318 ? -8.396 10.027 2.415 1.00 98.50 318 LEU A CA 1
ATOM 2608 C C . LEU A 1 318 ? -7.303 9.015 2.783 1.00 98.50 318 LEU A C 1
ATOM 2610 O O . LEU A 1 318 ? -6.131 9.370 2.865 1.00 98.50 318 LEU A O 1
ATOM 2614 N N . HIS A 1 319 ? -7.665 7.757 2.987 1.00 97.88 319 HIS A N 1
ATOM 2615 C CA . HIS A 1 319 ? -6.726 6.646 3.101 1.00 97.88 319 HIS A CA 1
ATOM 2616 C C . HIS A 1 319 ? -6.696 5.895 1.768 1.00 97.88 319 HIS A C 1
ATOM 2618 O O . HIS A 1 319 ? -7.736 5.466 1.260 1.00 97.88 319 HIS A O 1
ATOM 2624 N N . VAL A 1 320 ? -5.500 5.769 1.194 1.00 95.25 320 VAL A N 1
ATOM 2625 C CA . VAL A 1 320 ? -5.247 5.077 -0.075 1.00 95.25 320 VAL A CA 1
ATOM 2626 C C . VAL A 1 320 ? -3.967 4.277 0.066 1.00 95.25 320 VAL A C 1
ATOM 2628 O O . VAL A 1 320 ? -2.962 4.804 0.529 1.00 95.25 320 VAL A O 1
ATOM 2631 N N . ASP A 1 321 ? -3.963 3.033 -0.386 1.00 91.38 321 ASP A N 1
ATOM 2632 C CA . ASP A 1 321 ? -2.733 2.256 -0.453 1.00 91.38 321 ASP A CA 1
ATOM 2633 C C . ASP A 1 321 ? -2.009 2.494 -1.781 1.00 91.38 321 ASP A C 1
ATOM 2635 O O . ASP A 1 321 ? -1.643 3.623 -2.106 1.00 91.38 321 ASP A O 1
ATOM 2639 N N . ASP A 1 322 ? -1.764 1.448 -2.560 1.00 87.38 322 ASP A N 1
ATOM 2640 C CA . ASP A 1 322 ? -0.750 1.496 -3.609 1.00 87.38 322 ASP A CA 1
ATOM 2641 C C . ASP A 1 322 ? -1.153 2.376 -4.797 1.00 87.38 322 ASP A C 1
ATOM 2643 O O . ASP A 1 322 ? -0.265 2.922 -5.452 1.00 87.38 322 ASP A O 1
ATOM 2647 N N . THR A 1 323 ? -2.456 2.591 -5.042 1.00 93.00 323 THR A N 1
ATOM 2648 C CA . THR A 1 323 ? -2.964 3.363 -6.195 1.00 93.00 323 THR A CA 1
ATOM 2649 C C . THR A 1 323 ? -2.272 4.721 -6.333 1.00 93.00 323 THR A C 1
ATOM 2651 O O . THR A 1 323 ? -1.839 5.084 -7.433 1.00 93.00 323 THR A O 1
ATOM 2654 N N . ILE A 1 324 ? -2.129 5.456 -5.223 1.00 93.94 324 ILE A N 1
ATOM 2655 C CA . ILE A 1 324 ? -1.472 6.765 -5.156 1.00 93.94 324 ILE A CA 1
ATOM 2656 C C . ILE A 1 324 ? -0.350 6.682 -4.125 1.00 93.94 324 ILE A C 1
ATOM 2658 O O . ILE A 1 324 ? -0.581 6.398 -2.956 1.00 93.94 324 ILE A O 1
ATOM 2662 N N . MET A 1 325 ? 0.866 7.000 -4.550 1.00 90.69 325 MET A N 1
ATOM 2663 C CA . MET A 1 325 ? 2.036 7.090 -3.685 1.00 90.69 325 MET A CA 1
ATOM 2664 C C . MET A 1 325 ? 2.406 8.552 -3.446 1.00 90.69 325 MET A C 1
ATOM 2666 O O . MET A 1 325 ? 2.396 9.358 -4.382 1.00 90.69 325 MET A O 1
ATOM 2670 N N . TYR A 1 326 ? 2.827 8.873 -2.224 1.00 90.00 326 TYR A N 1
ATOM 2671 C CA . TYR A 1 326 ? 3.308 10.202 -1.859 1.00 90.00 326 TYR A CA 1
ATOM 2672 C C . TYR A 1 326 ? 4.724 10.126 -1.296 1.00 90.00 326 TYR A C 1
ATOM 2674 O O . TYR A 1 326 ? 4.947 9.653 -0.188 1.00 90.00 326 TYR A O 1
ATOM 2682 N N . ALA A 1 327 ? 5.700 10.604 -2.062 1.00 84.12 327 ALA A N 1
ATOM 2683 C CA . ALA A 1 327 ? 7.091 10.655 -1.650 1.00 84.12 327 ALA A CA 1
ATOM 2684 C C . ALA A 1 327 ? 7.352 11.872 -0.759 1.00 84.12 327 ALA A C 1
ATOM 2686 O O . ALA A 1 327 ? 7.897 12.869 -1.232 1.00 84.12 327 ALA A O 1
ATOM 2687 N N . GLU A 1 328 ? 7.004 11.785 0.528 1.00 79.31 328 GLU A N 1
ATOM 2688 C CA . GLU A 1 328 ? 7.221 12.885 1.470 1.00 79.31 328 GLU A CA 1
ATOM 2689 C C . GLU A 1 328 ? 8.713 13.200 1.562 1.00 79.31 328 GLU A C 1
ATOM 2691 O O . GLU A 1 328 ? 9.161 14.225 1.068 1.00 79.31 328 GLU A O 1
ATOM 2696 N N . LYS A 1 329 ? 9.531 12.287 2.089 1.00 76.00 329 LYS A N 1
ATOM 2697 C CA . LYS A 1 329 ? 10.993 12.435 2.180 1.00 76.00 329 LYS A CA 1
ATOM 2698 C C . LYS A 1 329 ? 11.665 11.218 1.536 1.00 76.00 329 LYS A C 1
ATOM 2700 O O . LYS A 1 329 ? 12.180 10.361 2.253 1.00 76.00 329 LYS A O 1
ATOM 2705 N N . PRO A 1 330 ? 11.679 11.111 0.189 1.00 67.50 330 PRO A N 1
ATOM 2706 C CA . PRO A 1 330 ? 12.246 9.948 -0.477 1.00 67.50 330 PRO A CA 1
ATOM 2707 C C . PRO A 1 330 ? 13.705 9.772 -0.058 1.00 67.50 330 PRO A C 1
ATOM 2709 O O . PRO A 1 330 ? 14.508 10.710 -0.122 1.00 67.50 330 PRO A O 1
ATOM 2712 N N . GLY A 1 331 ? 14.053 8.557 0.369 1.00 64.81 331 GLY A N 1
ATOM 2713 C CA . GLY A 1 331 ? 15.439 8.197 0.644 1.00 64.81 331 GLY A CA 1
ATOM 2714 C C . GLY A 1 331 ? 16.317 8.395 -0.595 1.00 64.81 331 GLY A C 1
ATOM 2715 O O . GLY A 1 331 ? 15.824 8.494 -1.720 1.00 64.81 331 GLY A O 1
ATOM 2716 N N . PHE A 1 332 ? 17.636 8.424 -0.402 1.00 60.41 332 PHE A N 1
ATOM 2717 C CA . PHE A 1 332 ? 18.605 8.673 -1.478 1.00 60.41 332 PHE A CA 1
ATOM 2718 C C . PHE A 1 332 ? 18.355 7.826 -2.743 1.00 60.41 332 PHE A C 1
ATOM 2720 O O . PHE A 1 332 ? 18.393 8.350 -3.853 1.00 60.41 332 PHE A O 1
ATOM 2727 N N . LEU A 1 333 ? 18.008 6.544 -2.571 1.00 56.31 333 LEU A N 1
ATOM 2728 C CA . LEU A 1 333 ? 17.689 5.635 -3.676 1.00 56.31 333 LEU A CA 1
ATOM 2729 C C . LEU A 1 333 ? 16.488 6.110 -4.502 1.00 56.31 333 LEU A C 1
ATOM 2731 O O . LEU A 1 333 ? 16.541 6.117 -5.724 1.00 56.31 333 LEU A O 1
ATOM 2735 N N . LEU A 1 334 ? 15.413 6.535 -3.842 1.00 60.91 334 LEU A N 1
ATOM 2736 C CA . LEU A 1 334 ? 14.171 6.957 -4.491 1.00 60.91 334 LEU A CA 1
ATOM 2737 C C . LEU A 1 334 ? 14.344 8.300 -5.209 1.00 60.91 334 LEU A C 1
ATOM 2739 O O . LEU A 1 334 ? 13.828 8.469 -6.313 1.00 60.91 334 LEU A O 1
ATOM 2743 N N . LYS A 1 335 ? 15.162 9.207 -4.656 1.00 67.25 335 LYS A N 1
ATOM 2744 C CA . LYS A 1 335 ? 15.577 10.441 -5.347 1.00 67.25 335 LYS A CA 1
ATOM 2745 C C . LYS A 1 335 ? 16.302 10.149 -6.662 1.00 67.25 335 LYS A C 1
ATOM 2747 O O . LYS A 1 335 ? 16.042 10.820 -7.657 1.00 67.25 335 LYS A O 1
ATOM 2752 N N . LEU A 1 336 ? 17.158 9.124 -6.690 1.00 61.66 336 LEU A N 1
ATOM 2753 C CA . LEU A 1 336 ? 17.862 8.703 -7.906 1.00 61.66 336 LEU A CA 1
ATOM 2754 C C . LEU A 1 336 ? 16.906 8.136 -8.974 1.00 61.66 336 LEU A C 1
ATOM 2756 O O . LEU A 1 336 ? 17.150 8.308 -10.163 1.00 61.66 336 LEU A O 1
ATOM 2760 N N . PHE A 1 337 ? 15.786 7.531 -8.562 1.00 55.97 337 PHE A N 1
ATOM 2761 C CA . PHE A 1 337 ? 14.700 7.101 -9.456 1.00 55.97 337 PHE A CA 1
ATOM 2762 C C . PHE A 1 337 ? 13.735 8.233 -9.855 1.00 55.97 337 PHE A C 1
ATOM 2764 O O . PHE A 1 337 ? 12.694 7.972 -10.455 1.00 55.97 337 PHE A O 1
ATOM 2771 N N . GLY A 1 338 ? 14.067 9.489 -9.541 1.00 65.62 338 GLY A N 1
ATOM 2772 C CA . GLY A 1 338 ? 13.300 10.664 -9.953 1.00 65.62 338 GLY A CA 1
ATOM 2773 C C . GLY A 1 338 ? 12.181 11.080 -8.995 1.00 65.62 338 GLY A C 1
ATOM 2774 O O . GLY A 1 338 ? 11.474 12.043 -9.297 1.00 65.62 338 GLY A O 1
ATOM 2775 N N . TYR A 1 339 ? 12.026 10.425 -7.837 1.00 67.56 339 TYR A N 1
ATOM 2776 C CA . TYR A 1 339 ? 11.074 10.870 -6.816 1.00 67.56 339 TYR A CA 1
ATOM 2777 C C . TYR A 1 339 ? 11.606 12.121 -6.118 1.00 67.56 339 TYR A C 1
ATOM 2779 O O . TYR A 1 339 ? 12.573 12.075 -5.353 1.00 67.56 339 TYR A O 1
ATOM 2787 N N . LYS A 1 340 ? 10.968 13.259 -6.392 1.00 80.94 340 LYS A N 1
ATOM 2788 C CA . LYS A 1 340 ? 11.252 14.523 -5.709 1.00 80.94 340 LYS A CA 1
ATOM 2789 C C . LYS A 1 340 ? 10.577 14.539 -4.336 1.00 80.94 340 LYS A C 1
ATOM 2791 O O . LYS A 1 340 ? 9.608 13.825 -4.102 1.00 80.94 340 LYS A O 1
ATOM 2796 N N . HIS A 1 341 ? 11.114 15.352 -3.429 1.00 82.38 341 HIS A N 1
ATOM 2797 C CA . HIS A 1 341 ? 10.472 15.638 -2.146 1.00 82.38 341 HIS A CA 1
ATOM 2798 C C . HIS A 1 341 ? 9.066 16.205 -2.384 1.00 82.38 341 HIS A C 1
ATOM 2800 O O . HIS A 1 341 ? 8.916 17.105 -3.212 1.00 82.38 341 HIS A O 1
ATOM 2806 N N . GLY A 1 342 ? 8.065 15.653 -1.700 1.00 83.00 342 GLY A N 1
ATOM 2807 C CA . GLY A 1 342 ? 6.663 16.042 -1.841 1.00 83.00 342 GLY A CA 1
ATOM 2808 C C . GLY A 1 342 ? 5.991 15.598 -3.148 1.00 83.00 342 GLY A C 1
ATOM 2809 O O . GLY A 1 342 ? 4.920 16.099 -3.471 1.00 83.00 342 GLY A O 1
ATOM 2810 N N . ALA A 1 343 ? 6.594 14.699 -3.933 1.00 84.75 343 ALA A N 1
ATOM 2811 C CA . ALA A 1 343 ? 5.999 14.268 -5.198 1.00 84.75 343 ALA A CA 1
ATOM 2812 C C . ALA A 1 343 ? 4.894 13.221 -4.986 1.00 84.75 343 ALA A C 1
ATOM 2814 O O . ALA A 1 343 ? 5.116 12.214 -4.312 1.00 84.75 343 ALA A O 1
ATOM 2815 N N . MET A 1 344 ? 3.744 13.410 -5.639 1.00 90.88 344 MET A N 1
ATOM 2816 C CA . MET A 1 344 ? 2.735 12.363 -5.810 1.00 90.88 344 MET A CA 1
ATOM 2817 C C . MET A 1 344 ? 2.899 11.643 -7.147 1.00 90.88 344 MET A C 1
ATOM 2819 O O . MET A 1 344 ? 3.266 12.250 -8.154 1.00 90.88 344 MET A O 1
ATOM 2823 N N . ALA A 1 345 ? 2.605 10.347 -7.162 1.00 91.12 345 ALA A N 1
ATOM 2824 C CA . ALA A 1 345 ? 2.596 9.537 -8.373 1.00 91.12 345 ALA A CA 1
ATOM 2825 C C . ALA A 1 345 ? 1.586 8.394 -8.258 1.00 91.12 345 ALA A C 1
ATOM 2827 O O . ALA A 1 345 ? 1.412 7.825 -7.185 1.00 91.12 345 ALA A O 1
ATOM 2828 N N . PHE A 1 346 ? 0.989 7.990 -9.378 1.00 93.31 346 PHE A N 1
ATOM 2829 C CA . PHE A 1 346 ? 0.301 6.701 -9.446 1.00 93.31 346 PHE A CA 1
ATOM 2830 C C . PHE A 1 346 ? 1.299 5.547 -9.325 1.00 93.31 346 PHE A C 1
ATOM 2832 O O . PHE A 1 346 ? 2.460 5.677 -9.746 1.00 93.31 346 PHE A O 1
ATOM 2839 N N . HIS A 1 347 ? 0.847 4.404 -8.800 1.00 90.31 347 HIS A N 1
ATOM 2840 C CA . HIS A 1 347 ? 1.678 3.201 -8.749 1.00 90.31 347 HIS A CA 1
ATOM 2841 C C . HIS A 1 347 ? 2.271 2.869 -10.133 1.00 90.31 347 HIS A C 1
ATOM 2843 O O . HIS A 1 347 ? 1.560 2.953 -11.140 1.00 90.31 347 HIS A O 1
ATOM 2849 N N . PRO A 1 348 ? 3.533 2.406 -10.243 1.00 87.62 348 PRO A N 1
ATOM 2850 C CA . PRO A 1 348 ? 4.160 2.154 -11.540 1.00 87.62 348 PRO A CA 1
ATOM 2851 C C . PRO A 1 348 ? 3.445 1.095 -12.388 1.00 87.62 348 PRO A C 1
ATOM 2853 O O . PRO A 1 348 ? 3.544 1.140 -13.618 1.00 87.62 348 PRO A O 1
ATOM 2856 N N . SER A 1 349 ? 2.710 0.170 -11.758 1.00 88.38 349 SER A N 1
ATOM 2857 C CA . SER A 1 349 ? 1.927 -0.855 -12.463 1.00 88.38 349 SER A CA 1
ATOM 2858 C C . SER A 1 349 ? 0.825 -0.271 -13.347 1.00 88.38 349 SER A C 1
ATOM 2860 O O . SER A 1 349 ? 0.412 -0.954 -14.281 1.00 88.38 349 SER A O 1
ATOM 2862 N N . ILE A 1 350 ? 0.423 0.996 -13.165 1.00 91.69 350 ILE A N 1
ATOM 2863 C CA . ILE A 1 350 ? -0.497 1.690 -14.085 1.00 91.69 350 ILE A CA 1
ATOM 2864 C C . ILE A 1 350 ? -0.004 1.650 -15.541 1.00 91.69 350 ILE A C 1
ATOM 2866 O O . ILE A 1 350 ? -0.795 1.631 -16.476 1.00 91.69 350 ILE A O 1
ATOM 2870 N N . LYS A 1 351 ? 1.321 1.591 -15.755 1.00 89.69 351 LYS A N 1
ATOM 2871 C CA . LYS A 1 351 ? 1.949 1.552 -17.088 1.00 89.69 351 LYS A CA 1
ATOM 2872 C C . LYS A 1 351 ? 1.947 0.156 -17.725 1.00 89.69 351 LYS A C 1
ATOM 2874 O O . LYS A 1 351 ? 2.349 0.022 -18.886 1.00 89.69 351 LYS A O 1
ATOM 2879 N N . SER A 1 352 ? 1.584 -0.877 -16.967 1.00 86.25 352 SER A N 1
ATOM 2880 C CA . SER A 1 352 ? 1.635 -2.279 -17.382 1.00 86.25 352 SER A CA 1
ATOM 2881 C C . SER A 1 352 ? 0.314 -3.004 -17.124 1.00 86.25 352 SER A C 1
ATOM 2883 O O . SER A 1 352 ? -0.530 -3.016 -18.009 1.00 86.25 352 SER A O 1
ATOM 2885 N N . SER A 1 353 ? 0.158 -3.637 -15.962 1.00 86.81 353 SER A N 1
ATOM 2886 C CA . SER A 1 353 ? -0.960 -4.531 -15.631 1.00 86.81 353 SER A CA 1
ATOM 2887 C C . SER A 1 353 ? -2.042 -3.878 -14.771 1.00 86.81 353 SER A C 1
ATOM 2889 O O . SER A 1 353 ? -3.026 -4.529 -14.453 1.00 86.81 353 SER A O 1
ATOM 2891 N N . GLY A 1 354 ? -1.837 -2.636 -14.326 1.00 88.94 354 GLY A N 1
ATOM 2892 C CA . GLY A 1 354 ? -2.712 -1.990 -13.352 1.00 88.94 354 GLY A CA 1
ATOM 2893 C C . GLY A 1 354 ? -4.113 -1.701 -13.881 1.00 88.94 354 GLY A C 1
ATOM 2894 O O . GLY A 1 354 ? -5.079 -1.883 -13.153 1.00 88.94 354 GLY A O 1
ATOM 2895 N N . LEU A 1 355 ? -4.219 -1.299 -15.146 1.00 93.12 355 LEU A N 1
ATOM 2896 C CA . LEU A 1 355 ? -5.493 -1.068 -15.827 1.00 93.12 355 LEU A CA 1
ATOM 2897 C C . LEU A 1 355 ? -5.834 -2.254 -16.729 1.00 93.12 355 LEU A C 1
ATOM 2899 O O . LEU A 1 355 ? -4.927 -2.946 -17.208 1.00 93.12 355 LEU A O 1
ATOM 2903 N N . TYR A 1 356 ? -7.124 -2.459 -17.007 1.00 91.50 356 TYR A N 1
ATOM 2904 C CA . TYR A 1 356 ? -7.533 -3.464 -17.989 1.00 91.50 356 TYR A CA 1
ATOM 2905 C C . TYR A 1 356 ? -6.866 -3.201 -19.353 1.00 91.50 356 TYR A C 1
ATOM 2907 O O . TYR A 1 356 ? -6.678 -2.043 -19.745 1.00 91.50 356 TYR A O 1
ATOM 2915 N N . PRO A 1 357 ? -6.513 -4.254 -20.112 1.00 90.06 357 PRO A N 1
ATOM 2916 C CA . PRO A 1 357 ? -5.809 -4.135 -21.390 1.00 90.06 357 PRO A CA 1
ATOM 2917 C C . PRO A 1 357 ? -6.722 -3.696 -22.555 1.00 90.06 357 PRO A C 1
ATOM 2919 O O . PRO A 1 357 ? -6.510 -4.103 -23.692 1.00 90.06 357 PRO A O 1
ATOM 2922 N N . THR A 1 358 ? -7.717 -2.854 -22.283 1.00 91.00 358 THR A N 1
ATOM 2923 C CA . THR A 1 358 ? -8.684 -2.299 -23.246 1.00 91.00 358 THR A CA 1
ATOM 2924 C C . THR A 1 358 ? -8.377 -0.827 -23.526 1.00 91.00 358 THR A C 1
ATOM 2926 O O . THR A 1 358 ? -7.699 -0.172 -22.723 1.00 91.00 358 THR A O 1
ATOM 2929 N N . SER A 1 359 ? -8.8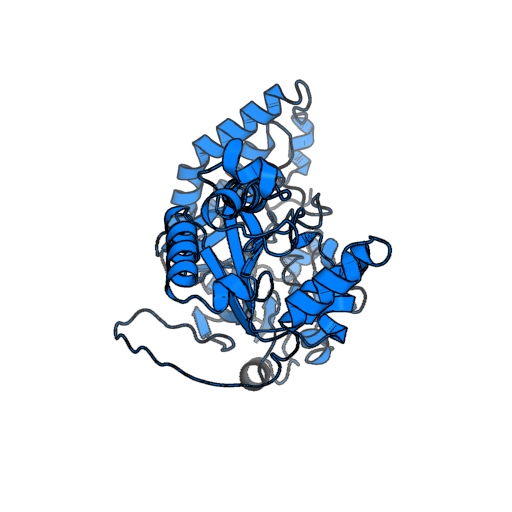74 -0.275 -24.632 1.00 91.31 359 SER A N 1
ATOM 2930 C CA . SER A 1 359 ? -8.711 1.151 -24.959 1.00 91.31 359 SER A CA 1
ATOM 2931 C C . SER A 1 359 ? -9.432 2.087 -23.984 1.00 91.31 359 SER A C 1
ATOM 2933 O O . SER A 1 359 ? -8.954 3.199 -23.759 1.00 91.31 359 SER A O 1
ATOM 2935 N N . ASP A 1 360 ? -10.531 1.644 -23.370 1.00 91.50 360 ASP A N 1
ATOM 2936 C CA . ASP A 1 360 ? -11.418 2.527 -22.594 1.00 91.50 360 ASP A CA 1
ATOM 2937 C C . ASP A 1 360 ? -11.003 2.642 -21.125 1.00 91.50 360 ASP A C 1
ATOM 2939 O O . ASP A 1 360 ? -11.187 3.682 -20.495 1.00 91.50 360 ASP A O 1
ATOM 2943 N N . ALA A 1 361 ? -10.367 1.602 -20.584 1.00 92.44 361 ALA A N 1
ATOM 2944 C CA . ALA A 1 361 ? -9.967 1.520 -19.180 1.00 92.44 361 ALA A CA 1
ATOM 2945 C C . ALA A 1 361 ? -9.169 2.734 -18.654 1.00 92.44 361 ALA A C 1
ATOM 2947 O O . ALA A 1 361 ? -9.492 3.214 -17.566 1.00 92.44 361 ALA A O 1
ATOM 2948 N N . PRO A 1 362 ? -8.191 3.310 -19.388 1.00 95.12 362 PRO A N 1
ATOM 2949 C CA . PRO A 1 362 ? -7.530 4.547 -18.964 1.00 95.12 362 PRO A CA 1
ATOM 2950 C C . PRO A 1 362 ? -8.467 5.757 -18.848 1.00 95.12 362 PRO A C 1
ATOM 2952 O O . PRO A 1 362 ? -8.266 6.595 -17.968 1.00 95.12 362 PRO A O 1
ATOM 2955 N N . HIS A 1 363 ? -9.480 5.858 -19.712 1.00 93.19 363 HIS A N 1
ATOM 2956 C CA . HIS A 1 363 ? -10.479 6.928 -19.659 1.00 93.19 363 HIS A CA 1
ATOM 2957 C C . HIS A 1 363 ? -11.459 6.713 -18.508 1.00 93.19 363 HIS A C 1
ATOM 2959 O O . HIS A 1 363 ? -11.710 7.643 -17.749 1.00 93.19 363 HIS A O 1
ATOM 2965 N N . ILE A 1 364 ? -11.909 5.475 -18.311 1.00 93.50 364 ILE A N 1
ATOM 2966 C CA . ILE A 1 364 ? -12.776 5.086 -17.195 1.00 93.50 364 ILE A CA 1
ATOM 2967 C C . ILE A 1 364 ? -12.102 5.385 -15.849 1.00 93.50 364 ILE A C 1
ATOM 2969 O O . ILE A 1 364 ? -12.707 6.017 -14.986 1.00 93.50 364 ILE A O 1
ATOM 2973 N N . PHE A 1 365 ? -10.828 5.012 -15.686 1.00 95.56 365 PHE A N 1
ATOM 2974 C CA . PHE A 1 365 ? -10.061 5.325 -14.478 1.00 95.56 365 PHE A CA 1
ATOM 2975 C C . PHE A 1 365 ? -9.924 6.840 -14.256 1.00 95.56 365 PHE A C 1
ATOM 2977 O O . PHE A 1 365 ? -10.110 7.328 -13.139 1.00 95.56 365 PHE A O 1
ATOM 2984 N N . ARG A 1 366 ? -9.630 7.606 -15.318 1.00 96.06 366 ARG A N 1
ATOM 2985 C CA . ARG A 1 366 ? -9.562 9.076 -15.251 1.00 96.06 366 ARG A CA 1
ATOM 2986 C C . ARG A 1 366 ? -10.885 9.669 -14.781 1.00 96.06 366 ARG A C 1
ATOM 2988 O O . ARG A 1 366 ? -10.885 10.535 -13.908 1.00 96.06 366 ARG A O 1
ATOM 2995 N N . ASP A 1 367 ? -11.988 9.241 -15.378 1.00 95.19 367 ASP A N 1
ATOM 2996 C CA . ASP A 1 367 ? -13.307 9.810 -15.113 1.00 95.19 367 ASP A CA 1
ATOM 2997 C C . ASP A 1 367 ? -13.791 9.442 -13.710 1.00 95.19 367 ASP A C 1
ATOM 2999 O O . ASP A 1 367 ? -14.301 10.306 -12.997 1.00 95.19 367 ASP A O 1
ATOM 3003 N N . TRP A 1 368 ? -13.487 8.227 -13.249 1.00 95.81 368 TRP A N 1
ATOM 3004 C CA . TRP A 1 368 ? -13.672 7.841 -11.854 1.00 95.81 368 TRP A CA 1
ATOM 3005 C C . TRP A 1 368 ? -12.879 8.736 -10.892 1.00 95.81 368 TRP A C 1
ATOM 3007 O O . TRP A 1 368 ? -13.444 9.273 -9.940 1.00 95.81 368 TRP A O 1
ATOM 3017 N N . MET A 1 369 ? -11.589 8.975 -11.160 1.00 96.94 369 MET A N 1
ATOM 3018 C CA . MET A 1 369 ? -10.757 9.857 -10.328 1.00 96.94 369 MET A CA 1
ATOM 3019 C C . MET A 1 369 ? -11.303 11.292 -10.293 1.00 96.94 369 MET A C 1
ATOM 3021 O O . MET A 1 369 ? -11.290 11.927 -9.238 1.00 96.94 369 MET A O 1
ATOM 3025 N N . ARG A 1 370 ? -11.815 11.806 -11.421 1.00 96.50 370 ARG A N 1
ATOM 3026 C CA . ARG A 1 370 ? -12.471 13.126 -11.490 1.00 96.50 370 ARG A CA 1
ATOM 3027 C C . ARG A 1 370 ? -13.763 13.166 -10.675 1.00 96.50 370 ARG A C 1
ATOM 3029 O O . ARG A 1 370 ? -13.998 14.153 -9.983 1.00 96.50 370 ARG A O 1
ATOM 3036 N N . ASN A 1 371 ? -14.574 12.110 -10.731 1.00 95.31 371 ASN A N 1
ATOM 3037 C CA . ASN A 1 371 ? -15.791 11.991 -9.928 1.00 95.31 371 ASN A CA 1
ATOM 3038 C C . ASN A 1 371 ? -15.465 11.972 -8.431 1.00 95.31 371 ASN A C 1
ATOM 3040 O O . ASN A 1 371 ? -16.053 12.734 -7.671 1.00 95.31 371 ASN A O 1
ATOM 3044 N N . MET A 1 372 ? -14.468 11.186 -8.024 1.00 95.94 372 MET A N 1
ATOM 3045 C CA . MET A 1 372 ? -13.988 11.154 -6.643 1.00 95.94 372 MET A CA 1
ATOM 3046 C C . MET A 1 372 ? -13.491 12.530 -6.178 1.00 95.94 372 MET A C 1
ATOM 3048 O O . MET A 1 372 ? -13.908 12.999 -5.125 1.00 95.94 372 MET A O 1
ATOM 3052 N N . LEU A 1 373 ? -12.676 13.224 -6.981 1.00 97.25 373 LEU A N 1
ATOM 3053 C CA . LEU A 1 373 ? -12.213 14.581 -6.660 1.00 97.25 373 LEU A CA 1
ATOM 3054 C C . LEU A 1 373 ? -13.363 15.593 -6.572 1.00 97.25 373 LEU A C 1
ATOM 3056 O O . LEU A 1 373 ? -13.294 16.529 -5.782 1.00 97.25 373 LEU A O 1
ATOM 3060 N N . ARG A 1 374 ? -14.423 15.443 -7.367 1.00 96.75 374 ARG A N 1
ATOM 3061 C CA . ARG A 1 374 ? -15.604 16.308 -7.259 1.00 96.75 374 ARG A CA 1
ATOM 3062 C C . ARG A 1 374 ? -16.371 16.044 -5.961 1.00 96.75 374 ARG A C 1
ATOM 3064 O O . ARG A 1 374 ? -16.803 16.995 -5.318 1.00 96.75 374 ARG A O 1
ATOM 3071 N N . ASP A 1 375 ? -16.550 14.776 -5.608 1.00 95.38 375 ASP A N 1
ATOM 3072 C CA . ASP A 1 375 ? -17.446 14.369 -4.527 1.00 95.38 375 ASP A CA 1
ATOM 3073 C C . ASP A 1 375 ? -16.776 14.431 -3.142 1.00 95.38 375 ASP A C 1
ATOM 3075 O O . ASP A 1 375 ? -17.447 14.708 -2.150 1.00 95.38 375 ASP A O 1
ATOM 3079 N N . TRP A 1 376 ? -15.464 14.186 -3.055 1.00 97.56 376 TRP A N 1
ATOM 3080 C CA . TRP A 1 376 ? -14.724 14.110 -1.793 1.00 97.56 376 TRP A CA 1
ATOM 3081 C C . TRP A 1 376 ? -13.792 15.308 -1.594 1.00 97.56 376 TRP A C 1
ATOM 3083 O O . TRP A 1 376 ? -12.691 15.344 -2.152 1.00 97.56 376 TRP A O 1
ATOM 3093 N N . PRO A 1 377 ? -14.158 16.277 -0.737 1.00 96.62 377 PRO A N 1
ATOM 3094 C CA . PRO A 1 377 ? -13.339 17.453 -0.469 1.00 96.62 377 PRO A CA 1
ATOM 3095 C C . PRO A 1 377 ? -12.258 17.158 0.590 1.00 96.62 377 PRO A C 1
ATOM 3097 O O . PRO A 1 377 ? -12.159 17.851 1.605 1.00 96.62 377 PRO A O 1
ATOM 3100 N N . PHE A 1 378 ? -11.447 16.114 0.408 1.00 98.12 378 PHE A N 1
ATOM 3101 C CA . PHE A 1 378 ? -10.374 15.780 1.353 1.00 98.12 378 PHE A CA 1
ATOM 3102 C C . PHE A 1 378 ? -9.278 16.862 1.393 1.00 98.12 378 PHE A C 1
ATOM 3104 O O . PHE A 1 378 ? -8.971 17.512 0.402 1.00 98.12 378 PHE A O 1
ATOM 3111 N N . GLU A 1 379 ? -8.665 17.069 2.552 1.00 95.38 379 GLU A N 1
ATOM 3112 C CA . GLU A 1 379 ? -7.508 17.959 2.731 1.00 95.38 379 GLU A CA 1
ATOM 3113 C C . GLU A 1 379 ? -6.222 17.170 2.968 1.00 95.38 379 GLU A C 1
ATOM 3115 O O . GLU A 1 379 ? -5.139 17.637 2.606 1.00 95.38 379 GLU A O 1
ATOM 3120 N N . ASN A 1 380 ? -6.358 15.960 3.516 1.00 96.06 380 ASN A N 1
ATOM 3121 C CA . ASN A 1 380 ? -5.267 15.076 3.901 1.00 96.06 380 ASN A CA 1
ATOM 3122 C C . ASN A 1 380 ? -5.333 13.772 3.099 1.00 96.06 380 ASN A C 1
ATOM 3124 O O . ASN A 1 380 ? -6.425 13.290 2.790 1.00 96.06 380 ASN A O 1
ATOM 3128 N N . ILE A 1 381 ? -4.178 13.173 2.803 1.00 96.75 381 ILE A N 1
ATOM 3129 C CA . ILE A 1 381 ? -4.100 11.831 2.213 1.00 96.75 381 ILE A CA 1
ATOM 3130 C C . ILE A 1 381 ? -3.019 10.991 2.899 1.00 96.75 381 ILE A C 1
ATOM 3132 O O . ILE A 1 381 ? -1.870 11.419 3.040 1.00 96.75 381 ILE A O 1
ATOM 3136 N N . CYS A 1 382 ? -3.396 9.788 3.320 1.00 95.12 382 CYS A N 1
ATOM 3137 C CA . CYS A 1 382 ? -2.511 8.774 3.875 1.00 95.12 382 CYS A CA 1
ATOM 3138 C C . CYS A 1 382 ? -2.221 7.720 2.797 1.00 95.12 382 CYS A C 1
ATOM 3140 O O . CYS A 1 382 ? -3.133 6.995 2.402 1.00 95.12 382 CYS A O 1
ATOM 3142 N N . CYS A 1 383 ? -0.973 7.664 2.318 1.00 91.88 383 CYS A N 1
ATOM 3143 C CA . CYS A 1 383 ? -0.509 6.696 1.322 1.00 91.88 383 CYS A CA 1
ATOM 3144 C C . CYS A 1 383 ? 0.241 5.537 1.991 1.00 91.88 383 CYS A C 1
ATOM 3146 O O . CYS A 1 383 ? 1.086 5.792 2.855 1.00 91.88 383 CYS A O 1
ATOM 3148 N N . ALA A 1 384 ? 0.032 4.284 1.562 1.00 81.69 384 ALA A N 1
ATOM 3149 C CA . ALA A 1 384 ? 0.753 3.134 2.139 1.00 81.69 384 ALA A CA 1
ATOM 3150 C C . ALA A 1 384 ? 2.258 3.364 2.114 1.00 81.69 384 ALA A C 1
ATOM 3152 O O . ALA A 1 384 ? 2.961 3.272 3.126 1.00 81.69 384 ALA A O 1
ATOM 3153 N N . HIS A 1 385 ? 2.740 3.760 0.946 1.00 79.00 385 HIS A N 1
ATOM 3154 C CA . HIS A 1 385 ? 4.145 3.968 0.711 1.00 79.00 385 HIS A CA 1
ATOM 3155 C C . HIS A 1 385 ? 4.508 5.443 0.811 1.00 79.00 385 HIS A C 1
ATOM 3157 O O . HIS A 1 385 ? 3.852 6.309 0.231 1.00 79.00 385 HIS A O 1
ATOM 3163 N N . MET A 1 386 ? 5.639 5.678 1.481 1.00 71.44 386 MET A N 1
ATOM 3164 C CA . MET A 1 386 ? 6.459 6.886 1.370 1.00 71.44 386 MET A CA 1
ATOM 3165 C C . MET A 1 386 ? 5.997 8.158 2.106 1.00 71.44 386 MET A C 1
ATOM 3167 O O . MET A 1 386 ? 6.799 9.096 2.190 1.00 71.44 386 MET A O 1
ATOM 3171 N N . GLY A 1 387 ? 4.793 8.185 2.686 1.00 83.19 387 GLY A N 1
ATOM 3172 C CA . GLY A 1 387 ? 4.423 9.196 3.679 1.00 83.19 387 GLY A CA 1
ATOM 3173 C C . GLY A 1 387 ? 2.944 9.561 3.721 1.00 83.19 387 GLY A C 1
ATOM 3174 O O . GLY A 1 387 ? 2.096 8.944 3.076 1.00 83.19 387 GLY A O 1
ATOM 3175 N N . VAL A 1 388 ? 2.655 10.607 4.493 1.00 89.12 388 VAL A N 1
ATOM 3176 C CA . VAL A 1 388 ? 1.319 11.191 4.641 1.00 89.12 388 VAL A CA 1
ATOM 3177 C C . VAL A 1 388 ? 1.389 12.665 4.288 1.00 89.12 388 VAL A C 1
ATOM 3179 O O . VAL A 1 388 ? 2.299 13.373 4.717 1.00 89.12 388 VAL A O 1
ATOM 3182 N N . LYS A 1 389 ? 0.426 13.144 3.503 1.00 90.94 389 LYS A N 1
ATOM 3183 C CA . LYS A 1 389 ? 0.317 14.565 3.188 1.00 90.94 389 LYS A CA 1
ATOM 3184 C C . LYS A 1 389 ? -0.804 15.195 4.004 1.00 90.94 389 LYS A C 1
ATOM 3186 O O . LYS A 1 389 ? -1.961 14.790 3.890 1.00 90.94 389 LYS A O 1
ATOM 3191 N N . ILE A 1 390 ? -0.438 16.221 4.767 1.00 90.62 390 ILE A N 1
ATOM 3192 C CA . ILE A 1 390 ? -1.349 17.061 5.545 1.00 90.62 390 ILE A CA 1
ATOM 3193 C C . ILE A 1 390 ? -1.573 18.373 4.796 1.00 90.62 390 ILE A C 1
ATOM 3195 O O . ILE A 1 390 ? -0.607 19.074 4.490 1.00 90.62 390 ILE A O 1
ATOM 3199 N N . GLY A 1 391 ? -2.834 18.697 4.516 1.00 87.50 391 GLY A N 1
ATOM 3200 C CA . GLY A 1 391 ? -3.235 19.915 3.815 1.00 87.50 391 GLY A CA 1
ATOM 3201 C C . GLY A 1 391 ? -2.912 19.923 2.314 1.00 87.50 391 GLY A C 1
ATOM 3202 O O . GLY A 1 391 ? -1.848 19.500 1.859 1.00 87.50 391 GLY A O 1
ATOM 3203 N N . GLY A 1 392 ? -3.844 20.442 1.511 1.00 91.69 392 GLY A N 1
ATOM 3204 C CA . GLY A 1 392 ? -3.675 20.599 0.061 1.00 91.69 392 GLY A CA 1
ATOM 3205 C C . GLY A 1 392 ? -3.611 19.287 -0.731 1.00 91.69 392 GLY A C 1
ATOM 3206 O O . GLY A 1 392 ? -3.237 19.308 -1.901 1.00 91.69 392 GLY A O 1
ATOM 3207 N N . ALA A 1 393 ? -3.951 18.140 -0.129 1.00 95.75 393 ALA A N 1
ATOM 3208 C CA . ALA A 1 393 ? -3.879 16.842 -0.803 1.00 95.75 393 ALA A CA 1
ATOM 3209 C C . ALA A 1 393 ? -4.762 16.766 -2.051 1.00 95.75 393 ALA A C 1
ATOM 3211 O O . ALA A 1 393 ? -4.338 16.230 -3.069 1.00 95.75 393 ALA A O 1
ATOM 3212 N N . HIS A 1 394 ? -5.959 17.343 -1.999 1.00 97.56 394 HIS A N 1
ATOM 3213 C CA . HIS A 1 394 ? -6.882 17.361 -3.132 1.00 97.56 394 HIS A CA 1
ATOM 3214 C C . HIS A 1 394 ? -6.319 18.081 -4.362 1.00 97.56 394 HIS A C 1
ATOM 3216 O O . HIS A 1 394 ? -6.373 17.550 -5.474 1.00 97.56 394 HIS A O 1
ATOM 3222 N N . ALA A 1 395 ? -5.687 19.240 -4.161 1.00 96.19 395 ALA A N 1
ATOM 3223 C CA . ALA A 1 395 ? -5.037 19.989 -5.234 1.00 96.19 395 ALA A CA 1
ATOM 3224 C C . ALA A 1 395 ? -3.859 19.209 -5.845 1.00 96.19 395 ALA A C 1
ATOM 3226 O O . ALA A 1 395 ? -3.691 19.184 -7.069 1.00 96.19 395 ALA A O 1
ATOM 3227 N N . ASP A 1 396 ? -3.078 18.518 -5.012 1.00 95.75 396 ASP A N 1
ATOM 3228 C CA . ASP A 1 396 ? -1.963 17.690 -5.475 1.00 95.75 396 ASP A CA 1
ATOM 3229 C C . ASP A 1 396 ? -2.448 16.465 -6.264 1.00 95.75 396 ASP A C 1
ATOM 3231 O O . ASP A 1 396 ? -1.890 16.164 -7.319 1.00 95.75 396 ASP A O 1
ATOM 3235 N N . VAL A 1 397 ? -3.519 15.791 -5.822 1.00 97.06 397 VAL A N 1
ATOM 3236 C CA . VAL A 1 397 ? -4.117 14.663 -6.562 1.00 97.06 397 VAL A CA 1
ATOM 3237 C C . VAL A 1 397 ? -4.746 15.139 -7.876 1.00 97.06 397 VAL A C 1
ATOM 3239 O O . VAL A 1 397 ? -4.602 14.473 -8.902 1.00 97.06 397 VAL A O 1
ATOM 3242 N N . THR A 1 398 ? -5.371 16.319 -7.887 1.00 97.75 398 THR A N 1
ATOM 3243 C CA . THR A 1 398 ? -5.870 16.958 -9.116 1.00 97.75 398 THR A CA 1
ATOM 3244 C C . THR A 1 398 ? -4.726 17.225 -10.098 1.00 97.75 398 THR A C 1
ATOM 3246 O O . THR A 1 398 ? -4.810 16.882 -11.278 1.00 97.75 398 THR A O 1
ATOM 3249 N N . THR A 1 399 ? -3.614 17.777 -9.606 1.00 97.19 399 THR A N 1
ATOM 3250 C CA . THR A 1 399 ? -2.411 18.033 -10.412 1.00 97.19 399 THR A CA 1
ATOM 3251 C C . THR A 1 399 ? -1.802 16.734 -10.937 1.00 97.19 399 THR A C 1
ATOM 3253 O O . THR A 1 399 ? -1.450 16.653 -12.117 1.00 97.19 399 THR A O 1
ATOM 3256 N N . LEU A 1 400 ? -1.728 15.697 -10.096 1.00 96.25 400 LEU A N 1
ATOM 3257 C CA . LEU A 1 400 ? -1.283 14.362 -10.487 1.00 96.25 400 LEU A CA 1
ATOM 3258 C C . LEU A 1 400 ? -2.138 13.823 -11.640 1.00 96.25 400 LEU A C 1
ATOM 3260 O O . LEU A 1 400 ? -1.578 13.421 -12.662 1.00 96.25 400 LEU A O 1
ATOM 3264 N N . LEU A 1 401 ? -3.467 13.853 -11.509 1.00 97.56 401 LEU A N 1
ATOM 3265 C CA . LEU A 1 401 ? -4.380 13.343 -12.531 1.00 97.56 401 LEU A CA 1
ATOM 3266 C C . LEU A 1 401 ? -4.220 14.084 -13.863 1.00 97.56 401 LEU A C 1
ATOM 3268 O O . LEU A 1 401 ? -4.056 13.437 -14.898 1.00 97.56 401 LEU A O 1
ATOM 3272 N N . ASN A 1 402 ? -4.174 15.418 -13.829 1.00 97.00 402 ASN A N 1
ATOM 3273 C CA . ASN A 1 402 ? -3.969 16.245 -15.022 1.00 97.00 402 ASN A CA 1
ATOM 3274 C C . ASN A 1 402 ? -2.619 15.940 -15.693 1.00 97.00 402 ASN A C 1
ATOM 3276 O O . ASN A 1 402 ? -2.538 15.767 -16.907 1.00 97.00 402 ASN A O 1
ATOM 3280 N N . SER A 1 403 ? -1.550 15.796 -14.903 1.00 95.44 403 SER A N 1
ATOM 3281 C CA . SER A 1 403 ? -0.221 15.454 -15.428 1.00 95.44 403 SER A CA 1
ATOM 3282 C C . SER A 1 403 ? -0.142 14.039 -16.020 1.00 95.44 403 SER A C 1
ATOM 3284 O O . SER A 1 403 ? 0.723 13.759 -16.853 1.00 95.44 403 SER A O 1
ATOM 3286 N N . ALA A 1 404 ? -1.045 13.142 -15.610 1.00 95.88 404 ALA A N 1
ATOM 3287 C CA . ALA A 1 404 ? -1.114 11.769 -16.088 1.00 95.88 404 ALA A CA 1
ATOM 3288 C C . ALA A 1 404 ? -1.930 11.614 -17.383 1.00 95.88 404 ALA A C 1
ATOM 3290 O O . ALA A 1 404 ? -1.847 10.557 -18.011 1.00 95.88 404 ALA A O 1
ATOM 3291 N N . GLU A 1 405 ? -2.671 12.632 -17.834 1.00 94.38 405 GLU A N 1
ATOM 3292 C CA . GLU A 1 405 ? -3.503 12.539 -19.044 1.00 94.38 405 GLU A CA 1
ATOM 3293 C C . GLU A 1 405 ? -2.739 12.078 -20.296 1.00 94.38 405 GLU A C 1
ATOM 3295 O O . GLU A 1 405 ? -3.220 11.154 -20.962 1.00 94.38 405 GLU A O 1
ATOM 3300 N N . PRO A 1 406 ? -1.528 12.592 -20.609 1.00 96.81 406 PRO A N 1
ATOM 3301 C CA . PRO A 1 406 ? -0.772 12.114 -21.766 1.00 96.81 406 PRO A CA 1
ATOM 3302 C C . PRO A 1 406 ? -0.384 10.635 -21.651 1.00 96.81 406 PRO A C 1
ATOM 3304 O O . PRO A 1 406 ? -0.341 9.915 -22.651 1.00 96.81 406 PRO A O 1
ATOM 3307 N N . LEU A 1 407 ? -0.110 10.159 -20.429 1.00 95.69 407 LEU A N 1
ATOM 3308 C CA . LEU A 1 407 ? 0.174 8.749 -20.175 1.00 95.69 407 LEU A CA 1
ATOM 3309 C C . LEU A 1 407 ? -1.074 7.895 -20.417 1.00 95.69 407 LEU A C 1
ATOM 3311 O O . LEU A 1 407 ? -0.977 6.889 -21.118 1.00 95.69 407 LEU A O 1
ATOM 3315 N N . LEU A 1 408 ? -2.225 8.292 -19.871 1.00 96.31 408 LEU A N 1
ATOM 3316 C CA . LEU A 1 408 ? -3.483 7.557 -20.023 1.00 96.31 408 LEU A CA 1
ATOM 3317 C C . LEU A 1 408 ? -3.920 7.494 -21.494 1.00 96.31 408 LEU A C 1
ATOM 3319 O O . LEU A 1 408 ? -4.256 6.415 -21.981 1.00 96.31 408 LEU A O 1
ATOM 3323 N N . ALA A 1 409 ? -3.801 8.600 -22.234 1.00 94.94 409 ALA A N 1
ATOM 3324 C CA . ALA A 1 409 ? -4.060 8.634 -23.674 1.00 94.94 409 ALA A CA 1
ATOM 3325 C C . ALA A 1 409 ? -3.123 7.692 -24.451 1.00 94.94 409 ALA A C 1
ATOM 3327 O O . ALA A 1 409 ? -3.563 6.921 -25.305 1.00 94.94 409 ALA A O 1
ATOM 3328 N N . LYS A 1 410 ? -1.825 7.688 -24.115 1.00 96.00 410 LYS A N 1
ATOM 3329 C CA . LYS A 1 410 ? -0.849 6.777 -24.729 1.00 96.00 410 LYS A CA 1
ATOM 3330 C C . LYS A 1 410 ? -1.152 5.306 -24.429 1.00 96.00 410 LYS A C 1
ATOM 3332 O O . LYS A 1 410 ? -0.941 4.461 -25.297 1.00 96.00 410 LYS A O 1
ATOM 3337 N N . LEU A 1 411 ? -1.603 4.988 -23.215 1.00 94.88 411 LEU A N 1
ATOM 3338 C CA . LEU A 1 411 ? -1.994 3.627 -22.834 1.00 94.88 411 LEU A CA 1
ATOM 3339 C C . LEU A 1 411 ? -3.245 3.173 -23.589 1.00 94.88 411 LEU A C 1
ATOM 3341 O O . LEU A 1 411 ? -3.237 2.069 -24.131 1.00 94.88 411 LEU A O 1
ATOM 3345 N N . SER A 1 412 ? -4.257 4.038 -23.695 1.00 93.38 412 SER A N 1
ATOM 3346 C CA . SER A 1 412 ? -5.472 3.772 -24.476 1.00 93.38 412 SER A CA 1
ATOM 3347 C C . SER A 1 412 ? -5.126 3.434 -25.929 1.00 93.38 412 SER A C 1
ATOM 3349 O O . SER A 1 412 ? -5.482 2.369 -26.431 1.00 93.38 412 SER A O 1
ATOM 3351 N N . GLU A 1 413 ? -4.323 4.282 -26.575 1.00 93.50 413 GLU A N 1
ATOM 3352 C CA . GLU A 1 413 ? -3.924 4.094 -27.971 1.00 93.50 413 GLU A CA 1
ATOM 3353 C C . GLU A 1 413 ? -3.066 2.840 -28.186 1.00 93.50 413 GLU A C 1
ATOM 3355 O O . GLU A 1 413 ? -3.216 2.120 -29.176 1.00 93.50 413 GLU A O 1
ATOM 3360 N N . LYS A 1 414 ? -2.172 2.542 -27.239 1.00 92.50 414 LYS A N 1
ATOM 3361 C CA . LYS A 1 414 ? -1.382 1.308 -27.258 1.00 92.50 414 LYS A CA 1
ATOM 3362 C C . LYS A 1 414 ? -2.282 0.070 -27.187 1.00 92.50 414 LYS A C 1
ATOM 3364 O O . LYS A 1 414 ? -2.025 -0.887 -27.916 1.00 92.50 414 LYS A O 1
ATOM 3369 N N . ASN A 1 415 ? -3.293 0.074 -26.320 1.00 89.69 415 ASN A N 1
ATOM 3370 C CA . ASN A 1 415 ? -4.210 -1.056 -26.161 1.00 89.69 415 ASN A CA 1
ATOM 3371 C C . ASN A 1 415 ? -5.098 -1.227 -27.399 1.00 89.69 415 ASN A C 1
ATOM 3373 O O . ASN A 1 415 ? -5.194 -2.340 -27.908 1.00 89.69 415 ASN A O 1
ATOM 3377 N N . ARG A 1 416 ? -5.615 -0.123 -27.959 1.00 89.06 416 ARG A N 1
ATOM 3378 C CA . ARG A 1 416 ? -6.380 -0.105 -29.220 1.00 89.06 416 ARG A CA 1
ATOM 3379 C C . ARG A 1 416 ? -5.628 -0.789 -30.366 1.00 89.06 416 ARG A C 1
ATOM 3381 O O . ARG A 1 416 ? -6.182 -1.617 -31.077 1.00 89.06 416 ARG A O 1
ATOM 3388 N N . LYS A 1 417 ? -4.336 -0.476 -30.522 1.00 88.12 417 LYS A N 1
ATOM 3389 C CA . LYS A 1 417 ? -3.469 -1.084 -31.551 1.00 88.12 417 LYS A CA 1
ATOM 3390 C C . LYS A 1 417 ? -3.177 -2.560 -31.311 1.00 88.12 417 LYS A C 1
ATOM 3392 O O . LYS A 1 417 ? -2.952 -3.294 -32.267 1.00 88.12 417 LYS A O 1
ATOM 3397 N N . LYS A 1 418 ? -3.095 -2.974 -30.046 1.00 85.44 418 LYS A N 1
ATOM 3398 C CA . LYS A 1 418 ? -2.752 -4.349 -29.675 1.00 85.44 418 LYS A CA 1
ATOM 3399 C C . LYS A 1 418 ? -3.947 -5.291 -29.831 1.00 85.44 418 LYS A C 1
ATOM 3401 O O . LYS A 1 418 ? -3.746 -6.418 -30.269 1.00 85.44 418 LYS A O 1
ATOM 3406 N N . ASN A 1 419 ? -5.145 -4.804 -29.513 1.00 78.31 419 ASN A N 1
ATOM 3407 C CA . ASN A 1 419 ? -6.389 -5.564 -29.521 1.00 78.31 419 ASN A CA 1
ATOM 3408 C C . ASN A 1 419 ? -7.482 -4.800 -30.302 1.00 78.31 419 ASN A C 1
ATOM 3410 O O . ASN A 1 419 ? -8.391 -4.227 -29.696 1.00 78.31 419 ASN A O 1
ATOM 3414 N N . PRO A 1 420 ? -7.390 -4.726 -31.642 1.00 63.50 420 PRO A N 1
ATOM 3415 C CA . PRO A 1 420 ? -8.409 -4.065 -32.452 1.00 63.50 420 PRO A CA 1
ATOM 3416 C C . PRO A 1 420 ? -9.725 -4.858 -32.370 1.00 63.50 420 PRO A C 1
ATOM 3418 O O . PRO A 1 420 ? -9.821 -5.944 -32.935 1.00 63.50 420 PRO A O 1
ATOM 3421 N N . GLY A 1 421 ? -10.715 -4.329 -31.644 1.00 64.81 421 GLY A N 1
ATOM 3422 C CA . GLY A 1 421 ? -12.032 -4.954 -31.446 1.00 64.81 421 GLY A CA 1
ATOM 3423 C C . GLY A 1 421 ? -12.429 -5.218 -29.988 1.00 64.81 421 GLY A C 1
ATOM 3424 O O . GLY A 1 421 ? -13.600 -5.481 -29.745 1.00 64.81 421 GLY A O 1
ATOM 3425 N N . ASP A 1 422 ? -11.509 -5.080 -29.025 1.00 60.78 422 ASP A N 1
ATOM 3426 C CA . ASP A 1 422 ? -11.793 -5.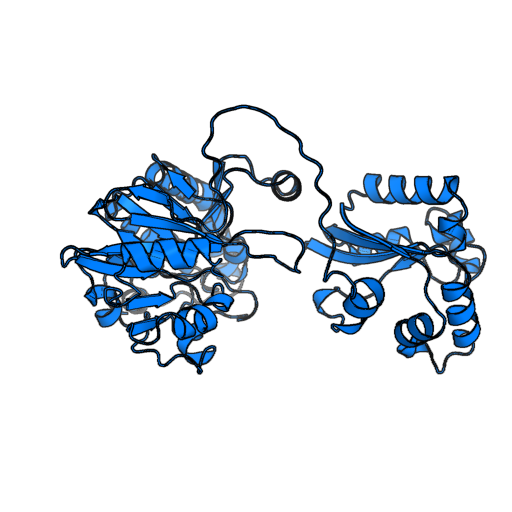199 -27.577 1.00 60.78 422 ASP A CA 1
ATOM 3427 C C . ASP A 1 422 ? -12.301 -3.872 -26.966 1.00 60.78 422 ASP A C 1
ATOM 3429 O O . ASP A 1 422 ? -12.029 -3.560 -25.800 1.00 60.78 422 ASP A O 1
ATOM 3433 N N . GLU A 1 423 ? -13.001 -3.050 -27.755 1.00 57.53 423 GLU A N 1
ATOM 3434 C CA . GLU A 1 423 ? -13.773 -1.939 -27.189 1.00 57.53 423 GLU A CA 1
ATOM 3435 C C . GLU A 1 423 ? -14.860 -2.557 -26.315 1.00 57.53 423 GLU A C 1
ATOM 3437 O O . GLU A 1 423 ? -15.594 -3.450 -26.752 1.00 57.53 423 GLU A O 1
ATOM 3442 N N . ILE A 1 424 ? -14.923 -2.142 -25.051 1.00 54.19 424 ILE A N 1
ATOM 3443 C CA . ILE A 1 424 ? -15.962 -2.664 -24.174 1.00 54.19 424 ILE A CA 1
ATOM 3444 C C . ILE A 1 424 ? -17.271 -2.066 -24.705 1.00 54.19 424 ILE A C 1
ATOM 3446 O O . ILE A 1 424 ? -17.351 -0.842 -24.804 1.00 54.19 424 ILE A O 1
ATOM 3450 N N . PRO A 1 425 ? -18.279 -2.875 -25.091 1.00 48.91 425 PRO A N 1
ATOM 3451 C CA . PRO A 1 425 ? -19.503 -2.343 -25.674 1.00 48.91 425 PRO A CA 1
ATOM 3452 C C . PRO A 1 425 ? -20.108 -1.266 -24.762 1.00 48.91 425 PRO A C 1
ATOM 3454 O O . PRO A 1 425 ? -20.084 -1.457 -23.543 1.00 48.91 425 PRO A O 1
ATOM 3457 N N . PRO A 1 426 ? -20.680 -0.174 -25.305 1.00 43.91 426 PRO A N 1
ATOM 3458 C CA . PRO A 1 426 ? -21.203 0.933 -24.504 1.00 43.91 426 PRO A CA 1
ATOM 3459 C C . PRO A 1 426 ? -22.178 0.498 -23.399 1.00 43.91 426 PRO A C 1
ATOM 3461 O O . PRO A 1 426 ? -22.132 1.022 -22.287 1.00 43.91 426 PRO A O 1
ATOM 3464 N N . ASP A 1 427 ? -22.988 -0.527 -23.677 1.00 42.53 427 ASP A N 1
ATOM 3465 C CA . ASP A 1 427 ? -23.964 -1.108 -22.745 1.00 42.53 427 ASP A CA 1
ATOM 3466 C C . ASP A 1 427 ? -23.326 -1.900 -21.585 1.00 42.53 427 ASP A C 1
ATOM 3468 O O . ASP A 1 427 ? -24.000 -2.208 -20.607 1.00 42.53 427 ASP A O 1
ATOM 3472 N N . ASN A 1 428 ? -22.022 -2.188 -21.657 1.00 44.31 428 ASN A N 1
ATOM 3473 C CA . ASN A 1 428 ? -21.232 -2.851 -20.616 1.00 44.31 428 ASN A CA 1
ATOM 3474 C C . ASN A 1 428 ? -20.464 -1.853 -19.720 1.00 44.31 428 ASN A C 1
ATOM 3476 O O . ASN A 1 428 ? -19.794 -2.265 -18.770 1.00 44.31 428 ASN A O 1
ATOM 3480 N N . HIS A 1 429 ? -20.526 -0.541 -19.996 1.00 45.25 429 HIS A N 1
ATOM 3481 C CA . HIS A 1 429 ? -19.925 0.479 -19.123 1.00 45.25 429 HIS A CA 1
ATOM 3482 C C . HIS A 1 429 ? -20.736 0.732 -17.841 1.00 45.25 429 HIS A C 1
ATOM 3484 O O . HIS A 1 429 ? -20.165 1.200 -16.855 1.00 45.25 429 HIS A O 1
ATOM 3490 N N . SER A 1 430 ? -22.027 0.381 -17.831 1.00 39.53 430 SER A N 1
ATOM 3491 C CA . SER A 1 430 ? -22.911 0.428 -16.653 1.00 39.53 430 SER A CA 1
ATOM 3492 C C . SER A 1 430 ? -22.401 -0.451 -15.498 1.00 39.53 430 SER A C 1
ATOM 3494 O O . SER A 1 430 ? -22.530 -0.076 -14.340 1.00 39.53 430 SER A O 1
ATOM 3496 N N . HIS A 1 431 ? -21.710 -1.556 -15.799 1.00 44.19 431 HIS A N 1
ATOM 3497 C CA . HIS A 1 431 ? -21.123 -2.463 -14.802 1.00 44.19 431 HIS A CA 1
ATOM 3498 C C . HIS A 1 431 ? -19.763 -2.010 -14.248 1.00 44.19 431 HIS A C 1
ATOM 3500 O O . HIS A 1 431 ? -19.232 -2.623 -13.324 1.00 44.19 431 HIS A O 1
ATOM 3506 N N . MET A 1 432 ? -19.156 -0.951 -14.797 1.00 53.56 432 MET A N 1
ATOM 3507 C CA . MET A 1 432 ? -17.818 -0.511 -14.379 1.00 53.56 432 MET A CA 1
ATOM 3508 C C . MET A 1 432 ? -17.825 0.557 -13.287 1.00 53.56 432 MET A C 1
ATOM 3510 O O . MET A 1 432 ? -16.754 1.048 -12.939 1.00 53.56 432 MET A O 1
ATOM 3514 N N . ASN A 1 433 ? -18.993 0.894 -12.726 1.00 62.34 433 ASN A N 1
ATOM 3515 C CA . ASN A 1 433 ? -19.141 1.811 -11.595 1.00 62.34 433 ASN A CA 1
ATOM 3516 C C . ASN A 1 433 ? -18.278 3.086 -11.746 1.00 62.34 433 ASN A C 1
ATOM 3518 O O . ASN A 1 433 ? -17.476 3.444 -10.881 1.00 62.34 433 ASN A O 1
ATOM 3522 N N . VAL A 1 434 ? -18.405 3.772 -12.887 1.00 57.97 434 VAL A N 1
ATOM 3523 C CA . VAL A 1 434 ? -17.593 4.961 -13.227 1.00 57.97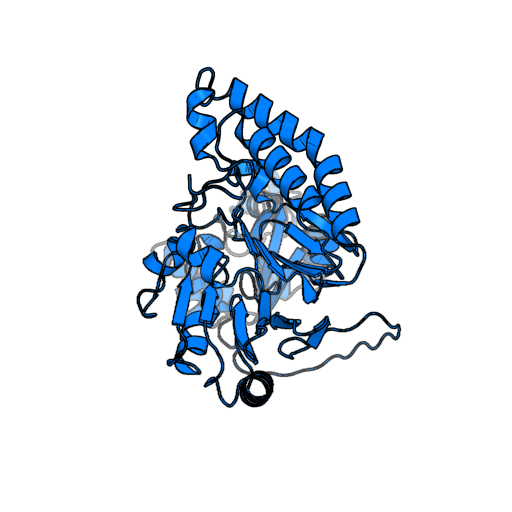 434 VAL A CA 1
ATOM 3524 C C . VAL A 1 434 ? -17.812 6.103 -12.224 1.00 57.97 434 VAL A C 1
ATOM 3526 O O . VAL A 1 434 ? -16.933 6.936 -12.002 1.00 57.97 434 VAL A O 1
ATOM 3529 N N . SER A 1 435 ? -18.982 6.140 -11.588 1.00 58.50 435 SER A N 1
ATOM 3530 C CA . SER A 1 435 ? -19.324 7.088 -10.527 1.00 58.50 435 SER A CA 1
ATOM 3531 C C . SER A 1 435 ? -18.690 6.716 -9.173 1.00 58.50 435 SER A C 1
ATOM 3533 O O . SER A 1 435 ? -18.522 7.575 -8.308 1.00 58.50 435 SER A O 1
ATOM 3535 N N . GLY A 1 436 ? -18.298 5.451 -8.998 1.00 59.38 436 GLY A N 1
ATOM 3536 C CA . GLY A 1 436 ? -17.826 4.874 -7.743 1.00 59.38 436 GLY A CA 1
ATOM 3537 C C . GLY A 1 436 ? -18.942 4.569 -6.736 1.00 59.38 436 GLY A C 1
ATOM 3538 O O . GLY A 1 436 ? -18.651 3.967 -5.704 1.00 59.38 436 GLY A O 1
ATOM 3539 N N . HIS A 1 437 ? -20.189 4.945 -7.037 1.00 56.19 437 HIS A N 1
ATOM 3540 C CA . HIS A 1 437 ? -21.357 4.852 -6.152 1.00 56.19 437 HIS A CA 1
ATOM 3541 C C . HIS A 1 437 ? -22.207 3.595 -6.358 1.00 56.19 437 HIS A C 1
ATOM 3543 O O . HIS A 1 437 ? -22.970 3.216 -5.475 1.00 56.19 437 HIS A O 1
ATOM 3549 N N . GLU A 1 438 ? -22.101 2.952 -7.516 1.00 53.38 438 GLU A N 1
ATOM 3550 C CA . GLU A 1 438 ? -22.973 1.852 -7.924 1.00 53.38 438 GLU A CA 1
ATOM 3551 C C . GLU A 1 438 ? -22.375 0.481 -7.575 1.00 53.38 438 GLU A C 1
ATOM 3553 O O . GLU A 1 438 ? -21.162 0.261 -7.578 1.00 53.38 438 GLU A O 1
ATOM 3558 N N . CYS A 1 439 ? -23.241 -0.478 -7.263 1.00 50.53 439 CYS A N 1
ATOM 3559 C CA . CYS A 1 439 ? -22.868 -1.886 -7.240 1.00 50.53 439 CYS A CA 1
ATOM 3560 C C . CYS A 1 439 ? -22.871 -2.356 -8.702 1.00 50.53 439 CYS A C 1
ATOM 3562 O O . CYS A 1 439 ? -23.932 -2.355 -9.319 1.00 50.53 439 CYS A O 1
ATOM 3564 N N . GLY A 1 440 ? -21.696 -2.663 -9.260 1.00 38.75 440 GLY A N 1
ATOM 3565 C CA . GLY A 1 440 ? -21.570 -3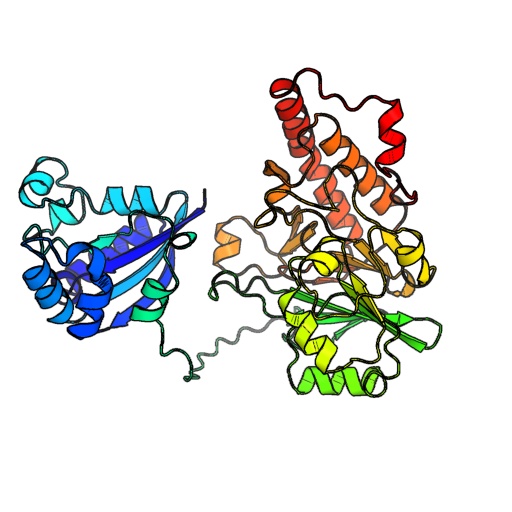.194 -10.623 1.00 38.75 440 GLY A CA 1
ATOM 3566 C C . GLY A 1 440 ? -22.054 -4.630 -10.739 1.00 38.75 440 GLY A C 1
ATOM 3567 O O . GLY A 1 440 ? -21.720 -5.412 -9.815 1.00 38.75 440 GLY A O 1
#

Nearest PDB structures (foldseek):
  7jrj-assembly1_K  TM=9.087E-01  e=5.021E-13  Chlamydomonas reinhardtii
  3zto-assembly1_A  TM=9.518E-01  e=2.372E-12  Aquifex aeolicus
  7jtk-assembly1_i  TM=9.032E-01  e=1.275E-12  Chlamydomonas reinhardtii
  8x2u-assembly1_M  TM=8.557E-01  e=2.372E-12  Mus musculus
  4fkx-assembly1_A  TM=8.665E-01  e=2.673E-11  Trypanosoma brucei brucei TREU927

Foldseek 3Di:
DKFKKKKKFFFVQVVDVVSVVVVVVVCVVVVKDFLDKDKDADALVLLCLVVVVCVVPPCSVVLSCRSRVHIMMMTIIIDVVCQVVVDLQLADLALVVCLPPPCNHQQNVPNDGSSRSGMDMDNDGVVPPPPSVCCSRPVPPPDDDDDDDDDDDDDDDPQDAQAWDDLFPQKTKHWAFDDDVVRDGQIFMKMWGQAPVRAIEIEFDHAHDPNSQVVCCVSHVQQPRHQEYEYFFLVSQPCVVVVCVSRVPHAYEYALNCVVPVVVRPHPYHPLDPVVQCPRPPQKHKFKFFQFDRNQQPPNVPQRQITIWIAGQRSLEIEDEQQKAFQQPDDPVVVVVVDDHGAMEGHPCVLPRGGDLALCSLVLRLLLLVLCLVPRRHQKYHYGGNGIDRGPVSVNSVVRSVVCVVVSNVSSVVSCVVDVPPHPPPVNVVCRPSNRNDSD

Sequence (440 aa):
MFQVTLCILKPDIVRSPHLFNEIIKLILQRQFIFIKSKHLQLNRQRAEEFYREHQEKFFYSRLVHYMSCGPISCHILGRENAIQEWRSMLGPTKVYKTIFEAANTIRGQHGITDTRNCAHGSDIMIYGLSSLLFRSFFSSFRNMSSTVAVQTPNAAHNLDKNELYSIGPNFWNVRGRFKILKLVDIETQMSIIQLRNGKFLVIDTVEMSDRLRQEINQLTNNGENIEAVIGTHPFHTLSFPAFYQAYPKAAYYGTPRHLRRLTEIPWKGDLNDCNIRQKWEPDVEMRIPAGAEFINPQPESSNHFICVFVYHPTSRTLHVDDTIMYAEKPGFLLKLFGYKHGAMAFHPSIKSSGLYPTSDAPHIFRDWMRNMLRDWPFENICCAHMGVKIGGAHADVTTLLNSAEPLLAKLSEKNRKKNPGDEIPPDNHSHMNVSGHECG

InterPro domains:
  IPR034907 Nucleoside diphosphate kinase-like domain [PF00334] (4-123)
  IPR034907 Nucleoside diphosphate kinase-like domain [SM00562] (2-140)
  IPR036850 Nucleoside diphosphate kinase-like domain superfamily [G3DSA:3.30.70.141] (2-125)
  IPR036850 Nucleoside diphosphate kinase-like domain superfamily [SSF54919] (1-144)
  IPR036866 Ribonuclease Z/Hydroxyacylglutathione hydrolase-like [G3DSA:3.60.15.10] (159-409)
  IPR036866 Ribonuclease Z/Hydroxyacylglutathione hydrolase-like [SSF56281] (164-400)

Secondary structure (DSSP, 8-state):
-EEEEEEEE-HHHHT-HHHHHHHHHHHHHTT-EEEEEEEEE--HHHHHHHTGGGTTSTTHHHHHHHHHSSEEEEEEEEEETHHHHHHHHH--S-HHHHHHH-TTSHHHHH--SSS--SEEE-SS-GGGS-HHHHHHHHTTTTS------------S----TT--EEEETTEEEEEEP-EETTTEE--EEEEEEE-TTS-EEEES--PPPHHHHHHHHHHHTTTTTEEEEEE--TTS-TTHHHHHHH-TTSEEEE-HHHHHH-TTS---EETTSHHHHGGGTTT-EEE--TTS--SS-SSTTT------EEEETTTTEEEE-TTEEEESS--HHHHHTT--TTEEEE-GGGGTTSS-SSSSHHHHHHHHHHHHHHH---SEEEETTTEEE-S-HHHHHHHHHHHHHHHHHHHHHHHHHHSTT-PPPGGGSGGG-TTS-S--